Protein AF-A0A9E6B7A0-F1 (afdb_monomer_lite)

pLDDT: mean 93.13, std 11.33, range [36.31, 98.94]

Secondary structure (DSSP, 8-state):
------------------------------EEEEEEE-TTS-EEEE--SS--EEEEE-TTPPTTEEEEEE-TTEEEESSS-EESEEEEE---S-EEEE--SSS-EEEEES-EESS-EEEEEESS--EEEEES-EESS-EEEEE-SS--EEEEES-EESS-EEEE--SS--EEEEES-EESS-EEEE--SS--EEEEES-EESS-EEEE--SS--EEEEES-EESS-EEEE--SS--EEEEES-EESS-EEEE--SS--EEEEES-EESS-EEEE--SS--EEEEES-EESS-EEEE--SS--EEEEES-EESS-EEEE--BS--EEEEES-EESS-EEEE--BS--EEEEEEEEESS-EEEE--SS-EEEEEEEEEESS-EEEE--SS-EEEEEETT-EESS-EEEE--BS-EEEEEES-EESS-EEEE--BS-EEEEEES-EESS-EEEE--SS-EEEEEEEEEESS-EEEEEEESS-EEEEEEEEEESS-EEEEEEESS-EEEEESEEESS-EEEEEEESS-EEEEESSEEE-S-EEEEEEESS-EEEE-SEEESS-EEEEEEESS-EEEESTTS--EESS-EEEEEEESS-EEEE--TT-EESSPPEEES-SEE-

Sequence (618 aa):
MTVRPGVGRDEGRRRSRLVLETLEPRLLLSGTVLVALSGAGNLILTGDVQDNSVVIDQAGLAAGQMRITGTDGTLIDTGGGPAGSVVLSGVRRDVIIAMGDGNDRARLEGVNAPRHVAFDGSTGDNQLTVLNSSVGGGLRVKNGDGIDNSVVQGSTITGNVVIANGSGGSGVVLNGSGVGGAVLVKNRDGHDTVTLDATDVAGRVSVATGAGGSATVLHDSGVGGSFKAAGADGDDHLVLDSVDVAGKVTVSSGNGNNAAALAYSSIGGSAKFTNKDGFDSFVLNGTGVAGSLRVGNGAGDSTGVLVDSGVAGTVKIAARDGSDNLVVSGTGVGGGLAVNNGHGGGSIVLSDSDFGGHVGIANGSGDDSLVMDNADVGGNVTVRKGDGSSNIVFGGTSGAGGSVSFRSGTGNAVVVVESAGIGADLIISNRAGGGATNIYDSGINGNVKVAGGEGVNTFSLVGSGVGGGVSVAYKSAGASNIVLDPTGIGADLTIATGTGADSVQLFALTVGGRTSVKTGGGIDTVVVGVSSSFGGDFLLDTGTEDDWMALYASAFGGRLNVRMGAGDDRAEVGPAGAITVEGSAALDGAAGLDSLEIEGNGNAFAVPPVITGFETIT

Radius of gyration: 42.13 Å; chains: 1; bounding box: 82×81×168 Å

Foldseek 3Di:
DDDDDDDDDDDDDDDPDPDDDPPDPPLPQQWEWEWEADPVQETEIETDQGAWEWEWEQVPHDPQKIKIATPPNYWYDHPPDTDRMDIDHRNQAEYEHEHHHYAYEYEYEQEERCAEYEYEHEYEAYEYEYELYEHNYEYYYEYAAYAYEYYYENYEHLEEYYHEYHAEEYEYEYELYEHNYEYHYHYAHYAYEHEYYNYEHLAEYEEEYHAEEYEYEYYNYEHNYEYEYEYAHYAYEYEDANYEHLAEYEYYYYAEAYEYEYYLYEHNAEYEAAYAAYAYEYYAYNYEHAAEYEYEYHAEEYEYEYELYEHLAEYEYAYAHYAYEYEHENYEYNAEYAYEHHHEEYEYEAYCYEHNYEYHAHYAAYEYEYAYANYEHNAEYYYEYYHHEYEYEADHAYEHLAEYEAAYYADEYEYEAENYEHNEEYYAAAEAEEYEAAYYLYEHLYEYHYEHHAEEYEYEAENYEYNAEYEYAYAYQEEYEYYYYEYEHNEEYYEEQHHYAYEHYAENYEHQYEYAYEDAYYAYEEEHAHQYEAQEEYYEEPEYEEYEYEHAHYEANYEAEYEDYAYAYEYEAHPPHEYEHNYEYEHEPDHDAYEYEYDDPHHYYNDDHHYYHHPYYD

Structure (mmCIF, N/CA/C/O backbone):
data_AF-A0A9E6B7A0-F1
#
_entry.id   AF-A0A9E6B7A0-F1
#
loop_
_atom_site.group_PDB
_atom_site.id
_atom_site.type_symbol
_atom_site.label_atom_id
_atom_site.label_alt_id
_atom_site.label_comp_id
_atom_site.label_asym_id
_atom_site.label_entity_id
_atom_site.label_seq_id
_atom_site.pdbx_PDB_ins_code
_atom_site.Cartn_x
_atom_site.Cartn_y
_atom_site.Cartn_z
_atom_site.occupancy
_atom_site.B_iso_or_equiv
_atom_site.auth_seq_id
_atom_site.auth_comp_id
_atom_site.auth_asym_id
_atom_site.auth_atom_id
_atom_site.pdbx_PDB_model_num
ATOM 1 N N . MET A 1 1 ? 0.919 63.213 111.714 1.00 36.31 1 MET A N 1
ATOM 2 C CA . MET A 1 1 ? -0.475 63.540 112.066 1.00 36.31 1 MET A CA 1
ATOM 3 C C . MET A 1 1 ? -1.150 64.039 110.795 1.00 36.31 1 MET A C 1
ATOM 5 O O . MET A 1 1 ? -0.767 65.110 110.363 1.00 36.31 1 MET A O 1
ATOM 9 N N . THR A 1 2 ? -2.036 63.204 110.214 1.00 37.62 2 THR A N 1
ATOM 10 C CA . THR A 1 2 ? -3.209 63.553 109.358 1.00 37.62 2 THR A CA 1
ATOM 11 C C . THR A 1 2 ? -2.927 64.325 108.036 1.00 37.62 2 THR A C 1
ATOM 13 O O . THR A 1 2 ? -2.131 65.242 108.023 1.00 37.62 2 THR A O 1
ATOM 16 N N . VAL A 1 3 ? -3.471 64.052 106.838 1.00 36.84 3 VAL A N 1
ATOM 17 C CA . VAL A 1 3 ? -4.792 63.587 106.354 1.00 36.84 3 VAL A CA 1
ATOM 18 C C . VAL A 1 3 ? -4.639 63.100 104.876 1.00 36.84 3 VAL A C 1
ATOM 20 O O . VAL A 1 3 ? -3.895 63.708 104.114 1.00 36.84 3 VAL A O 1
ATOM 23 N N . ARG A 1 4 ? -5.358 62.038 104.460 1.00 37.75 4 ARG A N 1
ATOM 24 C CA . ARG A 1 4 ? -5.794 61.701 103.062 1.00 37.75 4 ARG A CA 1
ATOM 25 C C . ARG A 1 4 ? -7.224 62.269 102.836 1.00 37.75 4 ARG A C 1
ATOM 27 O O . ARG A 1 4 ? -7.843 62.476 103.875 1.00 37.75 4 ARG A O 1
ATOM 34 N N . PRO A 1 5 ? -7.890 62.316 101.645 1.00 51.47 5 PRO A N 1
ATOM 35 C CA . PRO A 1 5 ? -7.537 61.923 100.257 1.00 51.47 5 PRO A CA 1
ATOM 36 C C . PRO A 1 5 ? -8.082 62.891 99.150 1.00 51.47 5 PRO A C 1
ATOM 38 O O . PRO A 1 5 ? -8.722 63.896 99.439 1.00 51.47 5 PRO A O 1
ATOM 41 N N . GLY A 1 6 ? -7.917 62.524 97.868 1.00 37.28 6 GLY A N 1
ATOM 42 C CA . GLY A 1 6 ? -8.670 63.049 96.714 1.00 37.28 6 GLY A CA 1
ATOM 43 C C . GLY A 1 6 ? -8.610 62.080 95.516 1.00 37.28 6 GLY A C 1
ATOM 44 O O . GLY A 1 6 ? -7.584 61.452 95.296 1.00 37.28 6 GLY A O 1
ATOM 45 N N . VAL A 1 7 ? -9.731 61.911 94.812 1.00 46.50 7 VAL A N 1
ATOM 46 C CA . VAL A 1 7 ? -10.159 60.767 93.971 1.00 46.50 7 VAL A CA 1
ATOM 47 C C . VAL A 1 7 ? -9.737 60.874 92.490 1.00 46.50 7 VAL A C 1
ATOM 49 O O . VAL A 1 7 ? -9.723 61.971 91.944 1.00 46.50 7 VAL A O 1
ATOM 52 N N . GLY A 1 8 ? -9.520 59.736 91.807 1.00 37.88 8 GLY A N 1
ATOM 53 C CA . GLY A 1 8 ? -9.404 59.648 90.341 1.00 37.88 8 GLY A CA 1
ATOM 54 C C . GLY A 1 8 ? -9.609 58.220 89.806 1.00 37.88 8 GLY A C 1
ATOM 55 O O . GLY A 1 8 ? -8.878 57.320 90.186 1.00 37.88 8 GLY A O 1
ATOM 56 N N . ARG A 1 9 ? -10.648 58.052 88.981 1.00 43.84 9 ARG A N 1
ATOM 57 C CA . ARG A 1 9 ? -11.329 56.843 88.461 1.00 43.84 9 ARG A CA 1
ATOM 58 C C . ARG A 1 9 ? -10.455 55.759 87.798 1.00 43.84 9 ARG A C 1
ATOM 60 O O . ARG A 1 9 ? -9.519 56.069 87.073 1.00 43.84 9 ARG A O 1
ATOM 67 N N . ASP A 1 10 ? -10.879 54.506 87.985 1.00 44.06 10 ASP A N 1
ATOM 68 C CA . ASP A 1 10 ? -10.291 53.266 87.460 1.00 44.06 10 ASP A CA 1
ATOM 69 C C . ASP A 1 10 ? -11.201 52.693 86.348 1.00 44.06 10 ASP A C 1
ATOM 71 O O . ASP A 1 10 ? -12.352 52.328 86.608 1.00 44.06 10 ASP A O 1
ATOM 75 N N . GLU A 1 11 ? -10.726 52.666 85.098 1.00 45.22 11 GLU A N 1
ATOM 76 C CA . GLU A 1 11 ? -11.419 52.025 83.971 1.00 45.22 11 GLU A CA 1
ATOM 77 C C . GLU A 1 11 ? -10.914 50.588 83.788 1.00 45.22 11 GLU A C 1
ATOM 79 O O . GLU A 1 11 ? -9.858 50.321 83.210 1.00 45.22 11 GLU A O 1
ATOM 84 N N . GLY A 1 12 ? -11.710 49.635 84.276 1.00 42.16 12 GLY A N 1
ATOM 85 C CA . GLY A 1 12 ? -11.472 48.206 84.117 1.00 42.16 12 GLY A CA 1
ATOM 86 C C . GLY A 1 12 ? -11.613 47.745 82.663 1.00 42.16 12 GLY A C 1
ATOM 87 O O . GLY A 1 12 ? -12.712 47.458 82.188 1.00 42.16 12 GLY A O 1
ATOM 88 N N . ARG A 1 13 ? -10.481 47.583 81.969 1.00 47.59 13 ARG A N 1
ATOM 89 C CA . ARG A 1 13 ? -10.384 46.843 80.698 1.00 47.59 13 ARG A CA 1
ATOM 90 C C . ARG A 1 13 ? -10.747 45.367 80.919 1.00 47.59 13 ARG A C 1
ATOM 92 O O . ARG A 1 13 ? -9.919 44.567 81.360 1.00 47.59 13 ARG A O 1
ATOM 99 N N . ARG A 1 14 ? -11.981 44.983 80.576 1.00 48.53 14 ARG A N 1
ATOM 100 C CA . ARG A 1 14 ? -12.390 43.575 80.434 1.00 48.53 14 ARG A CA 1
ATOM 101 C C . ARG A 1 14 ? -11.566 42.922 79.320 1.00 48.53 14 ARG A C 1
ATOM 103 O O . ARG A 1 14 ? -11.679 43.298 78.158 1.00 48.53 14 ARG A O 1
ATOM 110 N N . ARG A 1 15 ? -10.737 41.935 79.671 1.00 52.00 15 ARG A N 1
ATOM 111 C CA . ARG A 1 15 ? -10.095 41.036 78.703 1.00 52.00 15 ARG A CA 1
ATOM 112 C C . ARG A 1 15 ? -11.156 40.079 78.157 1.00 52.00 15 ARG A C 1
ATOM 114 O O . ARG A 1 15 ? -11.534 39.133 78.844 1.00 52.00 15 ARG A O 1
ATOM 121 N N . SER A 1 16 ? -11.634 40.327 76.942 1.00 51.81 16 SER A N 1
ATOM 122 C CA . SER A 1 16 ? -12.430 39.363 76.181 1.00 51.81 16 SER A CA 1
ATOM 123 C C . SER A 1 16 ? -11.555 38.145 75.881 1.00 51.81 16 SER A C 1
ATOM 125 O O . SER A 1 16 ? -10.624 38.217 75.082 1.00 51.81 16 SER A O 1
ATOM 127 N N . ARG A 1 17 ? -11.806 37.033 76.574 1.00 56.44 17 ARG A N 1
ATOM 128 C CA . ARG A 1 17 ? -11.242 35.728 76.225 1.00 56.44 17 ARG A CA 1
ATOM 129 C C . ARG A 1 17 ? -11.891 35.312 74.903 1.00 56.44 17 ARG A C 1
ATOM 131 O O . ARG A 1 17 ? -13.087 35.044 74.883 1.00 56.44 17 ARG A O 1
ATOM 138 N N . LEU A 1 18 ? -11.122 35.300 73.816 1.00 47.44 18 LEU A N 1
ATOM 139 C CA . LEU A 1 18 ? -11.514 34.614 72.587 1.00 47.44 18 LEU A CA 1
ATOM 140 C C . LEU A 1 18 ? -11.562 33.120 72.915 1.00 47.44 18 LEU A C 1
ATOM 142 O O . LEU A 1 18 ? -10.527 32.498 73.148 1.00 47.44 18 LEU A O 1
ATOM 146 N N . VAL A 1 19 ? -12.768 32.576 73.019 1.00 57.34 19 VAL A N 1
ATOM 147 C CA . VAL A 1 19 ? -12.984 31.134 72.995 1.00 57.34 19 VAL A CA 1
ATOM 148 C C . VAL A 1 19 ? -13.055 30.775 71.516 1.00 57.34 19 VAL A C 1
ATOM 150 O O . VAL A 1 19 ? -13.996 31.168 70.836 1.00 57.34 19 VAL A O 1
ATOM 153 N N . LEU A 1 20 ? -12.021 30.109 71.001 1.00 57.53 20 LEU A N 1
ATOM 154 C CA . LEU A 1 20 ? -12.164 29.337 69.773 1.00 57.53 20 LEU A CA 1
ATOM 155 C C . LEU A 1 20 ? -13.050 28.147 70.136 1.00 57.53 20 LEU A C 1
ATOM 157 O O . LEU A 1 20 ? -12.627 27.274 70.893 1.00 57.53 20 LEU A O 1
ATOM 161 N N . GLU A 1 21 ? -14.285 28.144 69.648 1.00 46.38 21 GLU A N 1
ATOM 162 C CA . GLU A 1 21 ? -15.062 26.913 69.571 1.00 46.38 21 GLU A CA 1
ATOM 163 C C . GLU A 1 21 ? -14.256 25.922 68.718 1.00 46.38 21 GLU A C 1
ATOM 165 O O . GLU A 1 21 ? -13.729 26.280 67.660 1.00 46.38 21 GLU A O 1
ATOM 170 N N . THR A 1 22 ? -14.076 24.693 69.202 1.00 56.91 22 THR A N 1
ATOM 171 C CA . THR A 1 22 ? -13.517 23.624 68.375 1.00 56.91 22 THR A CA 1
ATOM 172 C C . THR A 1 22 ? -14.464 23.417 67.206 1.00 56.91 22 THR A C 1
ATOM 174 O O . THR A 1 22 ? -15.631 23.111 67.436 1.00 56.91 22 THR A O 1
ATOM 177 N N . LEU A 1 23 ? -13.964 23.606 65.980 1.00 51.97 23 LEU A N 1
ATOM 178 C CA . LEU A 1 23 ? -14.664 23.244 64.749 1.00 51.97 23 LEU A CA 1
ATOM 179 C C . LEU A 1 23 ? -15.255 21.846 64.938 1.00 51.97 23 LEU A C 1
ATOM 181 O O . LEU A 1 23 ? -14.510 20.876 65.090 1.00 51.97 23 LEU A O 1
ATOM 185 N N . GLU A 1 24 ? -16.583 21.751 64.972 1.00 52.06 24 GLU A N 1
ATOM 186 C CA . GLU A 1 24 ? -17.252 20.463 64.849 1.00 52.06 24 GLU A CA 1
ATOM 187 C C . GLU A 1 24 ? -16.729 19.818 63.559 1.00 52.06 24 GLU A C 1
ATOM 189 O O . GLU A 1 24 ? -16.666 20.507 62.531 1.00 52.06 24 GLU A O 1
ATOM 194 N N . PRO A 1 25 ? -16.301 18.544 63.575 1.00 46.47 25 PRO A N 1
ATOM 195 C CA . PRO A 1 25 ? -15.929 17.870 62.347 1.00 46.47 25 PRO A CA 1
ATOM 196 C C . PRO A 1 25 ? -17.184 17.801 61.479 1.00 46.47 25 PRO A C 1
ATOM 198 O O . PRO A 1 25 ? -18.052 16.954 61.678 1.00 46.47 25 PRO A O 1
ATOM 201 N N . ARG A 1 26 ? -17.305 18.730 60.526 1.00 45.72 26 ARG A N 1
ATOM 202 C CA . ARG A 1 26 ? -18.251 18.596 59.428 1.00 45.72 26 ARG A CA 1
ATOM 203 C C . ARG A 1 26 ? -17.787 17.382 58.646 1.00 45.72 26 ARG A C 1
ATOM 205 O O . ARG A 1 26 ? -16.839 17.470 57.870 1.00 45.72 26 ARG A O 1
ATOM 212 N N . LEU A 1 27 ? -18.433 16.249 58.902 1.00 48.34 27 LEU A N 1
ATOM 213 C CA . LEU A 1 27 ? -18.478 15.151 57.957 1.00 48.34 27 LEU A CA 1
ATOM 214 C C . LEU A 1 27 ? -19.099 15.767 56.698 1.00 48.34 27 LEU A C 1
ATOM 216 O O . LEU A 1 27 ? -20.304 16.013 56.657 1.00 48.34 27 LEU A O 1
ATOM 220 N N . LEU A 1 28 ? -18.262 16.177 55.746 1.00 55.56 28 LEU A N 1
ATOM 221 C CA . LEU A 1 28 ? -18.722 16.556 54.419 1.00 55.56 28 LEU A CA 1
ATOM 222 C C . LEU A 1 28 ? -19.270 15.258 53.832 1.00 55.56 28 LEU A C 1
ATOM 224 O O . LEU A 1 28 ? -18.505 14.393 53.420 1.00 55.56 28 LEU A O 1
ATOM 228 N N . LEU A 1 29 ? -20.579 15.060 53.973 1.00 60.84 29 LEU A N 1
ATOM 229 C CA . LEU A 1 29 ? -21.266 13.897 53.433 1.00 60.84 29 LEU A CA 1
ATOM 230 C C . LEU A 1 29 ? -21.056 13.929 51.922 1.00 60.84 29 LEU A C 1
ATOM 232 O O . LEU A 1 29 ? -21.416 14.918 51.293 1.00 60.84 29 LEU A O 1
ATOM 236 N N . SER A 1 30 ? -20.438 12.882 51.379 1.00 74.56 30 SER A N 1
ATOM 237 C CA . SER A 1 30 ? -20.154 12.789 49.941 1.00 74.56 30 SER A CA 1
ATOM 238 C C . SER A 1 30 ? -21.416 12.457 49.142 1.00 74.56 30 SER A C 1
ATOM 240 O O . SER A 1 30 ? -21.457 12.666 47.947 1.00 74.56 30 SER A O 1
ATOM 242 N N . GLY A 1 31 ? -22.487 12.020 49.803 1.00 91.06 31 GLY A N 1
ATOM 243 C CA . GLY A 1 31 ? -23.791 11.781 49.192 1.00 91.06 31 GLY A CA 1
ATOM 244 C C . GLY A 1 31 ? -24.471 10.558 49.793 1.00 91.06 31 GLY A C 1
ATOM 245 O O . GLY A 1 31 ? -24.001 9.998 50.794 1.00 91.06 31 GLY A O 1
ATOM 246 N N . THR A 1 32 ? -25.617 10.170 49.239 1.00 94.06 32 THR A N 1
ATOM 247 C CA . THR A 1 32 ? -26.419 9.046 49.746 1.00 94.06 32 THR A CA 1
ATOM 248 C C . THR A 1 32 ? -26.887 8.149 48.614 1.00 94.06 32 THR A C 1
ATOM 250 O O . THR A 1 32 ? -27.530 8.606 47.678 1.00 94.06 32 THR A O 1
ATOM 253 N N . VAL A 1 33 ? -26.664 6.845 48.769 1.00 97.38 33 VAL A N 1
ATOM 254 C CA . VAL A 1 33 ? -27.141 5.818 47.843 1.00 97.38 33 VAL A CA 1
ATOM 255 C C . VAL A 1 33 ? -28.269 5.024 48.488 1.00 97.38 33 VAL A C 1
ATOM 257 O O . VAL A 1 33 ? -28.078 4.326 49.486 1.00 97.38 33 VAL A O 1
ATOM 260 N N . LEU A 1 34 ? -29.454 5.096 47.890 1.00 97.00 34 LEU A N 1
ATOM 261 C CA . LEU A 1 34 ? -30.595 4.251 48.217 1.00 97.00 34 LEU A CA 1
ATOM 262 C C . LEU A 1 34 ? -30.402 2.856 47.613 1.00 97.00 34 LEU A C 1
ATOM 264 O O . LEU A 1 34 ? -30.186 2.713 46.413 1.00 97.00 34 LEU A O 1
ATOM 268 N N . VAL A 1 35 ? -30.547 1.815 48.427 1.00 97.44 35 VAL A N 1
ATOM 269 C CA . VAL A 1 35 ? -30.410 0.416 48.019 1.00 97.44 35 VAL A CA 1
ATOM 270 C C . VAL A 1 35 ? -31.716 -0.327 48.259 1.00 97.44 35 VAL A C 1
ATOM 272 O O . VAL A 1 35 ? -32.252 -0.353 49.367 1.00 97.44 35 VAL A O 1
ATOM 275 N N . ALA A 1 36 ? -32.214 -0.986 47.217 1.00 95.88 36 ALA A N 1
ATOM 276 C CA . ALA A 1 36 ? -33.441 -1.762 47.256 1.00 95.88 36 ALA A CA 1
ATOM 277 C C . ALA A 1 36 ? -33.276 -3.127 46.577 1.00 95.88 36 ALA A C 1
ATOM 279 O O . ALA A 1 36 ? -32.541 -3.285 45.602 1.00 95.88 36 ALA A O 1
ATOM 280 N N . LEU A 1 37 ? -34.025 -4.118 47.067 1.00 96.75 37 LEU A N 1
ATOM 281 C CA . LEU A 1 37 ? -34.216 -5.399 46.393 1.00 96.75 37 LEU A CA 1
ATOM 282 C C . LEU A 1 37 ? -35.656 -5.477 45.878 1.00 96.75 37 LEU A C 1
ATOM 284 O O . LEU A 1 37 ? -36.605 -5.421 46.661 1.00 96.75 37 LEU A O 1
ATOM 288 N N . SER A 1 38 ? -35.837 -5.616 44.565 1.00 95.81 38 SER A N 1
ATOM 289 C CA . SER A 1 38 ? -37.179 -5.773 43.995 1.00 95.81 38 SER A CA 1
ATOM 290 C C . SER A 1 38 ? -37.782 -7.129 44.377 1.00 95.81 38 SER A C 1
ATOM 292 O O . SER A 1 38 ? -37.063 -8.107 44.575 1.00 95.81 38 SER A O 1
ATOM 294 N N . GLY A 1 39 ? -39.115 -7.243 44.382 1.00 91.25 39 GLY A N 1
ATOM 295 C CA . GLY A 1 39 ? -39.790 -8.531 44.615 1.00 91.25 39 GLY A CA 1
ATOM 296 C C . GLY A 1 39 ? -39.436 -9.620 43.587 1.00 91.25 39 GLY A C 1
ATOM 297 O O . GLY A 1 39 ? -39.615 -10.805 43.848 1.00 91.25 39 GLY A O 1
ATOM 298 N N . ALA A 1 40 ? -38.891 -9.229 42.429 1.00 92.94 40 ALA A N 1
ATOM 299 C CA . ALA A 1 40 ? -38.379 -10.145 41.413 1.00 92.94 40 ALA A CA 1
ATOM 300 C C . ALA A 1 40 ? -36.907 -10.552 41.636 1.00 92.94 40 ALA A C 1
ATOM 302 O O . ALA A 1 40 ? -36.413 -11.411 40.909 1.00 92.94 40 ALA A O 1
ATOM 303 N N . GLY A 1 41 ? -36.208 -9.956 42.608 1.00 96.00 41 GLY A N 1
ATOM 304 C CA . GLY A 1 41 ? -34.812 -10.248 42.944 1.00 96.00 41 GLY A CA 1
ATOM 305 C C . GLY A 1 41 ? -33.770 -9.406 42.199 1.00 96.00 41 GLY A C 1
ATOM 306 O O . GLY A 1 41 ? -32.644 -9.880 42.037 1.00 96.00 41 GLY A O 1
ATOM 307 N N . ASN A 1 42 ? -34.129 -8.205 41.719 1.00 97.62 42 ASN A N 1
ATOM 308 C CA . ASN A 1 42 ? -33.152 -7.235 41.199 1.00 97.62 42 ASN A CA 1
ATOM 309 C C . ASN A 1 42 ? -32.554 -6.438 42.361 1.00 97.62 42 ASN A C 1
ATOM 311 O O . ASN A 1 42 ? -33.319 -5.929 43.182 1.00 97.62 42 ASN A O 1
ATOM 315 N N . LEU A 1 43 ? -31.233 -6.283 42.385 1.00 98.06 43 LEU A N 1
ATOM 316 C CA . LEU A 1 43 ? -30.551 -5.316 43.242 1.00 98.06 43 LEU A CA 1
ATOM 317 C C . LEU A 1 43 ? -30.559 -3.956 42.536 1.00 98.06 43 LEU A C 1
ATOM 319 O O . LEU A 1 43 ? -30.146 -3.875 41.383 1.00 98.06 43 LEU A O 1
ATOM 323 N N . ILE A 1 44 ? -31.050 -2.916 43.204 1.00 98.38 44 ILE A N 1
ATOM 324 C CA . ILE A 1 44 ? -31.164 -1.561 42.657 1.00 98.38 44 ILE A CA 1
ATOM 325 C C . ILE A 1 44 ? -30.459 -0.596 43.609 1.00 98.38 44 ILE A C 1
ATOM 327 O O . ILE A 1 44 ? -30.813 -0.542 44.785 1.00 98.38 44 ILE A O 1
ATOM 331 N N . LEU A 1 45 ? -29.474 0.137 43.099 1.00 98.44 45 LEU A N 1
ATOM 332 C CA . LEU A 1 45 ? -28.796 1.242 43.770 1.00 98.44 45 LEU A CA 1
ATOM 333 C C . LEU A 1 45 ? -29.193 2.539 43.058 1.00 98.44 45 LEU A C 1
ATOM 335 O O . LEU A 1 45 ? -29.185 2.592 41.825 1.00 98.44 45 LEU A O 1
ATOM 339 N N . THR A 1 46 ? -29.564 3.560 43.822 1.00 98.06 46 THR A N 1
ATOM 340 C CA . THR A 1 46 ? -29.932 4.887 43.320 1.00 98.06 46 THR A CA 1
ATOM 341 C C . THR A 1 46 ? -29.205 5.953 44.126 1.00 98.06 46 THR A C 1
ATOM 343 O O . THR A 1 46 ? -29.502 6.111 45.308 1.00 98.06 46 THR A O 1
ATOM 346 N N . GLY A 1 47 ? -28.242 6.626 43.508 1.00 97.31 47 GLY A N 1
ATOM 347 C CA . GLY A 1 47 ? -27.511 7.737 44.107 1.00 97.31 47 GLY A CA 1
ATOM 348 C C . GLY A 1 47 ? -28.284 9.055 44.079 1.00 97.31 47 GLY A C 1
ATOM 349 O O . GLY A 1 47 ? -29.412 9.123 43.574 1.00 97.31 47 GLY A O 1
ATOM 350 N N . ASP A 1 48 ? -27.699 10.079 44.695 1.00 95.25 48 ASP A N 1
ATOM 351 C CA . ASP A 1 48 ? -28.230 11.439 44.722 1.00 95.25 48 ASP A CA 1
ATOM 352 C C . ASP A 1 48 ? -27.569 12.332 43.655 1.00 95.25 48 ASP A C 1
ATOM 354 O O . ASP A 1 48 ? -27.304 11.875 42.555 1.00 95.25 48 ASP A O 1
ATOM 358 N N . VAL A 1 49 ? -27.433 13.639 43.894 1.00 95.88 49 VAL A N 1
ATOM 359 C CA . VAL A 1 49 ? -26.790 14.579 42.942 1.00 95.88 49 VAL A CA 1
ATOM 360 C C . VAL A 1 49 ? -25.369 14.957 43.381 1.00 95.88 49 VAL A C 1
ATOM 362 O O . VAL A 1 49 ? -24.860 16.017 43.018 1.00 95.88 49 VAL A O 1
ATOM 365 N N . GLN A 1 50 ? -24.796 14.171 44.288 1.00 95.56 50 GLN A N 1
ATOM 366 C CA . GLN A 1 50 ? -23.487 14.389 44.897 1.00 95.56 50 GLN A CA 1
ATOM 367 C C . GLN A 1 50 ? -22.576 13.204 44.569 1.00 95.56 50 GLN A C 1
ATOM 369 O O . GLN A 1 50 ? -23.065 12.121 44.283 1.00 95.56 50 GLN A O 1
ATOM 374 N N . ASP A 1 51 ? -21.263 13.391 44.705 1.00 96.56 51 ASP A N 1
ATOM 375 C CA . ASP A 1 51 ? -20.246 12.369 44.431 1.00 96.56 51 ASP A CA 1
ATOM 376 C C . ASP A 1 51 ? -20.429 11.097 45.280 1.00 96.56 51 ASP A C 1
ATOM 378 O O . ASP A 1 51 ? -20.039 11.021 46.448 1.00 96.56 51 ASP A O 1
ATOM 382 N N . ASN A 1 52 ? -20.980 10.040 44.705 1.00 97.00 52 ASN A N 1
ATOM 383 C CA . ASN A 1 52 ? -21.212 8.790 45.411 1.00 97.00 52 ASN A CA 1
ATOM 384 C C . ASN A 1 52 ? -20.101 7.770 45.145 1.00 97.00 52 ASN A C 1
ATOM 386 O O . ASN A 1 52 ? -19.603 7.618 44.042 1.00 97.00 52 ASN A O 1
ATOM 390 N N . SER A 1 53 ? -19.730 6.989 46.155 1.00 97.69 53 SER A N 1
ATOM 391 C CA . SER A 1 53 ? -18.681 5.970 46.065 1.00 97.69 53 SER A CA 1
ATOM 392 C C . SER A 1 53 ? -19.155 4.703 46.774 1.00 97.69 53 SER A C 1
ATOM 394 O O . SER A 1 53 ? -19.475 4.732 47.965 1.00 97.69 53 SER A O 1
ATOM 396 N N . VAL A 1 54 ? -19.265 3.592 46.039 1.00 98.25 54 VAL A N 1
ATOM 397 C CA . VAL A 1 54 ? -19.786 2.314 46.548 1.00 98.25 54 VAL A CA 1
ATOM 398 C C . VAL A 1 54 ? -18.957 1.109 46.110 1.00 98.25 54 VAL A C 1
ATOM 400 O O . VAL A 1 54 ? -18.511 1.001 44.966 1.00 98.25 54 VAL A O 1
ATOM 403 N N . VAL A 1 55 ? -18.832 0.139 47.017 1.00 98.50 55 VAL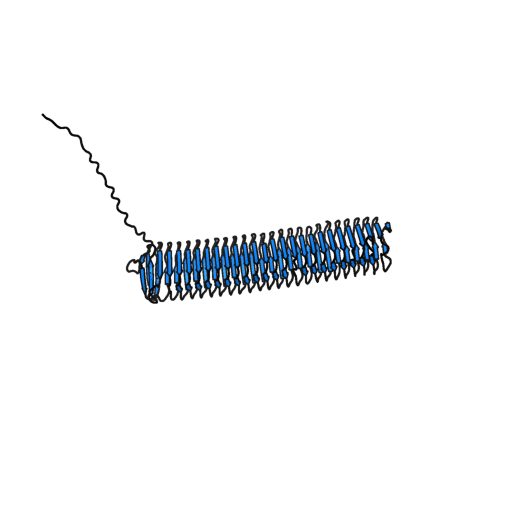 A N 1
ATOM 404 C CA . VAL A 1 55 ? -18.256 -1.188 46.755 1.00 98.50 55 VAL A CA 1
ATOM 405 C C . VAL A 1 55 ? -19.319 -2.263 46.971 1.00 98.50 55 VAL A C 1
ATOM 407 O O . VAL A 1 55 ? -19.983 -2.291 48.009 1.00 98.50 55 VAL A O 1
ATOM 410 N N . ILE A 1 56 ? -19.461 -3.163 46.000 1.00 98.44 56 ILE A N 1
ATOM 411 C CA . ILE A 1 56 ? -20.318 -4.346 46.037 1.00 98.44 56 ILE A CA 1
ATOM 412 C C . ILE A 1 56 ? -19.425 -5.587 46.044 1.00 98.44 56 ILE A C 1
ATOM 414 O O . ILE A 1 56 ? -18.648 -5.793 45.112 1.00 98.44 56 ILE A O 1
ATOM 418 N N . ASP A 1 57 ? -19.555 -6.433 47.065 1.00 98.06 57 ASP A N 1
ATOM 419 C CA . ASP A 1 57 ? -18.750 -7.649 47.212 1.00 98.06 57 ASP A CA 1
ATOM 420 C C . ASP A 1 57 ? -19.579 -8.859 47.680 1.00 98.06 57 ASP A C 1
ATOM 422 O O . ASP A 1 57 ? -20.709 -8.731 48.169 1.00 98.06 57 ASP A O 1
ATOM 426 N N . GLN A 1 58 ? -19.011 -10.058 47.518 1.00 96.06 58 GLN A N 1
ATOM 427 C CA . GLN A 1 58 ? -19.575 -11.314 48.035 1.00 96.06 58 GLN A CA 1
ATOM 428 C C . GLN A 1 58 ? -18.602 -12.102 48.926 1.00 96.06 58 GLN A C 1
ATOM 430 O O . GLN A 1 58 ? -18.822 -13.283 49.212 1.00 96.06 58 GLN A O 1
ATOM 435 N N . ALA A 1 59 ? -17.534 -11.466 49.406 1.00 95.69 59 ALA A N 1
ATOM 436 C CA . ALA A 1 59 ? -16.526 -12.124 50.222 1.00 95.69 59 ALA A CA 1
ATOM 437 C C . ALA A 1 59 ? -17.118 -12.567 51.573 1.00 95.69 59 ALA A C 1
ATOM 439 O O . ALA A 1 59 ? -17.623 -11.764 52.369 1.00 95.69 59 ALA A O 1
ATOM 440 N N . GLY A 1 60 ? -17.050 -13.878 51.828 1.00 95.12 60 GLY A N 1
ATOM 441 C CA . GLY A 1 60 ? -17.569 -14.502 53.047 1.00 95.12 60 GLY A CA 1
ATOM 442 C C . GLY A 1 60 ? -19.100 -14.536 53.150 1.00 95.12 60 GLY A C 1
ATOM 443 O O . GLY A 1 60 ? -19.616 -14.742 54.247 1.00 95.12 60 GLY A O 1
ATOM 444 N N . LEU A 1 61 ? -19.827 -14.320 52.048 1.00 96.12 61 LEU A N 1
ATOM 445 C CA . LEU A 1 61 ? -21.293 -14.341 52.013 1.00 96.12 61 LEU A CA 1
ATOM 446 C C . LEU A 1 61 ? -21.840 -15.634 51.392 1.00 96.12 61 LEU A C 1
ATOM 448 O O . LEU A 1 61 ? -21.152 -16.325 50.640 1.00 96.12 61 LEU A O 1
ATOM 452 N N . ALA A 1 62 ? -23.100 -15.965 51.690 1.00 93.69 62 ALA A N 1
ATOM 453 C CA . ALA A 1 62 ? -23.780 -17.084 51.043 1.00 93.69 62 ALA A CA 1
ATOM 454 C C . ALA A 1 62 ? -24.185 -16.743 49.597 1.00 93.69 62 ALA A C 1
ATOM 456 O O . ALA A 1 62 ? -24.343 -15.579 49.225 1.00 93.69 62 ALA A O 1
ATOM 457 N N . ALA A 1 63 ? -24.427 -17.769 48.776 1.00 89.50 63 ALA A N 1
ATOM 458 C CA . ALA A 1 63 ? -24.888 -17.582 47.402 1.00 89.5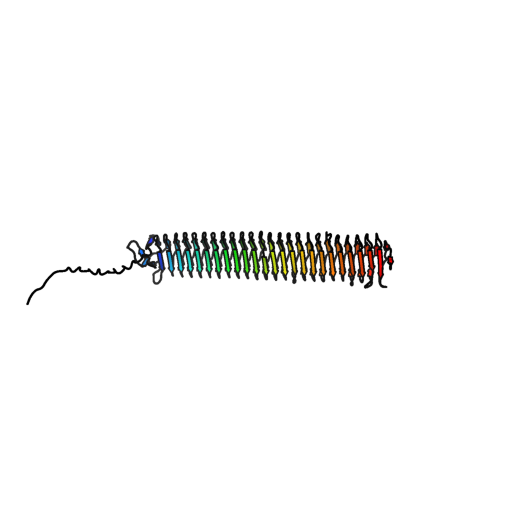0 63 ALA A CA 1
ATOM 459 C C . ALA A 1 63 ? -26.178 -16.737 47.340 1.00 89.50 63 ALA A C 1
ATOM 461 O O . ALA A 1 63 ? -27.135 -16.970 48.082 1.00 89.50 63 ALA A O 1
ATOM 462 N N . GLY A 1 64 ? -26.206 -15.752 46.437 1.00 89.44 64 GLY A N 1
ATOM 463 C CA . GLY A 1 64 ? -27.328 -14.818 46.293 1.00 89.44 64 GLY A CA 1
ATOM 464 C C . GLY A 1 64 ? -27.407 -13.740 47.383 1.00 89.44 64 GLY A C 1
ATOM 465 O O . GLY A 1 64 ? -28.395 -13.000 47.419 1.00 89.44 64 GLY A O 1
ATOM 466 N N . GLN A 1 65 ? -26.404 -13.645 48.264 1.00 96.50 65 GLN A N 1
ATOM 467 C CA . GLN A 1 65 ? -26.192 -12.483 49.124 1.00 96.50 65 GLN A CA 1
ATOM 468 C C . GLN A 1 65 ? -25.151 -11.547 48.514 1.00 96.50 65 GLN A C 1
ATOM 470 O O . GLN A 1 65 ? -24.180 -12.015 47.931 1.00 96.50 65 GLN A O 1
ATOM 475 N N . MET A 1 66 ? -25.332 -10.238 48.655 1.00 98.06 66 MET A N 1
ATOM 476 C CA . MET A 1 66 ? -24.348 -9.223 48.261 1.00 98.06 66 MET A CA 1
ATOM 477 C C . MET A 1 66 ? -24.221 -8.189 49.375 1.00 98.06 66 MET A C 1
ATOM 479 O O . MET A 1 66 ? -25.230 -7.813 49.978 1.00 98.06 66 MET A O 1
ATOM 483 N N . ARG A 1 67 ? -22.995 -7.742 49.652 1.00 98.00 67 ARG A N 1
ATOM 484 C CA . ARG A 1 67 ? -22.720 -6.617 50.548 1.00 98.00 67 ARG A CA 1
ATOM 485 C C . ARG A 1 67 ? -22.530 -5.363 49.711 1.00 98.00 67 ARG A C 1
ATOM 487 O O . ARG A 1 67 ? -21.825 -5.412 48.714 1.00 98.00 67 ARG A O 1
ATOM 494 N N . ILE A 1 68 ? -23.155 -4.269 50.127 1.00 98.25 68 ILE A N 1
ATOM 495 C CA . ILE A 1 68 ? -23.000 -2.938 49.547 1.00 98.25 68 ILE A CA 1
ATOM 496 C C . ILE A 1 68 ? -22.421 -2.054 50.643 1.00 98.25 68 ILE A C 1
ATOM 498 O O . ILE A 1 68 ? -23.004 -1.958 51.721 1.00 98.25 68 ILE A O 1
ATOM 502 N N . THR A 1 69 ? -21.283 -1.429 50.378 1.00 97.88 69 THR A N 1
ATOM 503 C CA . THR A 1 69 ? -20.567 -0.574 51.326 1.00 97.88 69 THR A CA 1
ATOM 504 C C . THR A 1 69 ? -20.387 0.803 50.713 1.00 97.88 69 THR A C 1
ATOM 506 O O . THR A 1 69 ? -19.892 0.908 49.594 1.00 97.88 69 THR A O 1
ATOM 509 N N . GLY A 1 70 ? -20.790 1.840 51.444 1.00 96.75 70 GLY A N 1
ATOM 510 C CA . GLY A 1 70 ? -20.510 3.224 51.083 1.00 96.75 70 GLY A CA 1
ATOM 511 C C . GLY A 1 70 ? -19.070 3.572 51.443 1.00 96.75 70 GLY A C 1
ATOM 512 O O . GLY A 1 70 ? -18.601 3.268 52.542 1.00 96.75 70 GLY A O 1
ATOM 513 N N . THR A 1 71 ? -18.359 4.179 50.504 1.00 95.62 71 THR A N 1
ATOM 514 C CA . THR A 1 71 ? -16.972 4.632 50.641 1.00 95.62 71 THR A CA 1
ATOM 515 C C . THR A 1 71 ? -16.888 6.146 50.463 1.00 95.62 71 THR A C 1
ATOM 517 O O . THR A 1 71 ? -17.869 6.798 50.110 1.00 95.62 71 THR A O 1
ATOM 520 N N . ASP A 1 72 ? -15.741 6.732 50.807 1.00 92.81 72 ASP A N 1
ATOM 521 C CA . ASP A 1 72 ? -15.467 8.174 50.677 1.00 92.81 72 ASP A CA 1
ATOM 522 C C . ASP A 1 72 ? -16.508 9.101 51.333 1.00 92.81 72 ASP A C 1
ATOM 524 O O . ASP A 1 72 ? -16.687 10.237 50.927 1.00 92.81 72 ASP A O 1
ATOM 528 N N . GLY A 1 73 ? -17.194 8.636 52.384 1.00 90.94 73 GLY A N 1
ATOM 529 C CA . GLY A 1 73 ? -18.232 9.411 53.075 1.00 90.94 73 GLY A CA 1
ATOM 530 C C . GLY A 1 73 ? -19.640 9.273 52.484 1.00 90.94 73 GLY A C 1
ATOM 531 O O . GLY A 1 73 ? -20.551 9.956 52.952 1.00 90.94 73 GLY A O 1
ATOM 532 N N . THR A 1 74 ? -19.831 8.384 51.508 1.00 95.69 74 THR A N 1
ATOM 533 C CA . THR A 1 74 ? -21.146 7.998 50.976 1.00 95.69 74 THR A CA 1
ATOM 534 C C . THR A 1 74 ? -21.902 7.151 51.993 1.00 95.69 74 THR A C 1
ATOM 536 O O . THR A 1 74 ? -21.359 6.188 52.541 1.00 95.69 74 THR A O 1
ATOM 539 N N . LEU A 1 75 ? -23.167 7.485 52.239 1.00 94.62 75 LEU A N 1
ATOM 540 C CA . LEU A 1 75 ? -24.051 6.712 53.110 1.00 94.62 75 LEU A CA 1
ATOM 541 C C . LEU A 1 75 ? -24.966 5.788 52.298 1.00 94.62 75 LEU A C 1
ATOM 543 O O . LEU A 1 75 ? -25.402 6.132 51.205 1.00 94.62 75 LEU A O 1
ATOM 547 N N . ILE A 1 76 ? -25.285 4.623 52.857 1.00 96.50 76 ILE A N 1
ATOM 548 C CA . ILE A 1 76 ? -26.154 3.607 52.259 1.00 96.50 76 ILE A CA 1
ATOM 549 C C . ILE A 1 76 ? -27.504 3.601 52.974 1.00 96.50 76 ILE A C 1
ATOM 551 O O . ILE A 1 76 ? -27.573 3.236 54.145 1.00 96.50 76 ILE A O 1
ATOM 555 N N . ASP A 1 77 ? -28.587 3.956 52.290 1.00 94.31 77 ASP A N 1
ATOM 556 C CA . ASP A 1 77 ? -29.943 3.919 52.850 1.00 94.31 77 ASP A CA 1
ATOM 557 C C . ASP A 1 77 ? -30.737 2.728 52.296 1.00 94.31 77 ASP A C 1
ATOM 559 O O . ASP A 1 77 ? -30.672 2.413 51.114 1.00 94.31 77 ASP A O 1
ATOM 563 N N . THR A 1 78 ? -31.516 2.060 53.145 1.00 90.81 78 THR A N 1
ATOM 564 C CA . THR A 1 78 ? -32.451 0.984 52.751 1.00 90.81 78 THR A CA 1
ATOM 565 C C . THR A 1 78 ? -33.913 1.321 53.066 1.00 90.81 78 THR A C 1
ATOM 567 O O . THR A 1 78 ? -34.773 0.441 53.088 1.00 90.81 78 THR A O 1
ATOM 570 N N . GLY A 1 79 ? -34.207 2.595 53.347 1.00 83.56 79 GLY A N 1
ATOM 571 C CA . GLY A 1 79 ? -35.501 3.082 53.833 1.00 83.56 79 GLY A CA 1
ATOM 572 C C . GLY A 1 79 ? -35.660 3.000 55.357 1.00 83.56 79 GLY A C 1
ATOM 573 O O . GLY A 1 79 ? -36.689 3.411 55.889 1.00 83.56 79 GLY A O 1
ATOM 574 N N . GLY A 1 80 ? -34.652 2.471 56.060 1.00 77.50 80 GLY A N 1
ATOM 575 C CA . GLY A 1 80 ? -34.568 2.409 57.524 1.00 77.50 80 GLY A CA 1
ATOM 576 C C . GLY A 1 80 ? -33.633 3.454 58.144 1.00 77.50 80 GLY A C 1
ATOM 577 O O . GLY A 1 80 ? -33.467 3.457 59.363 1.00 77.50 80 GLY A O 1
ATOM 578 N N . GLY A 1 81 ? -33.032 4.320 57.320 1.00 78.12 81 GLY A N 1
ATOM 579 C CA . GLY A 1 81 ? -32.008 5.285 57.706 1.00 78.12 81 GLY A CA 1
ATOM 580 C C . GLY A 1 81 ? -30.616 4.905 57.177 1.00 78.12 81 GLY A C 1
ATOM 581 O O . GLY A 1 81 ? -30.364 3.734 56.877 1.00 78.12 81 GLY A O 1
ATOM 582 N N . PRO A 1 82 ? -29.702 5.885 57.062 1.00 82.94 82 PRO A N 1
ATOM 583 C CA . PRO A 1 82 ? -28.389 5.678 56.466 1.00 82.94 82 PRO A CA 1
ATOM 584 C C . PRO A 1 82 ? -27.469 4.807 57.334 1.00 82.94 82 PRO A C 1
ATOM 586 O O . PRO A 1 82 ? -27.359 4.990 58.547 1.00 82.94 82 PRO A O 1
ATOM 589 N N . ALA A 1 83 ? -26.749 3.897 56.686 1.00 84.56 83 ALA A N 1
ATOM 590 C CA . ALA A 1 83 ? -25.736 3.009 57.242 1.00 84.56 83 ALA A CA 1
ATOM 591 C C . ALA A 1 83 ? -24.446 3.075 56.405 1.00 84.56 83 ALA A C 1
ATOM 593 O O . ALA A 1 83 ? -24.460 3.497 55.256 1.00 84.56 83 ALA A O 1
ATOM 594 N N . GLY A 1 84 ? -23.311 2.632 56.955 1.00 87.69 84 GLY A N 1
ATOM 595 C CA . GLY A 1 84 ? -22.062 2.535 56.180 1.00 87.69 84 GLY A CA 1
ATOM 596 C C . GLY A 1 84 ? -22.008 1.316 55.246 1.00 87.69 84 GLY A C 1
ATOM 597 O O . GLY A 1 84 ? -21.284 1.319 54.257 1.00 87.69 84 GLY A O 1
ATOM 598 N N . SER A 1 85 ? -22.761 0.254 55.551 1.00 94.31 85 SER A N 1
ATOM 599 C CA . SER A 1 85 ? -22.802 -0.979 54.759 1.00 94.31 85 SER A CA 1
ATOM 600 C C . SER A 1 85 ? -24.087 -1.761 55.030 1.00 94.31 85 SER A C 1
ATOM 602 O O . SER A 1 85 ? -24.641 -1.687 56.130 1.00 94.31 85 SER A O 1
ATOM 604 N N . VAL A 1 86 ? -24.543 -2.543 54.052 1.00 96.06 86 VAL A N 1
ATOM 605 C CA . VAL A 1 86 ? -25.686 -3.453 54.178 1.00 96.06 86 VAL A CA 1
ATOM 606 C C . VAL A 1 86 ? -25.437 -4.758 53.424 1.00 96.06 86 VAL A C 1
ATOM 608 O O . VAL A 1 86 ? -24.830 -4.765 52.357 1.00 96.06 86 VAL A O 1
ATOM 611 N N . VAL A 1 87 ? -25.927 -5.878 53.964 1.00 96.44 87 VAL A N 1
ATOM 612 C CA . VAL A 1 87 ? -25.960 -7.171 53.265 1.00 96.44 87 VAL A CA 1
ATOM 613 C C . VAL A 1 87 ? -27.394 -7.476 52.861 1.00 96.44 87 VAL A C 1
ATOM 615 O O . VAL A 1 87 ? -28.279 -7.566 53.711 1.00 96.44 87 VAL A O 1
ATOM 618 N N . LEU A 1 88 ? -27.618 -7.679 51.567 1.00 95.06 88 LEU A N 1
ATOM 619 C CA . LEU A 1 88 ? -28.911 -8.065 51.015 1.00 95.06 88 LEU A CA 1
ATOM 620 C C . LEU A 1 88 ? -28.885 -9.526 50.593 1.00 95.06 88 LEU A C 1
ATOM 622 O O . LEU A 1 88 ? -27.888 -10.013 50.071 1.00 95.06 88 LEU A O 1
ATOM 626 N N . SER A 1 89 ? -29.996 -10.225 50.810 1.00 95.12 89 SER A N 1
ATOM 627 C CA . SER A 1 89 ? -30.177 -11.623 50.411 1.00 95.12 89 SER A CA 1
ATOM 628 C C . SER A 1 89 ? -31.276 -11.742 49.364 1.00 95.12 89 SER A C 1
ATOM 630 O O . SER A 1 89 ? -32.250 -11.000 49.415 1.00 95.12 89 SER A O 1
ATOM 632 N N . GLY A 1 90 ? -31.138 -12.681 48.427 1.00 94.38 90 GLY A N 1
ATOM 633 C CA . GLY A 1 90 ? -32.138 -12.906 47.380 1.00 94.38 90 GLY A CA 1
ATOM 634 C C . GLY A 1 90 ? -31.870 -12.158 46.073 1.00 94.38 90 GLY A C 1
ATOM 635 O O . GLY A 1 90 ? -32.786 -12.030 45.260 1.00 94.38 90 GLY A O 1
ATOM 636 N N . VAL A 1 91 ? -30.631 -11.716 45.835 1.00 96.38 91 VAL A N 1
ATOM 637 C CA . VAL A 1 91 ? -30.221 -11.189 44.527 1.00 96.38 91 VAL A CA 1
ATOM 638 C C . VAL A 1 91 ? -30.177 -12.352 43.535 1.00 96.38 91 VAL A C 1
ATOM 640 O O . VAL A 1 91 ? -29.312 -13.223 43.612 1.00 96.38 91 VAL A O 1
ATOM 643 N N . ARG A 1 92 ? -31.167 -12.411 42.640 1.00 96.25 92 ARG A N 1
ATOM 644 C CA . ARG A 1 92 ? -31.376 -13.526 41.693 1.00 96.25 92 ARG A CA 1
ATOM 645 C C . ARG A 1 92 ? -31.425 -13.080 40.235 1.00 96.25 92 ARG A C 1
ATOM 647 O O . ARG A 1 92 ? -31.502 -13.926 39.349 1.00 96.25 92 ARG A O 1
ATOM 654 N N . ARG A 1 93 ? -31.452 -11.772 39.983 1.00 97.06 93 ARG A N 1
ATOM 655 C CA . ARG A 1 93 ? -31.626 -11.194 38.648 1.00 97.06 93 ARG A CA 1
ATOM 656 C C . ARG A 1 93 ? -30.582 -10.110 38.388 1.00 97.06 93 ARG A C 1
ATOM 658 O O . ARG A 1 93 ? -29.393 -10.400 38.476 1.00 97.06 93 ARG A O 1
ATOM 665 N N . ASP A 1 94 ? -31.026 -8.918 38.004 1.00 98.19 94 ASP A N 1
ATOM 666 C CA . ASP A 1 94 ? -30.163 -7.847 37.522 1.00 98.19 94 ASP A CA 1
ATOM 667 C C . ASP A 1 94 ? -29.586 -7.042 38.700 1.00 98.19 94 ASP A C 1
ATOM 669 O O . ASP A 1 94 ? -30.248 -6.875 39.728 1.00 98.19 94 ASP A O 1
ATOM 673 N N . VAL A 1 95 ? -28.364 -6.541 38.534 1.00 98.50 95 VAL A N 1
ATOM 674 C CA . VAL A 1 95 ? -27.755 -5.511 39.384 1.00 98.50 95 VAL A CA 1
ATOM 675 C C . VAL A 1 95 ? -27.833 -4.199 38.614 1.00 98.50 95 VAL A C 1
ATOM 677 O O . VAL A 1 95 ? -27.258 -4.075 37.535 1.00 98.50 95 VAL A O 1
ATOM 680 N N . ILE A 1 96 ? -28.593 -3.244 39.132 1.00 98.62 96 ILE A N 1
ATOM 681 C CA . ILE A 1 96 ? -28.864 -1.955 38.500 1.00 98.62 96 ILE A CA 1
ATOM 682 C C . ILE A 1 96 ? -28.309 -0.875 39.418 1.00 98.62 96 ILE A C 1
ATOM 684 O O . ILE A 1 96 ? -28.698 -0.795 40.577 1.00 98.62 96 ILE A O 1
ATOM 688 N N . ILE A 1 97 ? -27.402 -0.063 38.898 1.00 98.69 97 ILE A N 1
ATOM 689 C CA . ILE A 1 97 ? -26.691 0.986 39.617 1.00 98.69 97 ILE A CA 1
ATOM 690 C C . ILE A 1 97 ? -26.933 2.276 38.840 1.00 98.69 97 ILE A C 1
ATOM 692 O O . ILE A 1 97 ? -26.477 2.397 37.710 1.00 98.69 97 ILE A O 1
ATOM 696 N N . ALA A 1 98 ? -27.709 3.195 39.399 1.00 98.38 98 ALA A N 1
ATOM 697 C CA . ALA A 1 98 ? -27.975 4.501 38.808 1.00 98.38 98 ALA A CA 1
ATOM 698 C C . ALA A 1 98 ? -27.512 5.561 39.801 1.00 98.38 98 ALA A C 1
ATOM 700 O O . ALA A 1 98 ? -28.144 5.715 40.838 1.00 98.38 98 ALA A O 1
ATOM 701 N N . MET A 1 99 ? -26.399 6.231 39.539 1.00 97.50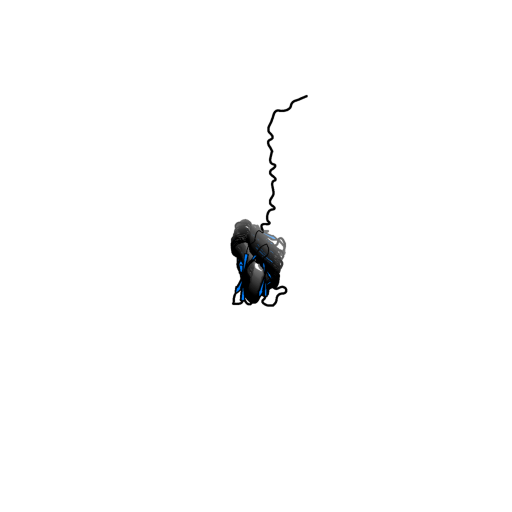 99 MET A N 1
ATOM 702 C CA . MET A 1 99 ? -25.735 7.037 40.567 1.00 97.50 99 MET A CA 1
ATOM 703 C C . MET A 1 99 ? -26.221 8.488 40.627 1.00 97.50 99 MET A C 1
ATOM 705 O O . MET A 1 99 ? -26.066 9.120 41.658 1.00 97.50 99 MET A O 1
ATOM 709 N N . GLY A 1 100 ? -26.964 8.940 39.614 1.00 96.12 100 GLY A N 1
ATOM 710 C CA . GLY A 1 100 ? -27.388 10.336 39.544 1.00 96.12 100 GLY A CA 1
ATOM 711 C C . GLY A 1 100 ? -26.264 11.197 38.985 1.00 96.12 100 GLY A C 1
ATOM 712 O O . GLY A 1 100 ? -25.448 10.669 38.247 1.00 96.12 100 GLY A O 1
ATOM 713 N N . ASP A 1 101 ? -26.302 12.504 39.234 1.00 95.38 101 ASP A N 1
ATOM 714 C CA . ASP A 1 101 ? -25.244 13.416 38.782 1.00 95.38 101 ASP A CA 1
ATOM 715 C C . ASP A 1 101 ? -24.147 13.499 39.853 1.00 95.38 101 ASP A C 1
ATOM 717 O O . ASP A 1 101 ? -24.446 13.403 41.041 1.00 95.38 101 ASP A O 1
ATOM 721 N N . GLY A 1 102 ? -22.915 13.800 39.452 1.00 96.50 102 GLY A N 1
ATOM 722 C CA . GLY A 1 102 ? -21.772 13.872 40.365 1.00 96.50 102 GLY A CA 1
ATOM 723 C C . GLY A 1 102 ? -20.618 13.011 39.867 1.00 96.50 102 GLY A C 1
ATOM 724 O O . GLY A 1 102 ? -20.703 12.388 38.815 1.00 96.50 102 GLY A O 1
ATOM 725 N N . ASN A 1 103 ? -19.501 13.009 40.592 1.00 97.19 103 ASN A N 1
ATOM 726 C CA . ASN A 1 103 ? -18.366 12.150 40.251 1.00 97.19 103 ASN A CA 1
ATOM 727 C C . ASN A 1 103 ? -18.505 10.809 40.966 1.00 97.19 103 ASN A C 1
ATOM 729 O O . ASN A 1 103 ? -18.010 10.630 42.088 1.00 97.19 103 ASN A O 1
ATOM 733 N N . ASP A 1 104 ? -19.186 9.868 40.321 1.00 98.19 104 ASP A N 1
ATOM 734 C CA . ASP A 1 104 ? -19.587 8.636 40.981 1.00 98.19 104 ASP A CA 1
ATOM 735 C C . ASP A 1 104 ? -18.605 7.486 40.775 1.00 98.19 104 ASP A C 1
ATOM 737 O O . ASP A 1 104 ? -17.993 7.321 39.725 1.00 98.19 104 ASP A O 1
ATOM 741 N N . ARG A 1 105 ? -18.471 6.615 41.776 1.00 98.31 105 ARG A N 1
ATOM 742 C CA . ARG A 1 105 ? -17.644 5.407 41.729 1.00 98.31 105 ARG A CA 1
ATOM 743 C C . ARG A 1 105 ? -18.450 4.195 42.162 1.00 98.31 105 ARG A C 1
ATOM 745 O O . ARG A 1 105 ? -18.951 4.132 43.281 1.00 98.31 105 ARG A O 1
ATOM 752 N N . ALA A 1 106 ? -18.506 3.178 41.312 1.00 98.44 106 ALA A N 1
ATOM 753 C CA . ALA A 1 106 ? -19.056 1.874 41.648 1.00 98.44 106 ALA A CA 1
ATOM 754 C C . ALA A 1 106 ? -18.030 0.775 41.372 1.00 98.44 106 ALA A C 1
ATOM 756 O O . ALA A 1 106 ? -17.510 0.644 40.263 1.00 98.44 106 ALA A O 1
ATOM 757 N N . ARG A 1 107 ? -17.759 -0.061 42.375 1.00 98.69 107 ARG A N 1
ATOM 758 C CA . ARG A 1 107 ? -16.848 -1.204 42.257 1.00 98.69 107 ARG A CA 1
ATOM 759 C C . ARG A 1 107 ? -17.563 -2.505 42.592 1.00 98.69 107 ARG A C 1
ATOM 761 O O . ARG A 1 107 ? -18.043 -2.665 43.705 1.00 98.69 107 ARG A O 1
ATOM 768 N N . LEU A 1 108 ? -17.599 -3.450 41.659 1.00 98.62 108 LEU A N 1
ATOM 769 C CA . LEU A 1 108 ? -18.011 -4.834 41.887 1.00 98.62 108 LEU A CA 1
ATOM 770 C C . LEU A 1 108 ? -16.751 -5.687 42.028 1.00 98.62 108 LEU A C 1
ATOM 772 O O . LEU A 1 108 ? -15.922 -5.707 41.121 1.00 98.62 108 LEU A O 1
ATOM 776 N N . GLU A 1 109 ? -16.604 -6.394 43.143 1.00 98.25 109 GLU A N 1
ATOM 777 C CA . GLU A 1 109 ? -15.404 -7.176 43.445 1.00 98.25 109 GLU A CA 1
ATOM 778 C C . GLU A 1 109 ? -15.752 -8.599 43.881 1.00 98.25 109 GLU A C 1
ATOM 780 O O . GLU A 1 109 ? -16.408 -8.817 44.902 1.00 98.25 109 GLU A O 1
ATOM 785 N N . GLY A 1 110 ? -15.318 -9.586 43.092 1.00 97.31 110 GLY A N 1
ATOM 786 C CA . GLY A 1 110 ? -15.612 -10.992 43.377 1.00 97.31 110 GLY A CA 1
ATOM 787 C C . GLY A 1 110 ? -17.109 -11.315 43.335 1.00 97.31 110 GLY A C 1
ATOM 788 O O . GLY A 1 110 ? -17.567 -12.200 44.057 1.00 97.31 110 GLY A O 1
ATOM 789 N N . VAL A 1 111 ? -17.890 -10.565 42.551 1.00 97.50 111 VAL A N 1
ATOM 790 C CA . VAL A 1 111 ? -19.352 -10.669 42.516 1.00 97.50 111 VAL A CA 1
ATOM 791 C C . VAL A 1 111 ? -19.793 -11.668 41.450 1.00 97.50 111 VAL A C 1
ATOM 793 O O . VAL A 1 111 ? -19.338 -11.636 40.311 1.00 97.50 111 VAL A O 1
ATOM 796 N N . ASN A 1 112 ? -20.757 -12.517 41.790 1.00 97.19 112 ASN A N 1
ATOM 797 C CA . ASN A 1 112 ? -21.534 -13.320 40.856 1.00 97.19 112 ASN A CA 1
ATOM 798 C C . ASN A 1 112 ? -22.917 -12.681 40.645 1.00 97.19 112 ASN A C 1
ATOM 800 O O . ASN A 1 112 ? -23.847 -12.899 41.427 1.00 97.19 112 ASN A O 1
ATOM 804 N N . ALA A 1 113 ? -23.048 -11.876 39.589 1.00 97.06 113 ALA A N 1
ATOM 805 C CA . ALA A 1 113 ? -24.306 -11.290 39.145 1.00 97.06 113 ALA A CA 1
ATOM 806 C C . ALA A 1 113 ? -25.060 -12.304 38.259 1.00 97.06 113 ALA A C 1
ATOM 808 O O . ALA A 1 113 ? -24.606 -12.598 37.150 1.00 97.06 113 ALA A O 1
ATOM 809 N N . PRO A 1 114 ? -26.224 -12.835 38.687 1.00 96.44 114 PRO A N 1
ATOM 810 C CA . PRO A 1 114 ? -26.882 -13.940 37.980 1.00 96.44 114 PRO A CA 1
ATOM 811 C C . PRO A 1 114 ? -27.322 -13.605 36.553 1.00 96.44 114 PRO A C 1
ATOM 813 O O . PRO A 1 114 ? -27.433 -14.496 35.712 1.00 96.44 114 PRO A O 1
ATOM 816 N N . ARG A 1 115 ? -27.626 -12.330 36.287 1.00 97.50 115 ARG A N 1
ATOM 817 C CA . ARG A 1 115 ? -28.097 -11.867 34.982 1.00 97.50 115 ARG A CA 1
ATOM 818 C C . ARG A 1 115 ? -27.339 -10.611 34.551 1.00 97.50 115 ARG A C 1
ATOM 820 O O . ARG A 1 115 ? -26.134 -10.710 34.367 1.00 97.50 115 ARG A O 1
ATOM 827 N N . HIS A 1 116 ? -27.983 -9.466 34.329 1.00 98.50 116 HIS A N 1
ATOM 828 C CA . HIS A 1 116 ? -27.284 -8.281 33.817 1.00 98.50 116 HIS A CA 1
ATOM 829 C C . HIS A 1 116 ? -26.708 -7.411 34.930 1.00 98.50 116 HIS A C 1
ATOM 831 O O . HIS A 1 116 ? -27.284 -7.317 36.012 1.00 98.50 116 HIS A O 1
ATOM 837 N N . VAL A 1 117 ? -25.626 -6.706 34.607 1.00 98.75 117 VAL A N 1
ATOM 838 C CA . VAL A 1 117 ? -25.183 -5.522 35.348 1.00 98.75 117 VAL A CA 1
ATOM 839 C C . VAL A 1 117 ? -25.472 -4.303 34.480 1.00 98.75 117 VAL A C 1
ATOM 841 O O . VAL A 1 117 ? -25.116 -4.282 33.301 1.00 98.75 117 VAL A O 1
ATOM 844 N N . ALA A 1 118 ? -26.145 -3.305 35.040 1.00 98.69 118 ALA A N 1
ATOM 845 C CA . ALA A 1 118 ? -26.398 -2.027 34.394 1.00 98.69 118 ALA A CA 1
ATOM 846 C C . ALA A 1 118 ? -25.899 -0.893 35.291 1.00 98.69 118 ALA A C 1
ATOM 848 O O . ALA A 1 118 ? -26.335 -0.801 36.432 1.00 98.69 118 ALA A O 1
ATOM 849 N N . PHE A 1 119 ? -25.028 -0.044 34.757 1.00 98.75 119 PHE A N 1
ATOM 850 C CA . PHE A 1 119 ? -24.540 1.179 35.385 1.00 98.75 119 PHE A CA 1
ATOM 851 C C . PHE A 1 119 ? -25.010 2.396 34.580 1.00 98.75 119 PHE A C 1
ATOM 853 O O . PHE A 1 119 ? -24.897 2.392 33.351 1.00 98.75 119 PHE A O 1
ATOM 860 N N . ASP A 1 120 ? -25.555 3.400 35.260 1.00 98.62 120 ASP A N 1
ATOM 861 C CA . ASP A 1 120 ? -25.864 4.727 34.723 1.00 98.62 120 ASP A CA 1
ATOM 862 C C . ASP A 1 120 ? -25.220 5.781 35.633 1.00 98.62 120 ASP A C 1
ATOM 864 O O . ASP A 1 120 ? -25.684 5.964 36.760 1.00 98.62 120 ASP A O 1
ATOM 868 N N . GLY A 1 121 ? -24.140 6.412 35.168 1.00 97.50 121 GLY A N 1
ATOM 869 C CA . GLY A 1 121 ? -23.405 7.446 35.908 1.00 97.50 121 GLY A CA 1
ATOM 870 C C . GLY A 1 121 ? -23.921 8.870 35.681 1.00 97.50 121 GLY A C 1
ATOM 871 O O . GLY A 1 121 ? -23.419 9.792 36.294 1.00 97.50 121 GLY A O 1
ATOM 872 N N . SER A 1 122 ? -24.902 9.077 34.787 1.00 97.62 122 SER A N 1
ATOM 873 C CA . SER A 1 122 ? -25.341 10.430 34.379 1.00 97.62 122 SER A CA 1
ATOM 874 C C . SER A 1 122 ? -24.153 11.363 34.066 1.00 97.62 122 SER A C 1
ATOM 876 O O . SER A 1 122 ? -23.136 10.905 33.556 1.00 97.62 122 SER A O 1
ATOM 878 N N . THR A 1 123 ? -24.288 12.676 34.261 1.00 97.06 123 THR A N 1
ATOM 879 C CA . THR A 1 123 ? -23.196 13.644 34.079 1.00 97.06 123 THR A CA 1
ATOM 880 C C . THR A 1 123 ? -22.231 13.667 35.260 1.00 97.06 123 THR A C 1
ATOM 882 O O . THR A 1 123 ? -22.674 13.589 36.403 1.00 97.06 123 THR A O 1
ATOM 885 N N . GLY A 1 124 ? -20.960 13.940 34.977 1.00 97.50 124 GLY A N 1
ATOM 886 C CA . GLY A 1 124 ? -19.865 13.975 35.946 1.00 97.50 124 GLY A CA 1
ATOM 887 C C . GLY A 1 124 ? -18.782 12.958 35.593 1.00 97.50 124 GLY A C 1
ATOM 888 O O . GLY A 1 124 ? -18.926 12.210 34.631 1.00 97.50 124 GLY A O 1
ATOM 889 N N . ASP A 1 125 ? -17.680 12.953 36.340 1.00 98.19 125 ASP A N 1
ATOM 890 C CA . ASP A 1 125 ? -16.552 12.056 36.079 1.00 98.19 125 ASP A CA 1
ATOM 891 C C . ASP A 1 125 ? -16.796 10.707 36.769 1.00 98.19 125 ASP A C 1
ATOM 893 O O . ASP A 1 125 ? -16.493 10.531 37.956 1.00 98.19 125 ASP A O 1
ATOM 897 N N . ASN A 1 126 ? -17.365 9.748 36.035 1.00 98.25 126 ASN A N 1
ATOM 898 C CA . ASN A 1 126 ? -17.828 8.493 36.619 1.00 98.25 126 ASN A CA 1
ATOM 899 C C . ASN A 1 126 ? -16.836 7.348 36.460 1.00 98.25 126 ASN A C 1
ATOM 901 O O . ASN A 1 126 ? -16.159 7.201 35.448 1.00 98.25 126 ASN A O 1
ATOM 905 N N . GLN A 1 127 ? -16.811 6.441 37.430 1.00 98.50 127 GLN A N 1
ATOM 906 C CA . GLN A 1 127 ? -15.979 5.250 37.408 1.00 98.50 127 GLN A CA 1
ATOM 907 C C . GLN A 1 127 ? -16.786 3.991 37.725 1.00 98.50 127 GLN A C 1
ATOM 909 O O . GLN A 1 127 ? -17.259 3.800 38.844 1.00 98.50 127 GLN A O 1
ATOM 914 N N . LEU A 1 128 ? -16.840 3.055 36.778 1.00 98.69 128 LEU A N 1
ATOM 915 C CA . LEU A 1 128 ? -17.267 1.681 37.038 1.00 98.69 128 LEU A CA 1
ATOM 916 C C . LEU A 1 128 ? -16.053 0.753 37.017 1.00 98.69 128 LEU A C 1
ATOM 918 O O . LEU A 1 128 ? -15.278 0.749 36.067 1.00 98.69 128 LEU A O 1
ATOM 922 N N . THR A 1 129 ? -15.907 -0.093 38.034 1.00 98.81 129 THR A N 1
ATOM 923 C CA . THR A 1 129 ? -14.932 -1.191 38.042 1.00 98.81 129 THR A CA 1
ATOM 924 C C . THR A 1 129 ? -15.626 -2.520 38.317 1.00 98.81 129 THR A C 1
ATOM 926 O O . THR A 1 129 ? -16.280 -2.676 39.341 1.00 98.81 129 THR A O 1
ATOM 929 N N . VAL A 1 130 ? -15.454 -3.500 37.435 1.00 98.75 130 VAL A N 1
ATOM 930 C CA . VAL A 1 130 ? -15.906 -4.886 37.601 1.00 98.75 130 VAL A CA 1
ATOM 931 C C . VAL A 1 130 ? -14.670 -5.773 37.668 1.00 98.75 130 VAL A C 1
ATOM 933 O O . VAL A 1 130 ? -13.997 -5.986 36.664 1.00 98.75 130 VAL A O 1
ATOM 936 N N . LEU A 1 131 ? -14.345 -6.261 38.861 1.00 98.69 131 LEU A N 1
ATOM 937 C CA . LEU A 1 131 ? -13.115 -6.996 39.136 1.00 98.69 131 LEU A CA 1
ATOM 938 C C . LEU A 1 131 ? -13.414 -8.432 39.560 1.00 98.69 131 LEU A C 1
ATOM 940 O O . LEU A 1 131 ? -14.206 -8.657 40.481 1.00 98.69 131 LEU A O 1
ATOM 944 N N . ASN A 1 132 ? -12.728 -9.392 38.935 1.00 98.25 132 ASN A N 1
ATOM 945 C CA . ASN A 1 132 ? -12.769 -10.817 39.275 1.00 98.25 132 ASN A CA 1
ATOM 946 C C . ASN A 1 132 ? -14.202 -11.342 39.459 1.00 98.25 132 ASN A C 1
ATOM 948 O O . ASN A 1 132 ? -14.498 -12.075 40.402 1.00 98.25 132 ASN A O 1
ATOM 952 N N . SER A 1 133 ? -15.114 -10.884 38.604 1.00 98.50 133 SER A N 1
ATOM 953 C CA . SER A 1 133 ? -16.555 -11.069 38.754 1.00 98.50 133 SER A CA 1
ATOM 954 C C . SER A 1 133 ? -17.137 -11.878 37.594 1.00 98.50 133 SER A C 1
ATOM 956 O O . SER A 1 133 ? -16.582 -11.939 36.497 1.00 98.50 133 SER A O 1
ATOM 958 N N . SER A 1 134 ? -18.289 -12.498 37.835 1.00 98.31 134 SER A N 1
ATOM 959 C CA . SER A 1 134 ? -19.069 -13.231 36.838 1.00 98.31 134 SER A CA 1
ATOM 960 C C . SER A 1 134 ? -20.408 -12.534 36.619 1.00 98.31 134 SER A C 1
ATOM 962 O O . SER A 1 134 ? -21.158 -12.314 37.569 1.00 98.31 134 SER A O 1
ATOM 964 N N . VAL A 1 135 ? -20.730 -12.221 35.366 1.00 98.62 135 VAL A N 1
ATOM 965 C CA . VAL A 1 135 ? -22.027 -11.681 34.944 1.00 98.62 135 VAL A CA 1
ATOM 966 C C . VAL A 1 135 ? -22.685 -12.697 34.012 1.00 98.62 135 VAL A C 1
ATOM 968 O O . VAL A 1 135 ? -22.240 -12.915 32.882 1.00 98.62 135 VAL A O 1
ATOM 971 N N . GLY A 1 136 ? -23.754 -13.341 34.486 1.00 98.06 136 GLY A N 1
ATOM 972 C CA . GLY A 1 136 ? -24.465 -14.390 33.739 1.00 98.06 136 GLY A CA 1
ATOM 973 C C . GLY A 1 136 ? -25.214 -13.877 32.502 1.00 98.06 136 GLY A C 1
ATOM 974 O O . GLY A 1 136 ? -25.585 -14.649 31.622 1.00 98.06 136 GLY A O 1
ATOM 975 N N . GLY A 1 137 ? -25.442 -12.567 32.421 1.00 98.38 137 GLY A N 1
ATOM 976 C CA . GLY A 1 137 ? -25.970 -11.860 31.261 1.00 98.38 137 GLY A CA 1
ATOM 977 C C . GLY A 1 137 ? -24.935 -10.915 30.652 1.00 98.38 137 GLY A C 1
ATOM 978 O O . GLY A 1 137 ? -23.757 -11.228 30.543 1.00 98.38 137 GLY A O 1
ATOM 979 N N . GLY A 1 138 ? -25.400 -9.748 30.218 1.00 98.62 138 GLY A N 1
ATOM 980 C CA . GLY A 1 138 ? -24.565 -8.672 29.671 1.00 98.62 138 GLY A CA 1
ATOM 981 C C . GLY A 1 138 ? -24.283 -7.551 30.672 1.00 98.62 138 GLY A C 1
ATOM 982 O O . GLY A 1 138 ? -25.058 -7.349 31.610 1.00 98.62 138 GLY A O 1
ATOM 983 N N . LEU A 1 139 ? -23.218 -6.800 30.410 1.00 98.81 139 LEU A N 1
ATOM 984 C CA . LEU A 1 139 ? -22.847 -5.572 31.106 1.00 98.81 139 LEU A CA 1
ATOM 985 C C . LEU A 1 139 ? -23.249 -4.368 30.249 1.00 98.81 139 LEU A C 1
ATOM 987 O O . LEU A 1 139 ? -22.887 -4.294 29.074 1.00 98.81 139 LEU A O 1
ATOM 991 N N . ARG A 1 140 ? -23.989 -3.423 30.828 1.00 98.88 140 ARG A N 1
ATOM 992 C CA . ARG A 1 140 ? -24.317 -2.148 30.189 1.00 98.88 140 ARG A CA 1
ATOM 993 C C . ARG A 1 140 ? -23.842 -0.989 31.052 1.00 98.88 140 ARG A C 1
ATOM 995 O O . ARG A 1 140 ? -24.234 -0.910 32.207 1.00 98.88 140 ARG A O 1
ATOM 1002 N N . VAL A 1 141 ? -23.083 -0.078 30.468 1.00 98.81 141 VAL A N 1
ATOM 1003 C CA . VAL A 1 141 ? -22.632 1.165 31.092 1.00 98.81 141 VAL A CA 1
ATOM 1004 C C . VAL A 1 141 ? -23.144 2.322 30.250 1.00 98.81 141 VAL A C 1
ATOM 1006 O O . VAL A 1 141 ? -23.043 2.293 29.020 1.00 98.81 141 VAL A O 1
ATOM 1009 N N . LYS A 1 142 ? -23.736 3.311 30.906 1.00 98.50 142 LYS A N 1
ATOM 1010 C CA . LYS A 1 142 ? -24.140 4.568 30.298 1.00 98.50 142 LYS A CA 1
ATOM 1011 C C . LYS A 1 142 ? -23.606 5.701 31.160 1.00 98.50 142 LYS A C 1
ATOM 1013 O O . LYS A 1 142 ? -23.973 5.785 32.322 1.00 98.50 142 LYS A O 1
ATOM 1018 N N . ASN A 1 143 ? -22.819 6.573 30.563 1.00 98.00 143 ASN A N 1
ATOM 1019 C CA . ASN A 1 143 ? -22.390 7.814 31.178 1.00 98.00 143 ASN A CA 1
ATOM 1020 C C . ASN A 1 143 ? -22.871 8.997 30.331 1.00 98.00 143 ASN A C 1
ATOM 1022 O O . ASN A 1 143 ? -23.186 8.857 29.141 1.00 98.00 143 ASN A O 1
ATOM 1026 N N . GLY A 1 144 ? -23.049 10.129 30.994 1.00 97.00 144 GLY A N 1
ATOM 1027 C CA . GLY A 1 144 ? -23.322 11.434 30.416 1.00 97.00 144 GLY A CA 1
ATOM 1028 C C . GLY A 1 144 ? -22.019 12.147 30.081 1.00 97.00 144 GLY A C 1
ATOM 1029 O O . GLY A 1 144 ? -21.036 11.500 29.747 1.00 97.00 144 GLY A O 1
ATOM 1030 N N . ASP A 1 145 ? -22.042 13.476 30.097 1.00 97.62 145 ASP A N 1
ATOM 1031 C CA . ASP A 1 145 ? -20.837 14.263 29.833 1.00 97.62 145 ASP A CA 1
ATOM 1032 C C . ASP A 1 145 ? -19.908 14.243 31.058 1.00 97.62 145 ASP A C 1
ATOM 1034 O O . ASP A 1 145 ? -20.387 14.393 32.185 1.00 97.62 145 ASP A O 1
ATOM 1038 N N . GLY A 1 146 ? -18.604 14.098 30.827 1.00 97.25 146 GLY A N 1
ATOM 1039 C CA . GLY A 1 146 ? -17.583 13.929 31.861 1.00 97.25 146 GLY A CA 1
ATOM 1040 C C . GLY A 1 146 ? -16.379 13.117 31.377 1.00 97.25 146 GLY A C 1
ATOM 1041 O O . GLY A 1 146 ? -16.337 12.637 30.244 1.00 97.25 146 GLY A O 1
ATOM 1042 N N . ILE A 1 147 ? -15.363 12.998 32.231 1.00 98.06 147 ILE A N 1
ATOM 1043 C CA . ILE A 1 147 ? -14.239 12.073 32.051 1.00 98.06 147 ILE A CA 1
ATOM 1044 C C . ILE A 1 147 ? -14.605 10.765 32.748 1.00 98.06 147 ILE A C 1
ATOM 1046 O O . ILE A 1 147 ? -14.415 10.605 33.954 1.00 98.06 147 ILE A O 1
ATOM 1050 N N . ASP A 1 148 ? -15.128 9.818 31.978 1.00 98.25 148 ASP A N 1
ATOM 1051 C CA . ASP A 1 148 ? -15.611 8.553 32.520 1.00 98.25 148 ASP A CA 1
ATOM 1052 C C . ASP A 1 148 ? -14.590 7.424 32.377 1.00 98.25 148 ASP A C 1
ATOM 1054 O O . ASP A 1 148 ? -13.861 7.344 31.393 1.00 98.25 148 ASP A O 1
ATOM 1058 N N . ASN A 1 149 ? -14.572 6.478 33.315 1.00 98.44 149 ASN A N 1
ATOM 1059 C CA . ASN A 1 149 ? -13.716 5.300 33.263 1.00 98.44 149 ASN A CA 1
ATOM 1060 C C . ASN A 1 149 ? -14.497 4.009 33.542 1.00 98.44 149 ASN A C 1
ATOM 1062 O O . ASN A 1 149 ? -15.069 3.814 34.614 1.00 98.44 149 ASN A O 1
ATOM 1066 N N . SER A 1 150 ? -14.490 3.081 32.590 1.00 98.62 150 SER A N 1
ATOM 1067 C CA . SER A 1 150 ? -15.130 1.769 32.714 1.00 98.62 150 SER A CA 1
ATOM 1068 C C . SER A 1 150 ? -14.094 0.659 32.637 1.00 98.62 150 SER A C 1
ATOM 1070 O O . SER A 1 150 ? -13.536 0.401 31.574 1.00 98.62 150 SER A O 1
ATOM 1072 N N . VAL A 1 151 ? -13.873 -0.035 33.750 1.00 98.81 151 VAL A N 1
ATOM 1073 C CA . VAL A 1 151 ? -12.869 -1.096 33.869 1.00 98.81 151 VAL A CA 1
ATOM 1074 C C . VAL A 1 151 ? -13.543 -2.440 34.124 1.00 98.81 151 VAL A C 1
ATOM 1076 O O . VAL A 1 151 ? -14.318 -2.590 35.067 1.00 98.81 151 VAL A O 1
ATOM 1079 N N . VAL A 1 152 ? -13.210 -3.442 33.317 1.00 98.81 152 VAL A N 1
ATOM 1080 C CA . VAL A 1 152 ? -13.571 -4.848 33.513 1.00 98.81 152 VAL A CA 1
ATOM 1081 C C . VAL A 1 152 ? -12.281 -5.654 33.547 1.00 98.81 152 VAL A C 1
ATOM 1083 O O . VAL A 1 152 ? -11.546 -5.696 32.567 1.00 98.81 152 VAL A O 1
ATOM 1086 N N . GLN A 1 153 ? -11.984 -6.280 34.678 1.00 98.75 153 GLN A N 1
ATOM 1087 C CA . GLN A 1 153 ? -10.707 -6.951 34.896 1.00 98.75 153 GLN A CA 1
ATOM 1088 C C . GLN A 1 153 ? -10.913 -8.356 35.454 1.00 98.75 153 GLN A C 1
ATOM 1090 O O . GLN A 1 153 ? -11.691 -8.540 36.396 1.00 98.75 153 GLN A O 1
ATOM 1095 N N . GLY A 1 154 ? -10.217 -9.344 34.882 1.00 98.31 154 GLY A N 1
ATOM 1096 C CA . GLY A 1 154 ? -10.251 -10.736 35.346 1.00 98.31 154 GLY A CA 1
ATOM 1097 C C . GLY A 1 154 ? -11.660 -11.334 35.394 1.00 98.31 154 GLY A C 1
ATOM 1098 O O . GLY A 1 154 ? -11.941 -12.184 36.237 1.00 98.31 154 GLY A O 1
ATOM 1099 N N . SER A 1 155 ? -12.589 -10.820 34.583 1.00 98.75 155 SER A N 1
ATOM 1100 C CA . SER A 1 155 ? -14.024 -11.069 34.737 1.00 98.75 155 SER A CA 1
ATOM 1101 C C . SER A 1 155 ? -14.604 -11.820 33.544 1.00 98.75 155 SER A C 1
ATOM 1103 O O . SER A 1 155 ? -14.095 -11.751 32.428 1.00 98.75 155 SER A O 1
ATOM 1105 N N . THR A 1 156 ? -15.702 -12.541 33.772 1.00 98.75 156 THR A N 1
ATOM 1106 C CA . THR A 1 156 ? -16.446 -13.242 32.716 1.00 98.75 156 THR A CA 1
ATOM 1107 C C . THR A 1 156 ? -17.826 -12.621 32.543 1.00 98.75 156 THR A C 1
ATOM 1109 O O . THR A 1 156 ? -18.626 -12.596 33.478 1.00 98.75 156 THR A O 1
ATOM 1112 N N . ILE A 1 157 ? -18.127 -12.156 31.332 1.00 98.81 157 ILE A N 1
ATOM 1113 C CA . ILE A 1 157 ? -19.436 -11.639 30.929 1.00 98.81 157 ILE A CA 1
ATOM 1114 C C . ILE A 1 157 ? -20.015 -12.600 29.892 1.00 98.81 157 ILE A C 1
ATOM 1116 O O . ILE A 1 157 ? -19.488 -12.731 28.793 1.00 98.81 157 ILE A O 1
ATOM 1120 N N . THR A 1 158 ? -21.107 -13.287 30.218 1.00 98.69 158 THR A N 1
ATOM 1121 C CA . THR A 1 158 ? -21.675 -14.309 29.313 1.00 98.69 158 THR A CA 1
ATOM 1122 C C . THR A 1 158 ? -22.296 -13.680 28.060 1.00 98.69 158 THR A C 1
ATOM 1124 O O . THR A 1 158 ? -22.277 -14.263 26.980 1.00 98.69 158 THR A O 1
ATOM 1127 N N . GLY A 1 159 ? -22.876 -12.488 28.205 1.00 98.62 159 GLY A N 1
ATOM 1128 C CA . GLY A 1 159 ? -23.510 -11.729 27.133 1.00 98.62 159 GLY A CA 1
ATOM 1129 C C . GLY A 1 159 ? -22.614 -10.637 26.552 1.00 98.62 159 GLY A C 1
ATOM 1130 O O . GLY A 1 159 ? -21.394 -10.741 26.521 1.00 98.62 159 GLY A O 1
ATOM 1131 N N . ASN A 1 160 ? -23.248 -9.566 26.074 1.00 98.81 160 ASN A N 1
ATOM 1132 C CA . ASN A 1 160 ? -22.545 -8.420 25.498 1.00 98.81 160 ASN A CA 1
ATOM 1133 C C . ASN A 1 160 ? -22.022 -7.472 26.582 1.00 98.81 160 ASN A C 1
ATOM 1135 O O . ASN A 1 160 ? -22.673 -7.298 27.616 1.00 98.81 160 ASN A O 1
ATOM 1139 N N . VAL A 1 161 ? -20.931 -6.778 26.272 1.00 98.94 161 VAL A N 1
ATOM 1140 C CA . VAL A 1 161 ? -20.507 -5.555 26.961 1.00 98.94 161 VAL A CA 1
ATOM 1141 C C . VAL A 1 161 ? -20.901 -4.369 26.086 1.00 98.94 161 VAL A C 1
ATOM 1143 O O . VAL A 1 161 ? -20.530 -4.302 24.915 1.00 98.94 161 VAL A O 1
ATOM 1146 N N . VAL A 1 162 ? -21.691 -3.448 26.632 1.00 98.88 162 VAL A N 1
ATOM 1147 C CA . VAL A 1 162 ? -22.131 -2.230 25.942 1.00 98.88 162 VAL A CA 1
ATOM 1148 C C . VAL A 1 162 ? -21.795 -1.029 26.807 1.00 98.88 162 VAL A C 1
ATOM 1150 O O . VAL A 1 162 ? -22.368 -0.886 27.881 1.00 98.88 162 VAL A O 1
ATOM 1153 N N . ILE A 1 163 ? -20.910 -0.163 26.330 1.00 98.75 163 ILE A N 1
ATOM 1154 C CA . ILE A 1 163 ? -20.491 1.054 27.023 1.00 98.75 163 ILE A CA 1
ATOM 1155 C C . ILE A 1 163 ? -20.822 2.243 26.126 1.00 98.75 163 ILE A C 1
ATOM 1157 O O . ILE A 1 163 ? -20.472 2.256 24.944 1.00 98.75 163 ILE A O 1
ATOM 1161 N N . ALA A 1 164 ? -21.561 3.203 26.667 1.00 98.50 164 ALA A N 1
ATOM 1162 C CA . ALA A 1 164 ? -21.914 4.438 25.988 1.00 98.50 164 ALA A CA 1
ATOM 1163 C C . ALA A 1 164 ? -21.548 5.619 26.885 1.00 98.50 164 ALA A C 1
ATOM 1165 O O . ALA A 1 164 ? -22.213 5.820 27.897 1.00 98.50 164 ALA A O 1
ATOM 1166 N N . ASN A 1 165 ? -20.525 6.374 26.503 1.00 98.00 165 ASN A N 1
ATOM 1167 C CA . ASN A 1 165 ? -20.088 7.575 27.207 1.00 98.00 165 ASN A CA 1
ATOM 1168 C C . ASN A 1 165 ? -20.641 8.827 26.511 1.00 98.00 165 ASN A C 1
ATOM 1170 O O . ASN A 1 165 ? -20.983 8.785 25.318 1.00 98.00 165 ASN A O 1
ATOM 1174 N N . GLY A 1 166 ? -20.790 9.918 27.260 1.00 97.12 166 GLY A N 1
ATOM 1175 C CA . GLY A 1 166 ? -21.123 11.224 26.702 1.00 97.12 166 GLY A CA 1
ATOM 1176 C C . GLY A 1 166 ? -19.888 11.916 26.143 1.00 97.12 166 GLY A C 1
ATOM 1177 O O . GLY A 1 166 ? -18.977 11.257 25.642 1.00 97.12 166 GLY A O 1
ATOM 1178 N N . SER A 1 167 ? -19.917 13.248 26.131 1.00 97.19 167 SER A N 1
ATOM 1179 C CA . SER A 1 167 ? -18.762 14.047 25.715 1.00 97.19 167 SER A CA 1
ATOM 1180 C C . SER A 1 167 ? -17.766 14.211 26.866 1.00 97.19 167 SER A C 1
ATOM 1182 O O . SER A 1 167 ? -18.165 14.287 28.021 1.00 97.19 167 SER A O 1
ATOM 1184 N N . GLY A 1 168 ? -16.484 14.352 26.543 1.00 95.94 168 GLY A N 1
ATOM 1185 C CA . GLY A 1 168 ? -15.374 14.326 27.495 1.00 95.94 168 GLY A CA 1
ATOM 1186 C C . GLY A 1 168 ? -14.449 13.142 27.213 1.00 95.94 168 GLY A C 1
ATOM 1187 O O . GLY A 1 168 ? -14.819 12.211 26.508 1.00 95.94 168 GLY A O 1
ATOM 1188 N N . GLY A 1 169 ? -13.203 13.206 27.689 1.00 95.00 169 GLY A N 1
ATOM 1189 C CA . GLY A 1 169 ? -12.234 12.137 27.431 1.00 95.00 169 GLY A CA 1
ATOM 1190 C C . GLY A 1 169 ? -12.530 10.913 28.288 1.00 95.00 169 GLY A C 1
ATOM 1191 O O . GLY A 1 169 ? -12.359 10.978 29.500 1.00 95.00 169 GLY A O 1
ATOM 1192 N N . SER A 1 170 ? -12.961 9.810 27.681 1.00 97.12 170 SER A N 1
ATOM 1193 C CA . SER A 1 170 ? -13.376 8.605 28.404 1.00 97.12 170 SER A CA 1
ATOM 1194 C C . SER A 1 170 ? -12.393 7.444 28.247 1.00 97.12 170 SER A C 1
ATOM 1196 O O . SER A 1 170 ? -11.805 7.232 27.188 1.00 97.12 170 SER A O 1
ATOM 1198 N N . GLY A 1 171 ? -12.241 6.638 29.294 1.00 98.06 171 GLY A N 1
ATOM 1199 C CA . GLY A 1 171 ? -11.464 5.403 29.316 1.00 98.06 171 GLY A CA 1
ATOM 1200 C C . GLY A 1 171 ? -12.344 4.158 29.384 1.00 98.06 171 GLY A C 1
ATOM 1201 O O . GLY A 1 171 ? -13.255 4.049 30.205 1.00 98.06 171 GLY A O 1
ATOM 1202 N N . VAL A 1 172 ? -12.055 3.175 28.539 1.00 98.75 172 VAL A N 1
ATOM 1203 C CA . VAL A 1 172 ? -12.654 1.841 28.601 1.00 98.75 172 VAL A CA 1
ATOM 1204 C C . VAL A 1 172 ? -11.547 0.805 28.599 1.00 98.75 172 VAL A C 1
ATOM 1206 O O . VAL A 1 172 ? -10.762 0.748 27.660 1.00 98.75 172 VAL A O 1
ATOM 1209 N N . VAL A 1 173 ? -11.505 -0.043 29.623 1.00 98.81 173 VAL A N 1
ATOM 1210 C CA . VAL A 1 173 ? -10.492 -1.091 29.761 1.00 98.81 173 VAL A CA 1
ATOM 1211 C C . VAL A 1 173 ? -11.160 -2.430 30.023 1.00 98.81 173 VAL A C 1
ATOM 1213 O O . VAL A 1 173 ? -11.862 -2.599 31.019 1.00 98.81 173 VAL A O 1
ATOM 1216 N N . LEU A 1 174 ? -10.909 -3.401 29.152 1.00 98.81 174 LEU A N 1
ATOM 1217 C CA . LEU A 1 174 ? -11.159 -4.815 29.402 1.00 98.81 174 LEU A CA 1
ATOM 1218 C C . LEU A 1 174 ? -9.793 -5.500 29.487 1.00 98.81 174 LEU A C 1
ATOM 1220 O O . LEU A 1 174 ? -9.021 -5.438 28.536 1.00 98.81 174 LEU A O 1
ATOM 1224 N N . ASN A 1 175 ? -9.473 -6.105 30.628 1.00 98.62 175 ASN A N 1
ATOM 1225 C CA . ASN A 1 175 ? -8.179 -6.748 30.852 1.00 98.62 175 ASN A CA 1
ATOM 1226 C C . ASN A 1 175 ? -8.363 -8.175 31.383 1.00 98.62 175 ASN A C 1
ATOM 1228 O O . ASN A 1 175 ? -9.096 -8.379 32.360 1.00 98.62 175 ASN A O 1
ATOM 1232 N N . GLY A 1 176 ? -7.727 -9.162 30.748 1.00 98.19 176 GLY A N 1
ATOM 1233 C CA . GLY A 1 176 ? -7.738 -10.551 31.216 1.00 98.19 176 GLY A CA 1
ATOM 1234 C C . GLY A 1 176 ? -9.152 -11.125 31.340 1.00 98.19 176 GLY A C 1
ATOM 1235 O O . GLY A 1 176 ? -9.446 -11.830 32.305 1.00 98.19 176 GLY A O 1
ATOM 1236 N N . SER A 1 177 ? -10.073 -10.707 30.466 1.00 98.56 177 SER A N 1
ATOM 1237 C CA . SER A 1 177 ? -11.513 -10.934 30.625 1.00 98.56 177 SER A CA 1
ATOM 1238 C C . SER A 1 177 ? -12.110 -11.720 29.459 1.00 98.56 177 SER A C 1
ATOM 1240 O O . SER A 1 177 ? -11.636 -11.647 28.331 1.00 98.56 177 SER A O 1
ATOM 1242 N N . GLY A 1 178 ? -13.188 -12.459 29.728 1.00 98.62 178 GLY A N 1
ATOM 1243 C CA . GLY A 1 178 ? -13.935 -13.212 28.718 1.00 98.62 178 GLY A CA 1
ATOM 1244 C C . GLY A 1 178 ? -15.308 -12.599 28.456 1.00 98.62 178 GLY A C 1
ATOM 1245 O O . GLY A 1 178 ? -16.083 -12.386 29.392 1.00 98.62 178 GLY A O 1
ATOM 1246 N N . VAL A 1 179 ? -15.639 -12.351 27.189 1.00 98.88 179 VAL A N 1
ATOM 1247 C CA . VAL A 1 179 ? -16.945 -11.843 26.748 1.00 98.88 179 VAL A CA 1
ATOM 1248 C C . VAL A 1 179 ? -17.575 -12.837 25.774 1.00 98.88 179 VAL A C 1
ATOM 1250 O O . VAL A 1 179 ? -17.151 -12.972 24.629 1.00 98.88 179 VAL A O 1
ATOM 1253 N N . GLY A 1 180 ? -18.631 -13.525 26.212 1.00 98.62 180 GLY A N 1
ATOM 1254 C CA . GLY A 1 180 ? -19.346 -14.512 25.393 1.00 98.62 180 GLY A CA 1
ATOM 1255 C C . GLY A 1 180 ? -20.175 -13.897 24.259 1.00 98.62 180 GLY A C 1
ATOM 1256 O O . GLY A 1 180 ? -20.553 -14.589 23.315 1.00 98.62 180 GLY A O 1
ATOM 1257 N N . GLY A 1 181 ? -20.460 -12.595 24.335 1.00 98.62 181 GLY A N 1
ATOM 1258 C CA . GLY A 1 181 ? -21.121 -11.822 23.290 1.00 98.62 181 GLY A CA 1
ATOM 1259 C C . GLY A 1 181 ? -20.178 -10.881 22.539 1.00 98.62 181 GLY A C 1
ATOM 1260 O O . GLY A 1 181 ? -19.020 -11.181 22.274 1.00 98.62 181 GLY A O 1
ATOM 1261 N N . ALA A 1 182 ? -20.708 -9.722 22.160 1.00 98.88 182 ALA A N 1
ATOM 1262 C CA . ALA A 1 182 ? -19.975 -8.642 21.511 1.00 98.88 182 ALA A CA 1
ATOM 1263 C C . ALA A 1 182 ? -19.565 -7.550 22.510 1.00 98.88 182 ALA A C 1
ATOM 1265 O O . ALA A 1 182 ? -20.260 -7.316 23.502 1.00 98.88 182 ALA A O 1
ATOM 1266 N N . VAL A 1 183 ? -18.502 -6.820 22.177 1.00 98.88 183 VAL A N 1
ATOM 1267 C CA . VAL A 1 183 ? -18.112 -5.572 22.846 1.00 98.88 183 VAL A CA 1
ATOM 1268 C C . VAL A 1 183 ? -18.502 -4.399 21.952 1.00 98.88 183 VAL A C 1
ATOM 1270 O O . VAL A 1 183 ? -18.141 -4.347 20.773 1.00 98.88 183 VAL A O 1
ATOM 1273 N N . LEU A 1 184 ? -19.289 -3.473 22.493 1.00 98.81 184 LEU A N 1
ATOM 1274 C CA . LEU A 1 184 ? -19.739 -2.270 21.807 1.00 98.81 184 LEU A CA 1
ATOM 1275 C C . LEU A 1 184 ? -19.405 -1.054 22.666 1.00 98.81 184 LEU A C 1
ATOM 1277 O O . LEU A 1 184 ? -20.002 -0.884 23.726 1.00 98.81 184 LEU A O 1
ATOM 1281 N N . VAL A 1 185 ? -18.505 -0.205 22.181 1.00 98.75 185 VAL A N 1
ATOM 1282 C CA . VAL A 1 185 ? -18.136 1.058 22.825 1.00 98.75 185 VAL A CA 1
ATOM 1283 C C . VAL A 1 185 ? -18.553 2.212 21.924 1.00 98.75 185 VAL A C 1
ATOM 1285 O O . VAL A 1 185 ? -18.297 2.194 20.717 1.00 98.75 185 VAL A O 1
ATOM 1288 N N . LYS A 1 186 ? -19.244 3.190 22.502 1.00 98.25 186 LYS A N 1
ATOM 1289 C CA . LYS A 1 186 ? -19.612 4.440 21.843 1.00 98.25 186 LYS A CA 1
ATOM 1290 C C . LYS A 1 186 ? -19.224 5.597 22.741 1.00 98.25 186 LYS A C 1
ATOM 1292 O O . LYS A 1 186 ? -19.837 5.761 23.791 1.00 98.25 186 LYS A O 1
ATOM 1297 N N . ASN A 1 187 ? -18.287 6.400 22.287 1.00 96.75 187 ASN A N 1
ATOM 1298 C CA . ASN A 1 187 ? -17.948 7.664 22.913 1.00 96.75 187 ASN A CA 1
ATOM 1299 C C . ASN A 1 187 ? -18.462 8.805 22.030 1.00 96.75 187 ASN A C 1
ATOM 1301 O O . ASN A 1 187 ? -18.696 8.607 20.829 1.00 96.75 187 ASN A O 1
ATOM 1305 N N . ARG A 1 188 ? -18.716 9.969 22.630 1.00 96.81 188 ARG A N 1
ATOM 1306 C CA . ARG A 1 188 ? -18.970 11.197 21.868 1.00 96.81 188 ARG A CA 1
ATOM 1307 C C . ARG A 1 188 ? -17.658 11.958 21.715 1.00 96.81 188 ARG A C 1
ATOM 1309 O O . ARG A 1 188 ? -16.620 11.334 21.558 1.00 96.81 188 ARG A O 1
ATOM 1316 N N . ASP A 1 189 ? -17.728 13.279 21.641 1.00 97.31 189 ASP A N 1
ATOM 1317 C CA . ASP A 1 189 ? -16.554 14.109 21.419 1.00 97.31 189 ASP A CA 1
ATOM 1318 C C . ASP A 1 189 ? -15.663 14.098 22.662 1.00 97.31 189 ASP A C 1
ATOM 1320 O O . ASP A 1 189 ? -16.157 14.278 23.774 1.00 97.31 189 ASP A O 1
ATOM 1324 N N . GLY A 1 190 ? -14.361 13.934 22.478 1.00 96.56 190 GLY A N 1
ATOM 1325 C CA . GLY A 1 190 ? -13.396 13.772 23.551 1.00 96.56 190 GLY A CA 1
ATOM 1326 C C . GLY A 1 190 ? -12.115 13.099 23.070 1.00 96.56 190 GLY A C 1
ATOM 1327 O O . GLY A 1 190 ? -12.030 12.585 21.960 1.00 96.56 190 GLY A O 1
ATOM 1328 N N . HIS A 1 191 ? -11.093 13.125 23.923 1.00 96.75 191 HIS A N 1
ATOM 1329 C CA . HIS A 1 191 ? -9.912 12.284 23.752 1.00 96.75 191 HIS A CA 1
ATOM 1330 C C . HIS A 1 191 ? -10.163 10.956 24.456 1.00 96.75 191 HIS A C 1
ATOM 1332 O O . HIS A 1 191 ? -9.966 10.853 25.669 1.00 96.75 191 HIS A O 1
ATOM 1338 N N . ASP A 1 192 ? -10.642 9.966 23.713 1.00 97.62 192 ASP A N 1
ATOM 1339 C CA . ASP A 1 192 ? -11.060 8.698 24.295 1.00 97.62 192 ASP A CA 1
ATOM 1340 C C . ASP A 1 192 ? -9.994 7.613 24.188 1.00 97.62 192 ASP A C 1
ATOM 1342 O O . ASP A 1 192 ? -9.193 7.578 23.257 1.00 97.62 192 ASP A O 1
ATOM 1346 N N . THR A 1 193 ? -10.034 6.659 25.113 1.00 98.12 193 THR A N 1
ATOM 1347 C CA . THR A 1 193 ? -9.200 5.459 25.085 1.00 98.12 193 THR A CA 1
ATOM 1348 C C . THR A 1 193 ? -10.055 4.210 25.247 1.00 98.12 193 THR A C 1
ATOM 1350 O O . THR A 1 193 ? -10.906 4.120 26.132 1.00 98.12 193 THR A O 1
ATOM 1353 N N . VAL A 1 194 ? -9.839 3.223 24.381 1.00 98.69 194 VAL A N 1
ATOM 1354 C CA . VAL A 1 194 ? -10.467 1.903 24.472 1.00 98.69 194 VAL A CA 1
ATOM 1355 C C . VAL A 1 194 ? -9.387 0.841 24.372 1.00 98.69 194 VAL A C 1
ATOM 1357 O O . VAL A 1 194 ? -8.788 0.673 23.314 1.00 98.69 194 VAL A O 1
ATOM 1360 N N . THR A 1 195 ? -9.179 0.100 25.454 1.00 98.75 195 THR A N 1
ATOM 1361 C CA . THR A 1 195 ? -8.157 -0.942 25.551 1.00 98.75 195 THR A CA 1
ATOM 1362 C C . THR A 1 195 ? -8.787 -2.291 25.858 1.00 98.75 195 THR A C 1
ATOM 1364 O O . THR A 1 195 ? -9.516 -2.441 26.840 1.00 98.75 195 THR A O 1
ATOM 1367 N N . LEU A 1 196 ? -8.477 -3.283 25.032 1.00 98.81 196 LEU A N 1
ATOM 1368 C CA . LEU A 1 196 ? -8.736 -4.697 25.283 1.00 98.81 196 LEU A CA 1
ATOM 1369 C C . LEU A 1 196 ? -7.377 -5.395 25.350 1.00 98.81 196 LEU A C 1
ATOM 1371 O O . LEU A 1 196 ? -6.664 -5.453 24.356 1.00 98.81 196 LEU A O 1
ATOM 1375 N N . ASP A 1 197 ? -7.014 -5.890 26.522 1.00 98.75 197 ASP A N 1
ATOM 1376 C CA . ASP A 1 197 ? -5.734 -6.556 26.764 1.00 98.75 197 ASP A CA 1
ATOM 1377 C C . ASP A 1 197 ? -5.992 -7.955 27.317 1.00 98.75 197 ASP A C 1
ATOM 1379 O O . ASP A 1 197 ? -6.834 -8.113 28.211 1.00 98.75 197 ASP A O 1
ATOM 1383 N N . ALA A 1 198 ? -5.334 -8.974 26.764 1.00 98.44 198 ALA A N 1
ATOM 1384 C CA . ALA A 1 198 ? -5.548 -10.373 27.139 1.00 98.44 198 ALA A CA 1
ATOM 1385 C C . ALA A 1 198 ? -7.047 -10.750 27.218 1.00 98.44 198 ALA A C 1
ATOM 1387 O O . ALA A 1 198 ? -7.497 -11.382 28.178 1.00 98.44 198 ALA A O 1
ATOM 1388 N N . THR A 1 199 ? -7.859 -10.252 26.278 1.00 98.69 199 THR A N 1
ATOM 1389 C CA . THR A 1 199 ? -9.325 -10.318 26.347 1.00 98.69 199 THR A CA 1
ATOM 1390 C C . THR A 1 199 ? -9.896 -11.102 25.175 1.00 98.69 199 THR A C 1
ATOM 1392 O O . THR A 1 199 ? -9.706 -10.743 24.014 1.00 98.69 199 THR A O 1
ATOM 1395 N N . ASP A 1 200 ? -10.691 -12.124 25.486 1.00 98.56 200 ASP A N 1
ATOM 1396 C CA . ASP A 1 200 ? -11.365 -12.950 24.487 1.00 98.56 200 ASP A CA 1
ATOM 1397 C C . ASP A 1 200 ? -12.817 -12.512 24.305 1.00 98.56 200 ASP A C 1
ATOM 1399 O O . ASP A 1 200 ? -13.638 -12.571 25.226 1.00 98.56 200 ASP A O 1
ATOM 1403 N N . VAL A 1 201 ? -13.161 -12.108 23.085 1.00 98.88 201 VAL A N 1
ATOM 1404 C CA . VAL A 1 201 ? -14.516 -11.730 22.682 1.00 98.88 201 VAL A CA 1
ATOM 1405 C C . VAL A 1 201 ? -15.020 -12.742 21.662 1.00 98.88 201 VAL A C 1
ATOM 1407 O O . VAL A 1 201 ? -14.575 -12.764 20.518 1.00 98.88 201 VAL A O 1
ATOM 1410 N N . ALA A 1 202 ? -16.001 -13.564 22.035 1.00 98.69 202 ALA A N 1
ATOM 1411 C CA . ALA A 1 202 ? -16.554 -14.572 21.126 1.00 98.69 202 ALA A CA 1
ATOM 1412 C C . ALA A 1 202 ? -17.299 -13.943 19.931 1.00 98.69 202 ALA A C 1
ATOM 1414 O O . ALA A 1 202 ? -17.382 -14.528 18.851 1.00 98.69 202 ALA A O 1
ATOM 1415 N N . GLY A 1 203 ? -17.865 -12.749 20.124 1.00 98.69 203 GLY A N 1
ATOM 1416 C CA . GLY A 1 203 ? -18.550 -11.975 19.097 1.00 98.69 203 GLY A CA 1
ATOM 1417 C C . GLY A 1 203 ? -17.663 -10.940 18.402 1.00 98.69 203 GLY A C 1
ATOM 1418 O O . GLY A 1 203 ? -16.459 -11.095 18.232 1.00 98.69 203 GLY A O 1
ATOM 1419 N N . ARG A 1 204 ? -18.294 -9.852 17.951 1.00 98.75 204 ARG A N 1
ATOM 1420 C CA . ARG A 1 204 ? -17.603 -8.716 17.322 1.00 98.75 204 ARG A CA 1
ATOM 1421 C C . ARG A 1 204 ? -17.142 -7.692 18.358 1.00 98.75 204 ARG A C 1
ATOM 1423 O O . ARG A 1 204 ? -17.807 -7.517 19.379 1.00 98.75 204 ARG A O 1
ATOM 1430 N N . VAL A 1 205 ? -16.121 -6.924 18.002 1.00 98.88 205 VAL A N 1
ATOM 1431 C CA . VAL A 1 205 ? -15.736 -5.692 18.702 1.00 98.88 205 VAL A CA 1
ATOM 1432 C C . VAL A 1 205 ? -16.076 -4.506 17.805 1.00 98.88 205 VAL A C 1
ATOM 1434 O O . VAL A 1 205 ? -15.743 -4.495 16.619 1.00 98.88 205 VAL A O 1
ATOM 1437 N N . SER A 1 206 ? -16.801 -3.528 18.346 1.00 98.69 206 SER A N 1
ATOM 1438 C CA . SER A 1 206 ? -17.151 -2.294 17.645 1.00 98.69 206 SER A CA 1
ATOM 1439 C C . SER A 1 206 ? -16.895 -1.097 18.544 1.00 98.69 206 SER A C 1
ATOM 1441 O O . SER A 1 206 ? -17.590 -0.931 19.544 1.00 98.69 206 SER A O 1
ATOM 1443 N N . VAL A 1 207 ? -15.973 -0.239 18.129 1.00 98.69 207 VAL A N 1
ATOM 1444 C CA . VAL A 1 207 ? -15.653 1.030 18.782 1.00 98.69 207 VAL A CA 1
ATOM 1445 C C . VAL A 1 207 ? -16.054 2.172 17.857 1.00 98.69 207 VAL A C 1
ATOM 1447 O O . VAL A 1 207 ? -15.812 2.116 16.649 1.00 98.69 207 VAL A O 1
ATOM 1450 N N . ALA A 1 208 ? -16.732 3.171 18.407 1.00 97.75 208 ALA A N 1
ATOM 1451 C CA . ALA A 1 208 ? -17.011 4.429 17.735 1.00 97.75 208 ALA A CA 1
ATOM 1452 C C . ALA A 1 208 ? -16.643 5.579 18.672 1.00 97.75 208 ALA A C 1
ATOM 1454 O O . ALA A 1 208 ? -17.181 5.631 19.779 1.00 97.75 208 ALA A O 1
ATOM 1455 N N . THR A 1 209 ? -15.757 6.460 18.229 1.00 95.12 209 THR A N 1
ATOM 1456 C CA . THR A 1 209 ? -15.355 7.681 18.932 1.00 95.12 209 THR A CA 1
ATOM 1457 C C . THR A 1 209 ? -15.928 8.896 18.206 1.00 95.12 209 THR A C 1
ATOM 1459 O O . THR A 1 209 ? -16.223 8.834 17.004 1.00 95.12 209 THR A O 1
ATOM 1462 N N . GLY A 1 210 ? -16.207 9.965 18.954 1.00 94.06 210 GLY A N 1
ATOM 1463 C CA . GLY A 1 210 ? -16.627 11.242 18.384 1.00 94.06 210 GLY A CA 1
ATOM 1464 C C . GLY A 1 210 ? -15.433 12.037 17.872 1.00 94.06 210 GLY A C 1
ATOM 1465 O O . GLY A 1 210 ? -14.427 11.461 17.465 1.00 94.06 210 GLY A O 1
ATOM 1466 N N . ALA A 1 211 ? -15.572 13.362 17.830 1.00 96.19 211 ALA A N 1
ATOM 1467 C CA . ALA A 1 211 ? -14.456 14.232 17.477 1.00 96.19 211 ALA A CA 1
ATOM 1468 C C . ALA A 1 211 ? -13.442 14.329 18.627 1.00 96.19 211 ALA A C 1
ATOM 1470 O O . ALA A 1 211 ? -13.827 14.313 19.791 1.00 96.19 211 ALA A O 1
ATOM 1471 N N . GLY A 1 212 ? -12.167 14.518 18.304 1.00 95.88 212 GLY A N 1
ATOM 1472 C CA . GLY A 1 212 ? -11.058 14.499 19.257 1.00 95.88 212 GLY A CA 1
ATOM 1473 C C . GLY A 1 212 ? -10.153 13.292 19.031 1.00 95.88 212 GLY A C 1
ATOM 1474 O O . GLY A 1 212 ? -10.598 12.237 18.594 1.00 95.88 212 GLY A O 1
ATOM 1475 N N . GLY A 1 213 ? -8.856 13.464 19.288 1.00 95.25 213 GLY A N 1
ATOM 1476 C CA . GLY A 1 213 ? -7.875 12.411 19.023 1.00 95.25 213 GLY A CA 1
ATOM 1477 C C . GLY A 1 213 ? -8.027 11.247 19.995 1.00 95.25 213 GLY A C 1
ATOM 1478 O O . GLY A 1 213 ? -7.803 11.426 21.196 1.00 95.25 213 GLY A O 1
ATOM 1479 N N . SER A 1 214 ? -8.414 10.081 19.492 1.00 97.25 214 SER A N 1
ATOM 1480 C CA . SER A 1 214 ? -8.747 8.922 20.317 1.00 97.25 214 SER A CA 1
ATOM 1481 C C . SER A 1 214 ? -7.838 7.728 20.041 1.00 97.25 214 SER A C 1
ATOM 1483 O O . SER A 1 214 ? -7.299 7.565 18.952 1.00 97.25 214 SER A O 1
ATOM 1485 N N . ALA A 1 215 ? -7.689 6.842 21.024 1.00 97.62 215 ALA A N 1
ATOM 1486 C CA . ALA A 1 215 ? -6.909 5.619 20.901 1.00 97.62 215 ALA A CA 1
ATOM 1487 C C . ALA A 1 215 ? -7.782 4.373 21.083 1.00 97.62 215 ALA A C 1
ATOM 1489 O O . ALA A 1 215 ? -8.511 4.237 22.064 1.00 97.62 215 ALA A O 1
ATOM 1490 N N . THR A 1 216 ? -7.674 3.417 20.164 1.00 98.38 216 THR A N 1
ATOM 1491 C CA . THR A 1 216 ? -8.213 2.062 20.331 1.00 98.38 216 THR A CA 1
ATOM 1492 C C . THR A 1 216 ? -7.070 1.062 20.250 1.00 98.38 216 THR A C 1
ATOM 1494 O O . THR A 1 216 ? -6.354 1.019 19.254 1.00 98.38 216 THR A O 1
ATOM 1497 N N . VAL A 1 217 ? -6.888 0.249 21.285 1.00 98.50 217 VAL A N 1
ATOM 1498 C CA . VAL A 1 217 ? -5.783 -0.709 21.384 1.00 98.50 217 VAL A CA 1
ATOM 1499 C C . VAL A 1 217 ? -6.330 -2.079 21.754 1.00 98.50 217 VAL A C 1
ATOM 1501 O O . VAL A 1 217 ? -6.991 -2.235 22.779 1.00 98.50 217 VAL A O 1
ATOM 1504 N N . LEU A 1 218 ? -6.054 -3.076 20.920 1.00 98.69 218 LEU A N 1
ATOM 1505 C CA . LEU A 1 218 ? -6.205 -4.484 21.272 1.00 98.69 218 LEU A CA 1
ATOM 1506 C C . LEU A 1 218 ? -4.813 -5.112 21.331 1.00 98.69 218 LEU A C 1
ATOM 1508 O O . LEU A 1 218 ? -4.034 -4.953 20.391 1.00 98.69 218 LEU A O 1
ATOM 1512 N N . HIS A 1 219 ? -4.537 -5.829 22.412 1.00 98.56 219 HIS A N 1
ATOM 1513 C CA . HIS A 1 219 ? -3.275 -6.523 22.642 1.00 98.56 219 HIS A CA 1
ATOM 1514 C C . HIS A 1 219 ? -3.543 -7.929 23.190 1.00 98.56 219 HIS A C 1
ATOM 1516 O O . HIS A 1 219 ? -4.443 -8.096 24.021 1.00 98.56 219 HIS A O 1
ATOM 1522 N N . ASP A 1 220 ? -2.826 -8.940 22.691 1.00 98.50 220 ASP A N 1
ATOM 1523 C CA . ASP A 1 220 ? -2.932 -10.344 23.130 1.00 98.50 220 ASP A CA 1
ATOM 1524 C C . ASP A 1 220 ? -4.387 -10.856 23.217 1.00 98.50 220 ASP A C 1
ATOM 1526 O O . ASP A 1 220 ? -4.785 -11.531 24.166 1.00 98.50 220 ASP A O 1
ATOM 1530 N N . SER A 1 221 ? -5.234 -10.463 22.264 1.00 98.69 221 SER A N 1
ATOM 1531 C CA . SER A 1 221 ? -6.693 -10.605 22.374 1.00 98.69 221 SER A CA 1
ATOM 1532 C C . SER A 1 221 ? -7.304 -11.380 21.207 1.00 98.69 221 SER A C 1
ATOM 1534 O O . SER A 1 221 ? -6.845 -11.292 20.068 1.00 98.69 221 SER A O 1
ATOM 1536 N N . GLY A 1 222 ? -8.401 -12.093 21.476 1.00 98.56 222 GLY A N 1
ATOM 1537 C CA . GLY A 1 222 ? -9.177 -12.825 20.475 1.00 98.56 222 GLY A CA 1
ATOM 1538 C C . GLY A 1 222 ? -10.505 -12.144 20.132 1.00 98.56 222 GLY A C 1
ATOM 1539 O O . GLY A 1 222 ? -11.278 -11.765 21.013 1.00 98.56 222 GLY A O 1
ATOM 1540 N N . VAL A 1 223 ? -10.829 -12.038 18.841 1.00 98.88 223 VAL A N 1
ATOM 1541 C CA . VAL A 1 223 ? -12.136 -11.581 18.342 1.00 98.88 223 VAL A CA 1
ATOM 1542 C C . VAL A 1 223 ? -12.729 -12.646 17.419 1.00 98.88 223 VAL A C 1
ATOM 1544 O O . VAL A 1 223 ? -12.398 -12.735 16.237 1.00 98.88 223 VAL A O 1
ATOM 1547 N N . GLY A 1 224 ? -13.673 -13.433 17.939 1.00 98.62 224 GLY A N 1
ATOM 1548 C CA . GLY A 1 224 ? -14.355 -14.499 17.191 1.00 98.62 224 GLY A CA 1
ATOM 1549 C C . GLY A 1 224 ? -15.249 -13.992 16.050 1.00 98.62 224 GLY A C 1
ATOM 1550 O O . GLY A 1 224 ? -15.643 -14.753 15.166 1.00 98.62 224 GLY A O 1
ATOM 1551 N N . GLY A 1 225 ? -15.573 -12.698 16.046 1.00 98.62 225 GLY A N 1
ATOM 1552 C CA . GLY A 1 225 ? -16.295 -12.008 14.983 1.00 98.62 225 GLY A CA 1
ATOM 1553 C C . GLY A 1 225 ? -15.413 -11.067 14.159 1.00 98.62 225 GLY A C 1
ATOM 1554 O O . GLY A 1 225 ? -14.281 -11.360 13.805 1.00 98.62 225 GLY A O 1
ATOM 1555 N N . SER A 1 226 ? -15.974 -9.914 13.791 1.00 98.75 226 SER A N 1
ATOM 1556 C CA . SER A 1 226 ? -15.238 -8.844 13.100 1.00 98.75 226 SER A CA 1
ATOM 1557 C C . SER A 1 226 ? -14.827 -7.749 14.077 1.00 98.75 226 SER A C 1
ATOM 1559 O O . SER A 1 226 ? -15.536 -7.502 15.054 1.00 98.75 226 SER A O 1
ATOM 1561 N N . PHE A 1 227 ? -13.754 -7.040 13.753 1.00 98.81 227 PHE A N 1
ATOM 1562 C CA . PHE A 1 227 ? -13.355 -5.819 14.438 1.00 98.81 227 PHE A CA 1
ATOM 1563 C C . PHE A 1 227 ? -13.751 -4.593 13.608 1.00 98.81 227 PHE A C 1
ATOM 1565 O O . PHE A 1 227 ? -13.539 -4.545 12.390 1.00 98.81 227 PHE A O 1
ATOM 1572 N N . LYS A 1 228 ? -14.342 -3.593 14.265 1.00 98.62 228 LYS A N 1
ATOM 1573 C CA . LYS A 1 228 ? -14.629 -2.289 13.671 1.00 98.62 228 LYS A CA 1
ATOM 1574 C C . LYS A 1 228 ? -14.219 -1.163 14.617 1.00 98.62 228 LYS A C 1
ATOM 1576 O O . LYS A 1 228 ? -14.726 -1.117 15.733 1.00 98.62 228 LYS A O 1
ATOM 1581 N N . ALA A 1 229 ? -13.434 -0.216 14.118 1.00 98.00 229 ALA A N 1
ATOM 1582 C CA . ALA A 1 229 ? -13.194 1.077 14.754 1.00 98.00 229 ALA A CA 1
ATOM 1583 C C . ALA A 1 229 ? -13.643 2.203 13.813 1.00 98.00 229 ALA A C 1
ATOM 1585 O O . ALA A 1 229 ? -13.460 2.109 12.595 1.00 98.00 229 ALA A O 1
ATOM 1586 N N . ALA A 1 230 ? -14.285 3.232 14.358 1.00 96.50 230 ALA A N 1
ATOM 1587 C CA . ALA A 1 230 ? -14.647 4.426 13.610 1.00 96.50 230 ALA A CA 1
ATOM 1588 C C . ALA A 1 230 ? -14.418 5.680 14.458 1.00 96.50 230 ALA A C 1
ATOM 1590 O O . ALA A 1 230 ? -15.013 5.770 15.528 1.00 96.50 230 ALA A O 1
ATOM 1591 N N . GLY A 1 231 ? -13.613 6.613 13.959 1.00 93.31 231 GLY A N 1
ATOM 1592 C CA . GLY A 1 231 ? -13.398 7.931 14.553 1.00 93.31 231 GLY A CA 1
ATOM 1593 C C . GLY A 1 231 ? -14.007 9.042 13.702 1.00 93.31 231 GLY A C 1
ATOM 1594 O O . GLY A 1 231 ? -14.262 8.856 12.502 1.00 93.31 231 GLY A O 1
ATOM 1595 N N . ALA A 1 232 ? -14.318 10.172 14.336 1.00 95.19 232 ALA A N 1
ATOM 1596 C CA . ALA A 1 232 ? -14.677 11.398 13.631 1.00 95.19 232 ALA A CA 1
ATOM 1597 C C . ALA A 1 232 ? -13.413 12.239 13.387 1.00 95.19 232 ALA A C 1
ATOM 1599 O O . ALA A 1 232 ? -12.364 11.683 13.092 1.00 95.19 232 ALA A O 1
ATOM 1600 N N . ASP A 1 233 ? -13.521 13.566 13.392 1.00 96.56 233 ASP A N 1
ATOM 1601 C CA . ASP A 1 233 ? -12.363 14.428 13.157 1.00 96.56 233 ASP A CA 1
ATOM 1602 C C . ASP A 1 233 ? -11.467 14.474 14.407 1.00 96.56 233 ASP A C 1
ATOM 1604 O O . ASP A 1 233 ? -11.962 14.682 15.513 1.00 96.56 233 ASP A O 1
ATOM 1608 N N . GLY A 1 234 ? -10.160 14.321 14.233 1.00 96.38 234 GLY A N 1
ATOM 1609 C CA . GLY A 1 234 ? -9.172 14.189 15.298 1.00 96.38 234 GLY A CA 1
ATOM 1610 C C . GLY A 1 234 ? -8.003 13.309 14.856 1.00 96.38 234 GLY A C 1
ATOM 1611 O O . GLY A 1 234 ? -8.089 12.606 13.855 1.00 96.38 234 GLY A O 1
ATOM 1612 N N . ASP A 1 235 ? -6.902 13.358 15.603 1.00 97.00 235 ASP A N 1
ATOM 1613 C CA . ASP A 1 235 ? -5.760 12.468 15.377 1.00 97.00 235 ASP A CA 1
ATOM 1614 C C . ASP A 1 235 ? -6.037 11.128 16.075 1.00 97.00 235 ASP A C 1
ATOM 1616 O O . ASP A 1 235 ? -5.835 11.002 17.288 1.00 97.00 235 ASP A O 1
ATOM 1620 N N . ASP A 1 236 ? -6.555 10.147 15.334 1.00 96.06 236 ASP A N 1
ATOM 1621 C CA . ASP A 1 236 ? -6.934 8.847 15.889 1.00 96.06 236 ASP A CA 1
ATOM 1622 C C . ASP A 1 236 ? -5.839 7.789 15.725 1.00 96.06 236 ASP A C 1
ATOM 1624 O O . ASP A 1 236 ? -5.223 7.641 14.669 1.00 96.06 236 ASP A O 1
ATOM 1628 N N . HIS A 1 237 ? -5.647 6.974 16.760 1.00 96.44 237 HIS A N 1
ATOM 1629 C CA . HIS A 1 237 ? -4.668 5.895 16.790 1.00 96.44 237 HIS A CA 1
ATOM 1630 C C . HIS A 1 237 ? -5.342 4.540 17.026 1.00 96.44 237 HIS A C 1
ATOM 1632 O O . HIS A 1 237 ? -6.019 4.321 18.031 1.00 96.44 237 HIS A O 1
ATOM 1638 N N . LEU A 1 238 ? -5.121 3.587 16.126 1.00 97.75 238 LEU A N 1
ATOM 1639 C CA . LEU A 1 238 ? -5.577 2.209 16.259 1.00 97.75 238 LEU A CA 1
ATOM 1640 C C . LEU A 1 238 ? -4.391 1.247 16.262 1.00 97.75 238 LEU A C 1
ATOM 1642 O O . LEU A 1 238 ? -3.595 1.245 15.326 1.00 97.75 238 LEU A O 1
ATOM 1646 N N . VAL A 1 239 ? -4.352 0.350 17.246 1.00 98.31 239 VAL A N 1
ATOM 1647 C CA . VAL A 1 239 ? -3.394 -0.762 17.291 1.00 98.31 239 VAL A CA 1
ATOM 1648 C C . VAL A 1 239 ? -4.118 -2.078 17.501 1.00 98.31 239 VAL A C 1
ATOM 1650 O O . VAL A 1 239 ? -4.908 -2.210 18.435 1.00 98.31 239 VAL A O 1
ATOM 1653 N N . LEU A 1 240 ? -3.812 -3.051 16.649 1.00 98.56 240 LEU A N 1
ATOM 1654 C CA . LEU A 1 240 ? -4.034 -4.468 16.903 1.00 98.56 240 LEU A CA 1
ATOM 1655 C C . LEU A 1 240 ? -2.653 -5.128 16.963 1.00 98.56 240 LEU A C 1
ATOM 1657 O O . LEU A 1 240 ? -1.968 -5.177 15.943 1.00 98.56 240 LEU A O 1
ATOM 1661 N N . ASP A 1 241 ? -2.236 -5.587 18.137 1.00 98.69 241 ASP A N 1
ATOM 1662 C CA . ASP A 1 241 ? -0.942 -6.244 18.339 1.00 98.69 241 ASP A CA 1
ATOM 1663 C C . ASP A 1 241 ? -1.138 -7.641 18.928 1.00 98.69 241 ASP A C 1
ATOM 1665 O O . ASP A 1 241 ? -1.753 -7.796 19.983 1.00 98.69 241 ASP A O 1
ATOM 1669 N N . SER A 1 242 ? -0.652 -8.660 18.220 1.00 98.56 242 SER A N 1
ATOM 1670 C CA . SER A 1 242 ? -0.837 -10.065 18.598 1.00 98.56 242 SER A CA 1
ATOM 1671 C C . SER A 1 242 ? -2.323 -10.424 18.769 1.00 98.56 242 SER A C 1
ATOM 1673 O O . SER A 1 242 ? -2.740 -11.051 19.742 1.00 98.56 242 SER A O 1
ATOM 1675 N N . VAL A 1 243 ? -3.151 -9.973 17.815 1.00 98.69 243 VAL A N 1
ATOM 1676 C CA . VAL A 1 243 ? -4.612 -10.134 17.837 1.00 98.69 243 VAL A CA 1
ATOM 1677 C C . VAL A 1 243 ? -5.076 -11.098 16.751 1.00 98.69 243 VAL A C 1
ATOM 1679 O O . VAL A 1 243 ? -4.778 -10.922 15.567 1.00 98.69 243 VAL A O 1
ATOM 1682 N N . ASP A 1 244 ? -5.928 -12.044 17.140 1.00 98.56 244 ASP A N 1
ATOM 1683 C CA . ASP A 1 244 ? -6.624 -12.935 16.213 1.00 98.56 244 ASP A CA 1
ATOM 1684 C C . ASP A 1 244 ? -8.057 -12.443 15.972 1.00 98.56 244 ASP A C 1
ATOM 1686 O O . ASP A 1 244 ? -8.924 -12.517 16.845 1.00 98.56 244 ASP A O 1
ATOM 1690 N N . VAL A 1 245 ? -8.346 -11.967 14.759 1.00 98.81 245 VAL A N 1
ATOM 1691 C CA . VAL A 1 245 ? -9.699 -11.594 14.321 1.00 98.81 245 VAL A CA 1
ATOM 1692 C C . VAL A 1 245 ? -10.195 -12.623 13.313 1.00 98.81 245 VAL A C 1
ATOM 1694 O O . VAL A 1 245 ? -9.763 -12.640 12.163 1.00 98.81 245 VAL A O 1
ATOM 1697 N N . ALA A 1 246 ? -11.167 -13.452 13.696 1.00 98.69 246 ALA A N 1
ATOM 1698 C CA . ALA A 1 246 ? -11.695 -14.495 12.810 1.00 98.69 246 ALA A CA 1
ATOM 1699 C C . ALA A 1 246 ? -12.400 -13.923 11.562 1.00 98.69 246 ALA A C 1
ATOM 1701 O O . ALA A 1 246 ? -12.455 -14.558 10.508 1.00 98.69 246 ALA A O 1
ATOM 1702 N N . GLY A 1 247 ? -12.974 -12.724 11.681 1.00 98.62 247 GLY A N 1
ATOM 1703 C CA . GLY A 1 247 ? -13.660 -12.011 10.611 1.00 98.62 247 GLY A CA 1
ATOM 1704 C C . GLY A 1 247 ? -12.819 -10.916 9.954 1.00 98.62 247 GLY A C 1
ATOM 1705 O O . GLY A 1 247 ? -11.611 -11.017 9.776 1.00 98.62 247 GLY A O 1
ATOM 1706 N N . LYS A 1 248 ? -13.495 -9.841 9.537 1.00 98.62 248 LYS A N 1
ATOM 1707 C CA . LYS A 1 248 ? -12.858 -8.681 8.899 1.00 98.62 248 LYS A CA 1
ATOM 1708 C C . LYS A 1 248 ? -12.412 -7.637 9.920 1.00 98.62 248 LYS A C 1
ATOM 1710 O O . LYS A 1 248 ? -13.050 -7.481 10.962 1.00 98.62 248 LYS A O 1
ATOM 1715 N N . VAL A 1 249 ? -11.422 -6.842 9.529 1.00 98.81 249 VAL A N 1
ATOM 1716 C CA . VAL A 1 249 ? -11.046 -5.584 10.186 1.00 98.81 249 VAL A CA 1
ATOM 1717 C C . VAL A 1 249 ? -11.545 -4.421 9.336 1.00 98.81 249 VAL A C 1
ATOM 1719 O O . VAL A 1 249 ? -11.373 -4.400 8.115 1.00 98.81 249 VAL A O 1
ATOM 1722 N N . THR A 1 250 ? -12.229 -3.460 9.951 1.00 98.38 250 THR A N 1
ATOM 1723 C CA . THR A 1 250 ? -12.645 -2.223 9.280 1.00 98.38 250 THR A CA 1
ATOM 1724 C C . THR A 1 250 ? -12.372 -1.021 10.164 1.00 98.38 250 THR A C 1
ATOM 1726 O O . THR A 1 250 ? -12.904 -0.928 11.266 1.00 98.38 250 THR A O 1
ATOM 1729 N N . VAL A 1 251 ? -11.599 -0.088 9.633 1.00 97.62 251 VAL A N 1
ATOM 1730 C CA . VAL A 1 251 ? -11.188 1.145 10.295 1.00 97.62 251 VAL A CA 1
ATOM 1731 C C . VAL A 1 251 ? -11.640 2.303 9.430 1.00 97.62 251 VAL A C 1
ATOM 1733 O O . VAL A 1 251 ? -11.543 2.249 8.199 1.00 97.62 251 VAL A O 1
ATOM 1736 N N . SER A 1 252 ? -12.238 3.309 10.048 1.00 96.19 252 SER A N 1
ATOM 1737 C CA . SER A 1 252 ? -12.679 4.510 9.350 1.00 96.19 252 SER A CA 1
ATOM 1738 C C . SER A 1 252 ? -12.421 5.719 10.225 1.00 96.19 252 SER A C 1
ATOM 1740 O O . SER A 1 252 ? -13.132 5.889 11.208 1.00 96.19 252 SER A O 1
ATOM 1742 N N . SER A 1 253 ? -11.440 6.529 9.865 1.00 94.56 253 SER A N 1
ATOM 1743 C CA . SER A 1 253 ? -11.101 7.750 10.591 1.00 94.56 253 SER A CA 1
ATOM 1744 C C . SER A 1 253 ? -11.626 8.980 9.852 1.00 94.56 253 SER A C 1
ATOM 1746 O O . SER A 1 253 ? -11.901 8.926 8.643 1.00 94.56 253 SER A O 1
ATOM 1748 N N . GLY A 1 254 ? -11.859 10.068 10.586 1.00 95.19 254 GLY A N 1
ATOM 1749 C CA . GLY A 1 254 ? -12.246 11.352 10.013 1.00 95.19 254 GLY A CA 1
ATOM 1750 C C . GLY A 1 254 ? -11.041 12.134 9.504 1.00 95.19 254 GLY A C 1
ATOM 1751 O O . GLY A 1 254 ? -10.078 11.548 9.013 1.00 95.19 254 GLY A O 1
ATOM 1752 N N . ASN A 1 255 ? -11.150 13.463 9.531 1.00 96.62 255 ASN A N 1
ATOM 1753 C CA . ASN A 1 255 ? -10.015 14.333 9.222 1.00 96.62 255 ASN A CA 1
ATOM 1754 C C . ASN A 1 255 ? -9.031 14.347 10.398 1.00 96.62 255 ASN A C 1
ATOM 1756 O O . ASN A 1 255 ? -9.478 14.272 11.536 1.00 96.62 255 ASN A O 1
ATOM 1760 N N . GLY A 1 256 ? -7.743 14.544 10.141 1.00 96.50 256 GLY A N 1
ATOM 1761 C CA . GLY A 1 256 ? -6.691 14.522 11.162 1.00 96.50 256 GLY A CA 1
ATOM 1762 C C . GLY A 1 256 ? -5.589 13.537 10.801 1.00 96.50 256 GLY A C 1
ATOM 1763 O O . GLY A 1 256 ? -5.675 12.846 9.792 1.00 96.50 256 GLY A O 1
ATOM 1764 N N . ASN A 1 257 ? -4.535 13.490 11.606 1.00 96.62 257 ASN A N 1
ATOM 1765 C CA . ASN A 1 257 ? -3.401 12.603 11.375 1.00 96.62 257 ASN A CA 1
ATOM 1766 C C . ASN A 1 257 ? -3.693 11.250 12.012 1.00 96.62 257 ASN A C 1
ATOM 1768 O O . ASN A 1 257 ? -3.503 11.070 13.218 1.00 96.62 257 ASN A O 1
ATOM 1772 N N . ASN A 1 258 ? -4.182 10.304 11.214 1.00 96.81 258 ASN A N 1
ATOM 1773 C CA . ASN A 1 258 ? -4.615 9.018 11.739 1.00 96.81 258 ASN A CA 1
ATOM 1774 C C . ASN A 1 258 ? -3.533 7.958 11.578 1.00 96.81 258 ASN A C 1
ATOM 1776 O O . ASN A 1 258 ? -2.844 7.885 10.562 1.00 96.81 258 ASN A O 1
ATOM 1780 N N . ALA A 1 259 ? -3.417 7.076 12.561 1.00 96.06 259 ALA A N 1
ATOM 1781 C CA . ALA A 1 259 ? -2.497 5.953 12.527 1.00 96.06 259 ALA A CA 1
ATOM 1782 C C . ALA A 1 259 ? -3.244 4.644 12.767 1.00 96.06 259 ALA A C 1
ATOM 1784 O O . ALA A 1 259 ? -3.999 4.509 13.729 1.00 96.06 259 ALA A O 1
ATOM 1785 N N . ALA A 1 260 ? -3.013 3.653 11.908 1.00 96.81 260 ALA A N 1
ATOM 1786 C CA . ALA A 1 260 ? -3.554 2.312 12.083 1.00 96.81 260 ALA A CA 1
ATOM 1787 C C . ALA A 1 260 ? -2.463 1.252 11.911 1.00 96.81 260 ALA A C 1
ATOM 1789 O O . ALA A 1 260 ? -1.915 1.085 10.823 1.00 96.81 260 ALA A O 1
ATOM 1790 N N . ALA A 1 261 ? -2.178 0.503 12.973 1.00 97.50 261 ALA A N 1
ATOM 1791 C CA . ALA A 1 261 ? -1.158 -0.535 12.988 1.00 97.50 261 ALA A CA 1
ATOM 1792 C C . ALA A 1 261 ? -1.764 -1.906 13.299 1.00 97.50 261 ALA A C 1
ATOM 1794 O O . ALA A 1 261 ? -2.467 -2.081 14.295 1.00 97.50 261 ALA A O 1
ATOM 1795 N N . LEU A 1 262 ? -1.466 -2.881 12.443 1.00 98.25 262 LEU A N 1
ATOM 1796 C CA . LEU A 1 262 ? -1.678 -4.302 12.688 1.00 98.25 262 LEU A CA 1
ATOM 1797 C C . LEU A 1 262 ? -0.299 -4.957 12.781 1.00 98.25 262 LEU A C 1
ATOM 1799 O O . LEU A 1 262 ? 0.443 -4.983 11.795 1.00 98.25 262 LEU A O 1
ATOM 1803 N N . ALA A 1 263 ? 0.041 -5.452 13.965 1.00 98.25 263 ALA A N 1
ATOM 1804 C CA . ALA A 1 263 ? 1.314 -6.084 14.269 1.00 98.25 263 ALA A CA 1
ATOM 1805 C C . ALA A 1 263 ? 1.082 -7.527 14.724 1.00 98.25 263 ALA A C 1
ATOM 1807 O O . ALA A 1 263 ? 0.206 -7.783 15.551 1.00 98.25 263 ALA A O 1
ATOM 1808 N N . TYR A 1 264 ? 1.831 -8.469 14.147 1.00 98.31 264 TYR A N 1
ATOM 1809 C CA . TYR A 1 264 ? 1.853 -9.886 14.534 1.00 98.31 264 TYR A CA 1
ATOM 1810 C C . TYR A 1 264 ? 0.461 -10.519 14.683 1.00 98.31 264 TYR A C 1
ATOM 1812 O O . TYR A 1 264 ? 0.230 -11.371 15.535 1.00 98.31 264 TYR A O 1
ATOM 1820 N N . SER A 1 265 ? -0.487 -10.058 13.869 1.00 98.56 265 SER A N 1
ATOM 1821 C CA . SER A 1 265 ? -1.906 -10.375 14.005 1.00 98.56 265 SER A CA 1
ATOM 1822 C C . SER A 1 265 ? -2.378 -11.320 12.897 1.00 98.56 265 SER A C 1
ATOM 1824 O O . SER A 1 265 ? -1.746 -11.451 11.843 1.00 98.56 265 SER A O 1
ATOM 1826 N N . SER A 1 266 ? -3.530 -11.956 13.101 1.00 98.50 266 SER A N 1
ATOM 1827 C CA . SER A 1 266 ? -4.179 -12.802 12.095 1.00 98.50 266 SER A CA 1
ATOM 1828 C C . SER A 1 266 ? -5.591 -12.316 11.806 1.00 98.50 266 SER A C 1
ATOM 1830 O O . SER A 1 266 ? -6.445 -12.250 12.689 1.00 98.50 266 SER A O 1
ATOM 1832 N N . ILE A 1 267 ? -5.862 -11.976 10.546 1.00 98.75 267 ILE A N 1
ATOM 1833 C CA . ILE A 1 267 ? -7.174 -11.537 10.074 1.00 98.75 267 ILE A CA 1
ATOM 1834 C C . ILE A 1 267 ? -7.750 -12.616 9.154 1.00 98.75 267 ILE A C 1
ATOM 1836 O O . ILE A 1 267 ? -7.358 -12.743 7.991 1.00 98.75 267 ILE A O 1
ATOM 1840 N N . GLY A 1 268 ? -8.730 -13.373 9.650 1.00 98.56 268 GLY A N 1
ATOM 1841 C CA . GLY A 1 268 ? -9.400 -14.442 8.898 1.00 98.56 268 GLY A CA 1
ATOM 1842 C C . GLY A 1 268 ? -10.239 -13.940 7.714 1.00 98.56 268 GLY A C 1
ATOM 1843 O O . GLY A 1 268 ? -10.599 -14.708 6.822 1.00 98.56 268 GLY A O 1
ATOM 1844 N N . GLY A 1 269 ? -10.545 -12.642 7.677 1.00 98.56 269 GLY A N 1
ATOM 1845 C CA . GLY A 1 269 ? -11.232 -11.965 6.582 1.00 98.56 269 GLY A CA 1
ATOM 1846 C C . GLY A 1 269 ? -10.359 -10.956 5.831 1.00 98.56 269 GLY A C 1
ATOM 1847 O O . GLY A 1 269 ? -9.155 -11.105 5.672 1.00 98.56 269 GLY A O 1
ATOM 1848 N N . SER A 1 270 ? -11.001 -9.904 5.317 1.00 98.69 270 SER A N 1
ATOM 1849 C CA . SER A 1 270 ? -10.316 -8.767 4.682 1.00 98.69 270 SER A CA 1
ATOM 1850 C C . SER A 1 270 ? -10.035 -7.655 5.691 1.00 98.69 270 SER A C 1
ATOM 1852 O O . SER A 1 270 ? -10.808 -7.472 6.635 1.00 98.69 270 SER A O 1
ATOM 1854 N N . ALA A 1 271 ? -9.004 -6.858 5.427 1.00 98.56 271 ALA A N 1
ATOM 1855 C CA . ALA A 1 271 ? -8.712 -5.636 6.166 1.00 98.56 271 ALA A CA 1
ATOM 1856 C C . ALA A 1 271 ? -9.035 -4.403 5.307 1.00 98.56 271 ALA A C 1
ATOM 1858 O O . ALA A 1 271 ? -8.709 -4.346 4.116 1.00 98.56 271 ALA A O 1
ATOM 1859 N N . LYS A 1 272 ? -9.721 -3.422 5.899 1.00 98.31 272 LYS A N 1
ATOM 1860 C CA . LYS A 1 272 ? -10.039 -2.147 5.252 1.00 98.31 272 LYS A CA 1
ATOM 1861 C C . LYS A 1 272 ? -9.720 -0.977 6.176 1.00 98.31 272 LYS A C 1
ATOM 1863 O O . LYS A 1 272 ? -10.298 -0.901 7.256 1.00 98.31 272 LYS A O 1
ATOM 1868 N N . PHE A 1 273 ? -8.929 -0.036 5.678 1.00 97.06 273 PHE A N 1
ATOM 1869 C CA . PHE A 1 273 ? -8.629 1.246 6.310 1.00 97.06 273 PHE A CA 1
ATOM 1870 C C . PHE A 1 273 ? -9.141 2.367 5.410 1.00 97.06 273 PHE A C 1
ATOM 1872 O O . PHE A 1 273 ? -9.078 2.279 4.178 1.00 97.06 273 PHE A O 1
ATOM 1879 N N . THR A 1 274 ? -9.763 3.378 5.998 1.00 96.19 274 THR A N 1
ATOM 1880 C CA . THR A 1 274 ? -10.263 4.539 5.265 1.00 96.19 274 THR A CA 1
ATOM 1881 C C . THR A 1 274 ? -10.067 5.767 6.124 1.00 96.19 274 THR A C 1
ATOM 1883 O O . THR A 1 274 ? -10.728 5.884 7.149 1.00 96.19 274 THR A O 1
ATOM 1886 N N . ASN A 1 275 ? -9.204 6.660 5.681 1.00 94.25 275 ASN A N 1
ATOM 1887 C CA . ASN A 1 275 ? -8.934 7.931 6.323 1.00 94.25 275 ASN A CA 1
ATOM 1888 C C . ASN A 1 275 ? -9.477 9.058 5.436 1.00 94.25 275 ASN A C 1
ATOM 1890 O O . ASN A 1 275 ? -9.664 8.866 4.224 1.00 94.25 275 ASN A O 1
ATOM 1894 N N . LYS A 1 276 ? -9.818 10.201 6.040 1.00 95.94 276 LYS A N 1
ATOM 1895 C CA . LYS A 1 276 ? -10.116 11.417 5.273 1.00 95.94 276 LYS A CA 1
ATOM 1896 C C . LYS A 1 276 ? -8.837 12.236 5.137 1.00 95.94 276 LYS A C 1
ATOM 1898 O O . LYS A 1 276 ? -7.806 11.656 4.845 1.00 95.94 276 LYS A O 1
ATOM 1903 N N . ASP A 1 277 ? -8.932 13.557 5.212 1.00 96.06 277 ASP A N 1
ATOM 1904 C CA . ASP A 1 277 ? -7.794 14.418 4.943 1.00 96.06 277 ASP A CA 1
ATOM 1905 C C . ASP A 1 277 ? -6.887 14.506 6.182 1.00 96.06 277 ASP A C 1
ATOM 1907 O O . ASP A 1 277 ? -7.389 14.662 7.298 1.00 96.06 277 ASP A O 1
ATOM 1911 N N . GLY A 1 278 ? -5.573 14.456 5.983 1.00 95.12 278 GLY A N 1
ATOM 1912 C CA . GLY A 1 278 ? -4.558 14.523 7.029 1.00 95.12 278 GLY A CA 1
ATOM 1913 C C . GLY A 1 278 ? -3.287 13.750 6.679 1.00 95.12 278 GLY A C 1
ATOM 1914 O O . GLY A 1 278 ? -3.160 13.187 5.593 1.00 95.12 278 GLY A O 1
ATOM 1915 N N . PHE A 1 279 ? -2.323 13.757 7.601 1.00 95.06 279 PHE A N 1
ATOM 1916 C CA . PHE A 1 279 ? -1.108 12.957 7.478 1.00 95.06 279 PHE A CA 1
ATOM 1917 C C . PHE A 1 279 ? -1.354 11.557 8.034 1.00 95.06 279 PHE A C 1
ATOM 1919 O O . PHE A 1 279 ? -1.161 11.309 9.227 1.00 95.06 279 PHE A O 1
ATOM 1926 N N . ASP A 1 280 ? -1.821 10.650 7.181 1.00 95.25 280 ASP A N 1
ATOM 1927 C CA . ASP A 1 280 ? -2.255 9.328 7.618 1.00 95.25 280 ASP A CA 1
ATOM 1928 C C . ASP A 1 280 ? -1.156 8.272 7.492 1.00 95.25 280 ASP A C 1
ATOM 1930 O O . ASP A 1 280 ? -0.407 8.211 6.515 1.00 95.25 280 ASP A O 1
ATOM 1934 N N . SER A 1 281 ? -1.098 7.362 8.459 1.00 95.19 281 SER A N 1
ATOM 1935 C CA . SER A 1 281 ? -0.195 6.217 8.438 1.00 95.19 281 SER A CA 1
ATOM 1936 C C . SER A 1 281 ? -0.944 4.902 8.592 1.00 95.19 281 SER A C 1
ATOM 1938 O O . SER A 1 281 ? -1.874 4.765 9.392 1.00 95.19 281 SER A O 1
ATOM 1940 N N . PHE A 1 282 ? -0.521 3.897 7.830 1.00 96.75 282 PHE A N 1
ATOM 1941 C CA . PHE A 1 282 ? -0.948 2.527 8.064 1.00 96.75 282 PHE A CA 1
ATOM 1942 C C . PHE A 1 282 ? 0.244 1.573 8.042 1.00 96.75 282 PHE A C 1
ATOM 1944 O O . PHE A 1 282 ? 1.134 1.681 7.195 1.00 96.75 282 PHE A O 1
ATOM 1951 N N . VAL A 1 283 ? 0.239 0.619 8.970 1.00 97.62 283 VAL A N 1
ATOM 1952 C CA . VAL A 1 283 ? 1.302 -0.373 9.127 1.00 97.62 283 VAL A CA 1
ATOM 1953 C C . VAL A 1 283 ? 0.696 -1.768 9.208 1.00 97.62 283 VAL A C 1
ATOM 1955 O O . VAL A 1 283 ? -0.208 -2.024 10.003 1.00 97.62 283 VAL A O 1
ATOM 1958 N N . LEU A 1 284 ? 1.225 -2.672 8.392 1.00 98.06 284 LEU A N 1
ATOM 1959 C CA . LEU A 1 284 ? 1.022 -4.108 8.475 1.00 98.06 284 LEU A CA 1
ATOM 1960 C C . LEU A 1 284 ? 2.394 -4.744 8.717 1.00 98.06 284 LEU A C 1
ATOM 1962 O O . LEU A 1 284 ? 3.246 -4.711 7.834 1.00 98.06 284 LEU A O 1
ATOM 1966 N N . ASN A 1 285 ? 2.629 -5.267 9.916 1.00 98.38 285 ASN A N 1
ATOM 1967 C CA . ASN A 1 285 ? 3.910 -5.861 10.296 1.00 98.38 285 ASN A CA 1
ATOM 1968 C C . ASN A 1 285 ? 3.688 -7.287 10.799 1.00 98.38 285 ASN A C 1
ATOM 1970 O O . ASN A 1 285 ? 2.876 -7.487 11.705 1.00 98.38 285 ASN A O 1
ATOM 1974 N N . GLY A 1 286 ? 4.358 -8.279 10.212 1.00 98.25 286 GLY A N 1
ATOM 1975 C CA . GLY A 1 286 ? 4.242 -9.669 10.659 1.00 98.25 286 GLY A CA 1
ATOM 1976 C C . GLY A 1 286 ? 2.810 -10.217 10.620 1.00 98.25 286 GLY A C 1
ATOM 1977 O O . GLY A 1 286 ? 2.482 -11.108 11.399 1.00 98.25 286 GLY A O 1
ATOM 1978 N N . THR A 1 287 ? 1.918 -9.636 9.809 1.00 98.56 287 THR A N 1
ATOM 1979 C CA . THR A 1 287 ? 0.469 -9.875 9.904 1.00 98.56 287 THR A CA 1
ATOM 1980 C C . THR A 1 287 ? -0.053 -10.659 8.707 1.00 98.56 287 THR A C 1
ATOM 1982 O O . THR A 1 287 ? 0.255 -10.359 7.550 1.00 98.56 287 THR A O 1
ATOM 1985 N N . GLY A 1 288 ? -0.908 -11.645 8.986 1.00 98.56 288 GLY A N 1
ATOM 1986 C CA . GLY A 1 288 ? -1.624 -12.423 7.978 1.00 98.56 288 GLY A CA 1
ATOM 1987 C C . GLY A 1 288 ? -3.034 -11.889 7.719 1.00 98.56 288 GLY A C 1
ATOM 1988 O O . GLY A 1 288 ? -3.818 -11.703 8.646 1.00 98.56 288 GLY A O 1
ATOM 1989 N N . VAL A 1 289 ? -3.400 -11.695 6.453 1.00 98.81 289 VAL A N 1
ATOM 1990 C CA . VAL A 1 289 ? -4.754 -11.344 6.003 1.00 98.81 289 VAL A CA 1
ATOM 1991 C C . VAL A 1 289 ? -5.222 -12.391 4.994 1.00 98.81 289 VAL A C 1
ATOM 1993 O O . VAL A 1 289 ? -4.760 -12.431 3.854 1.00 98.81 289 VAL A O 1
ATOM 1996 N N . ALA A 1 290 ? -6.177 -13.233 5.389 1.00 98.69 290 ALA A N 1
ATOM 1997 C CA . ALA A 1 290 ? -6.694 -14.306 4.534 1.00 98.69 290 ALA A CA 1
ATOM 1998 C C . ALA A 1 290 ? -7.555 -13.788 3.362 1.00 98.69 290 ALA A C 1
ATOM 2000 O O . ALA A 1 290 ? -7.809 -14.503 2.394 1.00 98.69 290 ALA A O 1
ATOM 2001 N N . GLY A 1 291 ? -8.036 -12.546 3.446 1.00 98.56 291 GLY A N 1
ATOM 2002 C CA . GLY A 1 291 ? -8.746 -11.849 2.379 1.00 98.56 291 GLY A CA 1
ATOM 2003 C C . GLY A 1 291 ? -7.877 -10.830 1.640 1.00 98.56 291 GLY A C 1
ATOM 2004 O O . GLY A 1 291 ? -6.702 -11.043 1.372 1.00 98.56 291 GLY A O 1
ATOM 2005 N N . SER A 1 292 ? -8.486 -9.702 1.270 1.00 98.69 292 SER A N 1
ATOM 2006 C CA . SER A 1 292 ? -7.796 -8.578 0.622 1.00 98.69 292 SER A CA 1
ATOM 2007 C C . SER A 1 292 ? -7.499 -7.456 1.612 1.00 98.69 292 SER A C 1
ATOM 2009 O O . SER A 1 292 ? -8.241 -7.272 2.581 1.00 98.69 292 SER A O 1
ATOM 2011 N N . LEU A 1 293 ? -6.487 -6.649 1.303 1.00 98.62 293 LEU A N 1
ATOM 2012 C CA . LEU A 1 293 ? -6.207 -5.389 1.984 1.00 98.62 293 LEU A CA 1
ATOM 2013 C C . LEU A 1 293 ? -6.679 -4.219 1.116 1.00 98.62 293 LEU A C 1
ATOM 2015 O O . LEU A 1 293 ? -6.372 -4.148 -0.076 1.00 98.62 293 LEU A O 1
ATOM 2019 N N . ARG A 1 294 ? -7.436 -3.293 1.708 1.00 98.25 294 ARG A N 1
ATOM 2020 C CA . ARG A 1 294 ? -7.799 -2.021 1.073 1.00 98.25 294 ARG A CA 1
ATOM 2021 C C . ARG A 1 294 ? -7.466 -0.852 1.984 1.00 98.25 294 ARG A C 1
ATOM 2023 O O . ARG A 1 294 ? -7.994 -0.789 3.089 1.00 98.25 294 ARG A O 1
ATOM 2030 N N . VAL A 1 295 ? -6.689 0.094 1.481 1.00 97.25 295 VAL A N 1
ATOM 2031 C CA . VAL A 1 295 ? -6.400 1.365 2.145 1.00 97.25 295 VAL A CA 1
ATOM 2032 C C . VAL A 1 295 ? -6.879 2.497 1.248 1.00 97.25 295 VAL A C 1
ATOM 2034 O O . VAL A 1 295 ? -6.639 2.485 0.040 1.00 97.25 295 VAL A O 1
ATOM 2037 N N . GLY A 1 296 ? -7.614 3.436 1.831 1.00 95.06 296 GLY A N 1
ATOM 2038 C CA . GLY A 1 296 ? -8.008 4.675 1.177 1.00 95.06 296 GLY A CA 1
ATOM 2039 C C . GLY A 1 296 ? -7.643 5.850 2.066 1.00 95.06 296 GLY A C 1
ATOM 2040 O O . GLY A 1 296 ? -8.233 5.959 3.134 1.00 95.06 296 GLY A O 1
ATOM 2041 N N . ASN A 1 297 ? -6.728 6.698 1.625 1.00 92.88 297 ASN A N 1
ATOM 2042 C CA . ASN A 1 297 ? -6.370 7.940 2.299 1.00 92.88 297 ASN A CA 1
ATOM 2043 C C . ASN A 1 297 ? -7.028 9.124 1.579 1.00 92.88 297 ASN A C 1
ATOM 2045 O O . ASN A 1 297 ? -7.343 9.039 0.381 1.00 92.88 297 ASN A O 1
ATOM 2049 N N . GLY A 1 298 ? -7.312 10.194 2.320 1.00 92.19 298 GLY A N 1
ATOM 2050 C CA . GLY A 1 298 ? -7.800 11.446 1.753 1.00 92.19 298 GLY A CA 1
ATOM 2051 C C . GLY A 1 298 ? -6.663 12.272 1.165 1.00 92.19 298 GLY A C 1
ATOM 2052 O O . GLY A 1 298 ? -5.732 11.721 0.580 1.00 92.19 298 GLY A O 1
ATOM 2053 N N . ALA A 1 299 ? -6.803 13.595 1.227 1.00 93.81 299 ALA A N 1
ATOM 2054 C CA . ALA A 1 299 ? -5.712 14.512 0.903 1.00 93.81 299 ALA A CA 1
ATOM 2055 C C . ALA A 1 299 ? -4.754 14.674 2.099 1.00 93.81 299 ALA A C 1
ATOM 2057 O O . ALA A 1 299 ? -5.173 14.513 3.236 1.00 93.81 299 ALA A O 1
ATOM 2058 N N . GLY A 1 300 ? -3.510 15.070 1.856 1.00 93.88 300 GLY A N 1
ATOM 2059 C CA . GLY A 1 300 ? -2.418 15.088 2.829 1.00 93.88 300 GLY A CA 1
ATOM 2060 C C . GLY A 1 300 ? -1.408 13.972 2.558 1.00 93.88 300 GLY A C 1
ATOM 2061 O O . GLY A 1 300 ? -1.720 12.987 1.891 1.00 93.88 300 GLY A O 1
ATOM 2062 N N . ASP A 1 301 ? -0.174 14.147 3.036 1.00 94.50 301 ASP A N 1
ATOM 2063 C CA . ASP A 1 301 ? 0.887 13.166 2.790 1.00 94.50 301 ASP A CA 1
ATOM 2064 C C . ASP A 1 301 ? 0.633 11.912 3.629 1.00 94.50 301 ASP A C 1
ATOM 2066 O O . ASP A 1 301 ? 0.572 11.985 4.857 1.00 94.50 301 ASP A O 1
ATOM 2070 N N . SER A 1 302 ? 0.531 10.748 2.992 1.00 93.75 302 SER A N 1
ATOM 2071 C CA . SER A 1 302 ? 0.307 9.489 3.700 1.00 93.75 302 SER A CA 1
ATOM 2072 C C . SER A 1 302 ? 1.506 8.551 3.634 1.00 93.75 302 SER A C 1
ATOM 2074 O O . SER A 1 302 ? 2.286 8.554 2.683 1.00 93.75 302 SER A O 1
ATOM 2076 N N . THR A 1 303 ? 1.641 7.677 4.631 1.00 95.06 303 THR A N 1
ATOM 2077 C CA . THR A 1 303 ? 2.654 6.613 4.644 1.00 95.06 303 THR A CA 1
ATOM 2078 C C . THR A 1 303 ? 2.017 5.239 4.823 1.00 95.06 303 THR A C 1
ATOM 2080 O O . THR A 1 303 ? 1.243 5.001 5.748 1.00 95.06 303 THR A O 1
ATOM 2083 N N . GLY A 1 304 ? 2.373 4.308 3.945 1.00 96.31 304 GLY A N 1
ATOM 2084 C CA . GLY A 1 304 ? 2.012 2.901 4.027 1.00 96.31 304 GLY A CA 1
ATOM 2085 C C . GLY A 1 304 ? 3.224 2.009 4.200 1.00 96.31 304 GLY A C 1
ATOM 2086 O O . GLY A 1 304 ? 4.193 2.138 3.455 1.00 96.31 304 GLY A O 1
ATOM 2087 N N . VAL A 1 305 ? 3.159 1.075 5.144 1.00 98.00 305 VAL A N 1
ATOM 2088 C CA . VAL A 1 305 ? 4.227 0.096 5.378 1.00 98.00 305 VAL A CA 1
ATOM 2089 C C . VAL A 1 305 ? 3.627 -1.301 5.485 1.00 98.00 305 VAL A C 1
ATOM 2091 O O . VAL A 1 305 ? 2.781 -1.551 6.340 1.00 98.00 305 VAL A O 1
ATOM 2094 N N . LEU A 1 306 ? 4.059 -2.213 4.617 1.00 98.31 306 LEU A N 1
ATOM 2095 C CA . LEU A 1 306 ? 3.806 -3.648 4.716 1.00 98.31 306 LEU A CA 1
ATOM 2096 C C . LEU A 1 306 ? 5.161 -4.336 4.853 1.00 98.31 306 LEU A C 1
ATOM 2098 O O . LEU A 1 306 ? 5.981 -4.247 3.942 1.00 98.31 306 LEU A O 1
ATOM 2102 N N . VAL A 1 307 ? 5.406 -4.982 5.987 1.00 98.44 307 VAL A N 1
ATOM 2103 C CA . VAL A 1 307 ? 6.671 -5.666 6.275 1.00 98.44 307 VAL A CA 1
ATOM 2104 C C . VAL A 1 307 ? 6.380 -7.062 6.802 1.00 98.44 307 VAL A C 1
ATOM 2106 O O . VAL A 1 307 ? 5.491 -7.231 7.642 1.00 98.44 307 VAL A O 1
ATOM 2109 N N . ASP A 1 308 ? 7.097 -8.056 6.281 1.00 98.12 308 ASP A N 1
ATOM 2110 C CA . ASP A 1 308 ? 7.053 -9.454 6.730 1.00 98.12 308 ASP A CA 1
ATOM 2111 C C . ASP A 1 308 ? 5.621 -10.004 6.846 1.00 98.12 308 ASP A C 1
ATOM 2113 O O . ASP A 1 308 ? 5.266 -10.726 7.778 1.00 98.12 308 ASP A O 1
ATOM 2117 N N . SER A 1 309 ? 4.749 -9.590 5.925 1.00 98.44 309 SER A N 1
ATOM 2118 C CA . SER A 1 309 ? 3.304 -9.806 6.012 1.00 98.44 309 SER A CA 1
ATOM 2119 C C . SER A 1 309 ? 2.778 -10.669 4.866 1.00 98.44 309 SER A C 1
ATOM 2121 O O . SER A 1 309 ? 3.412 -10.832 3.826 1.00 98.44 309 SER A O 1
ATOM 2123 N N . GLY A 1 310 ? 1.580 -11.227 5.043 1.00 98.38 310 GLY A N 1
ATOM 2124 C CA . GLY A 1 310 ? 0.923 -12.055 4.033 1.00 98.38 310 GLY A CA 1
ATOM 2125 C C . GLY A 1 310 ? -0.494 -11.579 3.745 1.00 98.38 310 GLY A C 1
ATOM 2126 O O . GLY A 1 310 ? -1.317 -11.507 4.652 1.00 98.38 310 GLY A O 1
ATOM 2127 N N . VAL A 1 311 ? -0.820 -11.306 2.482 1.00 98.75 311 VAL A N 1
ATOM 2128 C CA . VAL A 1 311 ? -2.186 -10.999 2.033 1.00 98.75 311 VAL A CA 1
ATOM 2129 C C . VAL A 1 311 ? -2.584 -12.009 0.965 1.00 98.75 311 VAL A C 1
ATOM 2131 O O . VAL A 1 311 ? -2.097 -11.957 -0.158 1.00 98.75 311 VAL A O 1
ATOM 2134 N N . ALA A 1 312 ? -3.490 -12.934 1.278 1.00 98.50 312 ALA A N 1
ATOM 2135 C CA . ALA A 1 312 ? -3.852 -13.997 0.333 1.00 98.50 312 ALA A CA 1
ATOM 2136 C C . ALA A 1 312 ? -4.602 -13.466 -0.906 1.00 98.50 312 ALA A C 1
ATOM 2138 O O . ALA A 1 312 ? -4.513 -14.037 -1.991 1.00 98.50 312 ALA A O 1
ATOM 2139 N N . GLY A 1 313 ? -5.357 -12.376 -0.748 1.00 98.44 313 GLY A N 1
ATOM 2140 C CA . GLY A 1 313 ? -6.054 -11.684 -1.829 1.00 98.44 313 GLY A CA 1
ATOM 2141 C C . GLY A 1 313 ? -5.228 -10.566 -2.469 1.00 98.44 313 GLY A C 1
ATOM 2142 O O . GLY A 1 313 ? -4.010 -10.628 -2.571 1.00 98.44 313 GLY A O 1
ATOM 2143 N N . THR A 1 314 ? -5.913 -9.517 -2.929 1.00 98.44 314 THR A N 1
ATOM 2144 C CA . THR A 1 314 ? -5.271 -8.339 -3.535 1.00 98.44 314 THR A CA 1
ATOM 2145 C C . THR A 1 314 ? -4.964 -7.267 -2.495 1.00 98.44 314 THR A C 1
ATOM 2147 O O . THR A 1 314 ? -5.750 -7.085 -1.558 1.00 98.44 314 THR A O 1
ATOM 2150 N N . VAL A 1 315 ? -3.932 -6.465 -2.742 1.00 98.62 315 VAL A N 1
ATOM 2151 C CA . VAL A 1 315 ? -3.680 -5.208 -2.027 1.00 98.62 315 VAL A CA 1
ATOM 2152 C C . VAL A 1 315 ? -4.101 -4.041 -2.916 1.00 98.62 315 VAL A C 1
ATOM 2154 O O . VAL A 1 315 ? -3.672 -3.937 -4.064 1.00 98.62 315 VAL A O 1
ATOM 2157 N N . LYS A 1 316 ? -4.955 -3.154 -2.399 1.00 98.06 316 LYS A N 1
ATOM 2158 C CA . LYS A 1 316 ? -5.313 -1.899 -3.070 1.00 98.06 316 LYS A CA 1
ATOM 2159 C C . LYS A 1 316 ? -5.086 -0.712 -2.147 1.00 98.06 316 LYS A C 1
ATOM 2161 O O . LYS A 1 316 ? -5.718 -0.643 -1.095 1.00 98.06 316 LYS A O 1
ATOM 2166 N N . ILE A 1 317 ? -4.273 0.236 -2.588 1.00 96.38 317 ILE A N 1
ATOM 2167 C CA . ILE A 1 317 ? -3.976 1.479 -1.878 1.00 96.38 317 ILE A CA 1
ATOM 2168 C C . ILE A 1 317 ? -4.362 2.640 -2.791 1.00 96.38 317 ILE A C 1
ATOM 2170 O O . ILE A 1 317 ? -4.044 2.640 -3.980 1.00 96.38 317 ILE A O 1
ATOM 2174 N N . ALA A 1 318 ? -5.124 3.588 -2.261 1.00 94.25 318 ALA A N 1
ATOM 2175 C CA . ALA A 1 318 ? -5.521 4.789 -2.978 1.00 94.25 318 ALA A CA 1
ATOM 2176 C C . ALA A 1 318 ? -5.377 6.006 -2.065 1.00 94.25 318 ALA A C 1
ATOM 2178 O O . ALA A 1 318 ? -5.885 5.973 -0.950 1.00 94.25 318 ALA A O 1
ATOM 2179 N N . ALA A 1 319 ? -4.755 7.061 -2.565 1.00 91.25 319 ALA A N 1
ATOM 2180 C CA . ALA A 1 319 ? -4.628 8.357 -1.918 1.00 91.25 319 ALA A CA 1
ATOM 2181 C C . ALA A 1 319 ? -5.121 9.472 -2.860 1.00 91.25 319 ALA A C 1
ATOM 2183 O O . ALA A 1 319 ? -5.453 9.208 -4.029 1.00 91.25 319 ALA A O 1
ATOM 2184 N N . ARG A 1 320 ? -5.271 10.691 -2.330 1.00 91.69 320 ARG A N 1
ATOM 2185 C CA . ARG A 1 320 ? -5.639 11.889 -3.104 1.00 91.69 320 ARG A CA 1
ATOM 2186 C C . ARG A 1 320 ? -4.427 12.808 -3.258 1.00 91.69 320 ARG A C 1
ATOM 2188 O O . ARG A 1 320 ? -3.389 12.346 -3.695 1.00 91.69 320 ARG A O 1
ATOM 2195 N N . ASP A 1 321 ? -4.583 14.104 -3.022 1.00 91.12 321 ASP A N 1
ATOM 2196 C CA . ASP A 1 321 ? -3.492 15.061 -3.158 1.00 91.12 321 ASP A CA 1
ATOM 2197 C C . ASP A 1 321 ? -2.577 14.943 -1.931 1.00 91.12 321 ASP A C 1
ATOM 2199 O O . ASP A 1 321 ? -3.066 15.127 -0.825 1.00 91.12 321 ASP A O 1
ATOM 2203 N N . GLY A 1 322 ? -1.290 14.666 -2.099 1.00 90.62 322 GLY A N 1
ATOM 2204 C CA . GLY A 1 322 ? -0.313 14.446 -1.040 1.00 90.62 322 GLY A CA 1
ATOM 2205 C C . GLY A 1 322 ? 0.959 13.776 -1.565 1.00 90.62 322 GLY A C 1
ATOM 2206 O O . GLY A 1 322 ? 0.985 13.172 -2.635 1.00 90.62 322 GLY A O 1
ATOM 2207 N N . SER A 1 323 ? 2.049 13.903 -0.817 1.00 91.81 323 SER A N 1
ATOM 2208 C CA . SER A 1 323 ? 3.305 13.196 -1.074 1.00 91.81 323 SER A CA 1
ATOM 2209 C C . SER A 1 323 ? 3.263 11.812 -0.428 1.00 91.81 323 SER A C 1
ATOM 2211 O O . SER A 1 323 ? 3.739 11.614 0.689 1.00 91.81 323 SER A O 1
ATOM 2213 N N . ASP A 1 324 ? 2.638 10.855 -1.112 1.00 91.75 324 ASP A N 1
ATOM 2214 C CA . ASP A 1 324 ? 2.363 9.539 -0.537 1.00 91.75 324 ASP A CA 1
ATOM 2215 C C . ASP A 1 324 ? 3.517 8.547 -0.699 1.00 91.75 324 ASP A C 1
ATOM 2217 O O . ASP A 1 324 ? 4.011 8.291 -1.803 1.00 91.75 324 ASP A O 1
ATOM 2221 N N . ASN A 1 325 ? 3.889 7.912 0.411 1.00 93.38 325 ASN A N 1
ATOM 2222 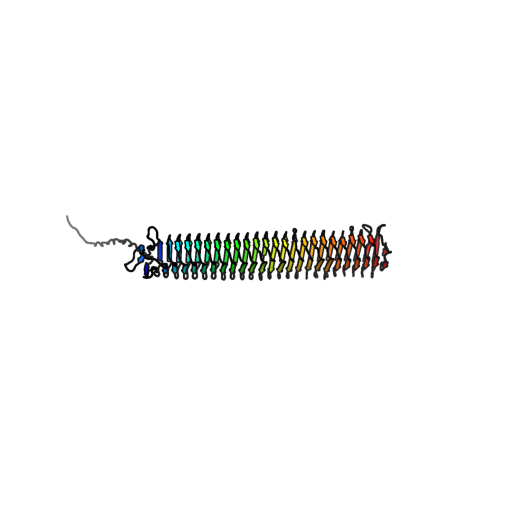C CA . ASN A 1 325 ? 4.941 6.909 0.465 1.00 93.38 325 ASN A CA 1
ATOM 2223 C C . ASN A 1 325 ? 4.373 5.517 0.742 1.00 93.38 325 ASN A C 1
ATOM 2225 O O . ASN A 1 325 ? 3.532 5.336 1.621 1.00 93.38 325 ASN A O 1
ATOM 2229 N N . LEU A 1 326 ? 4.871 4.511 0.027 1.00 96.62 326 LEU A N 1
ATOM 2230 C CA . LEU A 1 326 ? 4.546 3.108 0.255 1.00 96.62 326 LEU A CA 1
ATOM 2231 C C . LEU A 1 326 ? 5.816 2.262 0.270 1.00 96.62 326 LEU A C 1
ATOM 2233 O O . LEU A 1 326 ? 6.575 2.266 -0.696 1.00 96.62 326 LEU A O 1
ATOM 2237 N N . VAL A 1 327 ? 5.987 1.474 1.326 1.00 98.00 327 VAL A N 1
ATOM 2238 C CA . VAL A 1 327 ? 7.009 0.431 1.420 1.00 98.00 327 VAL A CA 1
ATOM 2239 C C . VAL A 1 327 ? 6.322 -0.922 1.547 1.00 98.00 327 VAL A C 1
ATOM 2241 O O . VAL A 1 327 ? 5.480 -1.115 2.424 1.00 98.00 327 VAL A O 1
ATOM 2244 N N . VAL A 1 328 ? 6.684 -1.858 0.676 1.00 98.06 328 VAL A N 1
ATOM 2245 C CA . VAL A 1 328 ? 6.296 -3.268 0.751 1.00 98.06 328 VAL A CA 1
ATOM 2246 C C . VAL A 1 328 ? 7.581 -4.084 0.766 1.00 98.06 328 VAL A C 1
ATOM 2248 O O . VAL A 1 328 ? 8.294 -4.091 -0.231 1.00 98.06 328 VAL A O 1
ATOM 2251 N N . SER A 1 329 ? 7.886 -4.721 1.894 1.00 98.31 329 SER A N 1
ATOM 2252 C CA . SER A 1 329 ? 9.119 -5.486 2.096 1.00 98.31 329 SER A CA 1
ATOM 2253 C C . SER A 1 329 ? 8.827 -6.861 2.682 1.00 98.31 329 SER A C 1
ATOM 2255 O O . SER A 1 329 ? 7.974 -6.969 3.566 1.00 98.31 329 SER A O 1
ATOM 2257 N N . GLY A 1 330 ? 9.509 -7.915 2.227 1.00 97.75 330 GLY A N 1
ATOM 2258 C CA . GLY A 1 330 ? 9.343 -9.259 2.804 1.00 97.75 330 GLY A CA 1
ATOM 2259 C C . GLY A 1 330 ? 7.899 -9.777 2.751 1.00 97.75 330 GLY A C 1
ATOM 2260 O O . GLY A 1 330 ? 7.489 -10.557 3.608 1.00 97.75 330 GLY A O 1
ATOM 2261 N N . THR A 1 331 ? 7.073 -9.265 1.832 1.00 98.12 331 THR A N 1
ATOM 2262 C CA . THR A 1 331 ? 5.614 -9.418 1.887 1.00 98.12 331 THR A CA 1
ATOM 2263 C C . THR A 1 331 ? 5.103 -10.257 0.723 1.00 98.12 331 THR A C 1
ATOM 2265 O O . THR A 1 331 ? 5.383 -9.975 -0.439 1.00 98.12 331 THR A O 1
ATOM 2268 N N . GLY A 1 332 ? 4.280 -11.261 1.030 1.00 98.12 332 GLY A N 1
ATOM 2269 C CA . GLY A 1 332 ? 3.606 -12.090 0.030 1.00 98.12 332 GLY A CA 1
ATOM 2270 C C . GLY A 1 332 ? 2.180 -11.613 -0.245 1.00 98.12 332 GLY A C 1
ATOM 2271 O O . GLY A 1 332 ? 1.349 -11.551 0.664 1.00 98.12 332 GLY A O 1
ATOM 2272 N N . VAL A 1 333 ? 1.858 -11.333 -1.506 1.00 98.56 333 VAL A N 1
ATOM 2273 C CA . VAL A 1 333 ? 0.506 -11.002 -1.971 1.00 98.56 333 VAL A CA 1
ATOM 2274 C C . VAL A 1 333 ? 0.038 -12.072 -2.954 1.00 98.56 333 VAL A C 1
ATOM 2276 O O . VAL A 1 333 ? 0.518 -12.150 -4.079 1.00 98.56 333 VAL A O 1
ATOM 2279 N N . GLY A 1 334 ? -0.937 -12.895 -2.564 1.00 97.75 334 GLY A N 1
ATOM 2280 C CA . GLY A 1 334 ? -1.442 -13.979 -3.419 1.00 97.75 334 GLY A CA 1
ATOM 2281 C C . GLY A 1 334 ? -2.148 -13.475 -4.685 1.00 97.75 334 GLY A C 1
ATOM 2282 O O . GLY A 1 334 ? -2.139 -14.142 -5.719 1.00 97.75 334 GLY A O 1
ATOM 2283 N N . GLY A 1 335 ? -2.752 -12.285 -4.620 1.00 97.50 335 GLY A N 1
ATOM 2284 C CA . GLY A 1 335 ? -3.299 -11.563 -5.765 1.00 97.50 335 GLY A CA 1
ATOM 2285 C C . GLY A 1 335 ? -2.330 -10.528 -6.348 1.00 97.50 335 GLY A C 1
ATOM 2286 O O . GLY A 1 335 ? -1.122 -10.712 -6.381 1.00 97.50 335 GLY A O 1
ATOM 2287 N N . GLY A 1 336 ? -2.880 -9.417 -6.844 1.00 95.94 336 GLY A N 1
ATOM 2288 C CA . GLY A 1 336 ? -2.101 -8.277 -7.338 1.00 95.94 336 GLY A CA 1
ATOM 2289 C C . GLY A 1 336 ? -2.024 -7.111 -6.352 1.00 95.94 336 GLY A C 1
ATOM 2290 O O . GLY A 1 336 ? -2.820 -7.025 -5.409 1.00 95.94 336 GLY A O 1
ATOM 2291 N N . LEU A 1 337 ? -1.114 -6.184 -6.640 1.00 98.19 337 LEU A N 1
ATOM 2292 C CA . LEU A 1 337 ? -0.979 -4.886 -5.984 1.00 98.19 337 LEU A CA 1
ATOM 2293 C C . LEU A 1 337 ? -1.491 -3.787 -6.921 1.00 98.19 337 LEU A C 1
ATOM 2295 O O . LEU A 1 337 ? -1.066 -3.690 -8.069 1.00 98.19 337 LEU A O 1
ATOM 2299 N N . ALA A 1 338 ? -2.392 -2.940 -6.429 1.00 97.44 338 ALA A N 1
ATOM 2300 C CA . ALA A 1 338 ? -2.855 -1.751 -7.133 1.00 97.44 338 ALA A CA 1
ATOM 2301 C C . ALA A 1 338 ? -2.658 -0.507 -6.263 1.00 97.44 338 ALA A C 1
ATOM 2303 O O . ALA A 1 338 ? -3.282 -0.394 -5.206 1.00 97.44 338 ALA A O 1
ATOM 2304 N N . VAL A 1 339 ? -1.843 0.435 -6.728 1.00 95.88 339 VAL A N 1
ATOM 2305 C CA . VAL A 1 339 ? -1.527 1.683 -6.024 1.00 95.88 339 VAL A CA 1
ATOM 2306 C C . VAL A 1 339 ? -1.963 2.871 -6.873 1.00 95.88 339 VAL A C 1
ATOM 2308 O O . VAL A 1 339 ? -1.669 2.927 -8.067 1.00 95.88 339 VAL A O 1
ATOM 2311 N N . ASN A 1 340 ? -2.688 3.808 -6.266 1.00 92.62 340 ASN A N 1
ATOM 2312 C CA . ASN A 1 340 ? -3.021 5.094 -6.865 1.00 92.62 340 ASN A CA 1
ATOM 2313 C C . ASN A 1 340 ? -2.670 6.224 -5.892 1.00 92.62 340 ASN A C 1
ATOM 2315 O O . ASN A 1 340 ? -3.429 6.432 -4.952 1.00 92.62 340 ASN A O 1
ATOM 2319 N N . ASN A 1 341 ? -1.566 6.932 -6.122 1.00 85.50 341 ASN A N 1
ATOM 2320 C CA . ASN A 1 341 ? -1.050 7.965 -5.208 1.00 85.50 341 ASN A CA 1
ATOM 2321 C C . ASN A 1 341 ? -1.608 9.372 -5.482 1.00 85.50 341 ASN A C 1
ATOM 2323 O O . ASN A 1 341 ? -1.045 10.347 -5.017 1.00 85.50 341 ASN A O 1
ATOM 2327 N N . GLY A 1 342 ? -2.668 9.502 -6.290 1.00 86.69 342 GLY A N 1
ATOM 2328 C CA . GLY A 1 342 ? -3.268 10.810 -6.569 1.00 86.69 342 GLY A CA 1
ATOM 2329 C C . GLY A 1 342 ? -2.244 11.840 -7.066 1.00 86.69 342 GLY A C 1
ATOM 2330 O O . GLY A 1 342 ? -1.478 11.513 -7.966 1.00 86.69 342 GLY A O 1
ATOM 2331 N N . HIS A 1 343 ? -2.259 13.073 -6.557 1.00 86.88 343 HIS A N 1
ATOM 2332 C CA . HIS A 1 343 ? -1.345 14.149 -6.971 1.00 86.88 343 HIS A CA 1
ATOM 2333 C C . HIS A 1 343 ? -0.344 14.477 -5.861 1.00 86.88 343 HIS A C 1
ATOM 2335 O O . HIS A 1 343 ? -0.746 14.646 -4.732 1.00 86.88 343 HIS A O 1
ATOM 2341 N N . GLY A 1 344 ? 0.920 14.707 -6.180 1.00 87.94 344 GLY A N 1
ATOM 2342 C CA . GLY A 1 344 ? 1.998 14.992 -5.235 1.00 87.94 344 GLY A CA 1
ATOM 2343 C C . GLY A 1 344 ? 3.193 14.085 -5.520 1.00 87.94 344 GLY A C 1
ATOM 2344 O O . GLY A 1 344 ? 3.095 13.157 -6.320 1.00 87.94 344 GLY A O 1
ATOM 2345 N N . GLY A 1 345 ? 4.352 14.395 -4.939 1.00 86.44 345 GLY A N 1
ATOM 2346 C CA . GLY A 1 345 ? 5.549 13.582 -5.155 1.00 86.44 345 GLY A CA 1
ATOM 2347 C C . GLY A 1 345 ? 5.5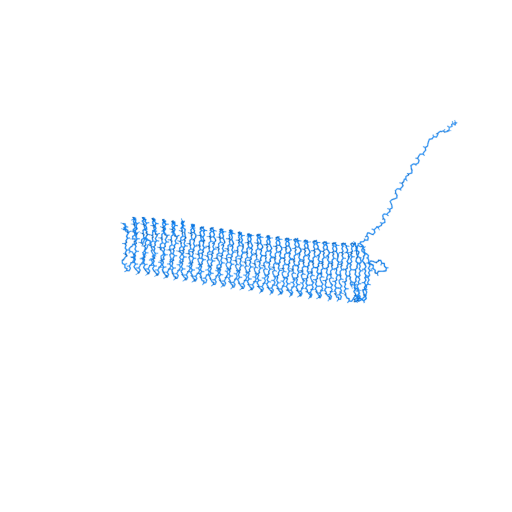28 12.348 -4.261 1.00 86.44 345 GLY A C 1
ATOM 2348 O O . GLY A 1 345 ? 5.611 12.490 -3.046 1.00 86.44 345 GLY A O 1
ATOM 2349 N N . GLY A 1 346 ? 5.409 11.149 -4.830 1.00 86.88 346 GLY A N 1
ATOM 2350 C CA . GLY A 1 346 ? 5.333 9.913 -4.050 1.00 86.88 346 GLY A CA 1
ATOM 2351 C C . GLY A 1 346 ? 6.525 8.982 -4.251 1.00 86.88 346 GLY A C 1
ATOM 2352 O O . GLY A 1 346 ? 7.113 8.915 -5.333 1.00 86.88 346 GLY A O 1
ATOM 2353 N N . SER A 1 347 ? 6.847 8.191 -3.228 1.00 92.50 347 SER A N 1
ATOM 2354 C CA . SER A 1 347 ? 7.840 7.115 -3.319 1.00 92.50 347 SER A CA 1
ATOM 2355 C C . SER A 1 347 ? 7.190 5.758 -3.086 1.00 92.50 347 SER A C 1
ATOM 2357 O O . SER A 1 347 ? 6.496 5.549 -2.093 1.00 92.50 347 SER A O 1
ATOM 2359 N N . ILE A 1 348 ? 7.420 4.815 -3.995 1.00 95.62 348 ILE A N 1
ATOM 2360 C CA . ILE A 1 348 ? 6.993 3.425 -3.825 1.00 95.62 348 ILE A CA 1
ATOM 2361 C C . ILE A 1 348 ? 8.230 2.536 -3.860 1.00 95.62 348 ILE A C 1
ATOM 2363 O O . ILE A 1 348 ? 8.983 2.562 -4.831 1.00 95.62 348 ILE A O 1
ATOM 2367 N N . VAL A 1 349 ? 8.412 1.733 -2.817 1.00 97.00 349 VAL A N 1
ATOM 2368 C CA . VAL A 1 349 ? 9.479 0.736 -2.717 1.00 97.00 349 VAL A CA 1
ATOM 2369 C C . VAL A 1 349 ? 8.845 -0.633 -2.542 1.00 97.00 349 VAL A C 1
ATOM 2371 O O . VAL A 1 349 ? 8.084 -0.847 -1.598 1.00 97.00 349 VAL A O 1
ATOM 2374 N N . LEU A 1 350 ? 9.147 -1.544 -3.462 1.00 97.25 350 LEU A N 1
ATOM 2375 C CA . LEU A 1 350 ? 8.760 -2.948 -3.406 1.00 97.25 350 LEU A CA 1
ATOM 2376 C C . LEU A 1 350 ? 10.050 -3.769 -3.336 1.00 97.25 350 LEU A C 1
ATOM 2378 O O . LEU A 1 350 ? 10.793 -3.796 -4.314 1.00 97.25 350 LEU A O 1
ATOM 2382 N N . SER A 1 351 ? 10.327 -4.389 -2.193 1.00 97.31 351 SER A N 1
ATOM 2383 C CA . SER A 1 351 ? 11.560 -5.142 -1.958 1.00 97.31 351 SER A CA 1
ATOM 2384 C C . SER A 1 351 ? 11.290 -6.542 -1.426 1.00 97.31 351 SER A C 1
ATOM 2386 O O . SER A 1 351 ? 10.391 -6.717 -0.604 1.00 97.31 351 SER A O 1
ATOM 2388 N N . ASP A 1 352 ? 12.049 -7.544 -1.867 1.00 97.12 352 ASP A N 1
ATOM 2389 C CA . ASP A 1 352 ? 11.992 -8.913 -1.320 1.00 97.12 352 ASP A CA 1
ATOM 2390 C C . ASP A 1 352 ? 10.547 -9.446 -1.187 1.00 97.12 352 ASP A C 1
ATOM 2392 O O . ASP A 1 352 ? 10.135 -9.918 -0.126 1.00 97.12 352 ASP A O 1
ATOM 2396 N N . SER A 1 353 ? 9.716 -9.238 -2.212 1.00 97.44 353 SER A N 1
ATOM 2397 C CA . SER A 1 353 ? 8.260 -9.425 -2.119 1.00 97.44 353 SER A CA 1
ATOM 2398 C C . SER A 1 353 ? 7.683 -10.114 -3.348 1.00 97.44 353 SER A C 1
ATOM 2400 O O . SER A 1 353 ? 8.042 -9.787 -4.477 1.00 97.44 353 SER A O 1
ATOM 2402 N N . ASP A 1 354 ? 6.700 -10.986 -3.120 1.00 96.81 354 ASP A N 1
ATOM 2403 C CA . ASP A 1 354 ? 6.060 -11.787 -4.165 1.00 96.81 354 ASP A CA 1
ATOM 2404 C C . ASP A 1 354 ? 4.621 -11.327 -4.416 1.00 96.81 354 ASP A C 1
ATOM 2406 O O . ASP A 1 354 ? 3.815 -11.195 -3.490 1.00 96.81 354 ASP A O 1
ATOM 2410 N N . PHE A 1 355 ? 4.252 -11.167 -5.685 1.00 98.00 355 PHE A N 1
ATOM 2411 C CA . PHE A 1 355 ? 2.905 -10.813 -6.125 1.00 98.00 355 PHE A CA 1
ATOM 2412 C C . PHE A 1 355 ? 2.387 -11.863 -7.109 1.00 98.00 355 PHE A C 1
ATOM 2414 O O . PHE A 1 355 ? 2.786 -11.896 -8.270 1.00 98.00 355 PHE A O 1
ATOM 2421 N N . GLY A 1 356 ? 1.435 -12.700 -6.696 1.00 97.12 356 GLY A N 1
ATOM 2422 C CA . GLY A 1 356 ? 0.874 -13.754 -7.552 1.00 97.12 356 GLY A CA 1
ATOM 2423 C C . GLY A 1 356 ? 0.110 -13.231 -8.779 1.00 97.12 356 GLY A C 1
ATOM 2424 O O . GLY A 1 356 ? -0.113 -13.964 -9.742 1.00 97.12 356 GLY A O 1
ATOM 2425 N N . GLY A 1 357 ? -0.308 -11.963 -8.755 1.00 96.88 357 GLY A N 1
ATOM 2426 C CA . GLY A 1 357 ? -1.056 -11.289 -9.811 1.00 96.88 357 GLY A CA 1
ATOM 2427 C C . GLY A 1 357 ? -0.290 -10.151 -10.488 1.00 96.88 357 GLY A C 1
ATOM 2428 O O . GLY A 1 357 ? 0.891 -10.246 -10.784 1.00 96.88 357 GLY A O 1
ATOM 2429 N N . HIS A 1 358 ? -1.012 -9.073 -10.796 1.00 96.75 358 HIS A N 1
ATOM 2430 C CA . HIS A 1 358 ? -0.472 -7.900 -11.488 1.00 96.75 358 HIS A CA 1
ATOM 2431 C C . HIS A 1 358 ? -0.038 -6.832 -10.484 1.00 96.75 358 HIS A C 1
ATOM 2433 O O . HIS A 1 358 ? -0.741 -6.618 -9.493 1.00 96.75 358 HIS A O 1
ATOM 2439 N N . VAL A 1 359 ? 1.035 -6.103 -10.788 1.00 98.19 359 VAL A N 1
ATOM 2440 C CA . VAL A 1 359 ? 1.408 -4.872 -10.079 1.00 98.19 359 VAL A CA 1
ATOM 2441 C C . VAL A 1 359 ? 1.049 -3.678 -10.958 1.00 98.19 359 VAL A C 1
ATOM 2443 O O . VAL A 1 359 ? 1.591 -3.499 -12.046 1.00 98.19 359 VAL A O 1
ATOM 2446 N N . GLY A 1 360 ? 0.095 -2.870 -10.505 1.00 97.06 360 GLY A N 1
ATOM 2447 C CA . GLY A 1 360 ? -0.373 -1.669 -11.189 1.00 97.06 360 GLY A CA 1
ATOM 2448 C C . GLY A 1 360 ? -0.168 -0.430 -10.328 1.00 97.06 360 GLY A C 1
ATOM 2449 O O . GLY A 1 360 ? -0.777 -0.312 -9.268 1.00 97.06 360 GLY A O 1
ATOM 2450 N N . ILE A 1 361 ? 0.639 0.512 -10.799 1.00 95.50 361 ILE A N 1
ATOM 2451 C CA . ILE A 1 361 ? 0.950 1.762 -10.106 1.00 95.50 361 ILE A CA 1
ATOM 2452 C C . ILE A 1 361 ? 0.506 2.931 -10.979 1.00 95.50 361 ILE A C 1
ATOM 2454 O O . ILE A 1 361 ? 0.886 3.042 -12.146 1.00 95.50 361 ILE A O 1
ATOM 2458 N N . ALA A 1 362 ? -0.316 3.806 -10.415 1.00 92.25 362 ALA A N 1
ATOM 2459 C CA . ALA A 1 362 ? -0.790 5.016 -11.058 1.00 92.25 362 ALA A CA 1
ATOM 2460 C C . ALA A 1 362 ? -0.489 6.218 -10.164 1.00 92.25 362 ALA A C 1
ATOM 2462 O O . ALA A 1 362 ? -1.163 6.425 -9.163 1.00 92.25 362 ALA A O 1
ATOM 2463 N N . ASN A 1 363 ? 0.473 7.036 -10.563 1.00 85.38 363 ASN A N 1
ATOM 2464 C CA . ASN A 1 363 ? 0.730 8.309 -9.909 1.00 85.38 363 ASN A CA 1
ATOM 2465 C C . ASN A 1 363 ? 0.195 9.441 -10.796 1.00 85.38 363 ASN A C 1
ATOM 2467 O O . ASN A 1 363 ? 0.053 9.297 -12.022 1.00 85.38 363 ASN A O 1
ATOM 2471 N N . GLY A 1 364 ? -0.211 10.530 -10.159 1.00 84.50 364 GLY A N 1
ATOM 2472 C CA . GLY A 1 364 ? -0.609 11.772 -10.805 1.00 84.50 364 GLY A CA 1
ATOM 2473 C C . GLY A 1 364 ? 0.598 12.672 -11.019 1.00 84.50 364 GLY A C 1
ATOM 2474 O O . GLY A 1 364 ? 1.656 12.201 -11.413 1.00 84.50 364 GLY A O 1
ATOM 2475 N N . SER A 1 365 ? 0.403 13.978 -10.867 1.00 88.06 365 SER A N 1
ATOM 2476 C CA . SER A 1 365 ? 1.475 14.970 -11.012 1.00 88.06 365 SER A CA 1
ATOM 2477 C C . SER A 1 365 ? 2.387 14.990 -9.788 1.00 88.06 365 SER A C 1
ATOM 2479 O O . SER A 1 365 ? 1.863 14.865 -8.694 1.00 88.06 365 SER A O 1
ATOM 2481 N N . GLY A 1 366 ? 3.670 15.288 -9.936 1.00 88.81 366 GLY A N 1
ATOM 2482 C CA . GLY A 1 366 ? 4.659 15.332 -8.864 1.00 88.81 366 GLY A CA 1
ATOM 2483 C C . GLY A 1 366 ? 5.939 14.607 -9.269 1.00 88.81 366 GLY A C 1
ATOM 2484 O O . GLY A 1 366 ? 5.958 13.860 -10.247 1.00 88.81 366 GLY A O 1
ATOM 2485 N N . ASP A 1 367 ? 7.017 14.840 -8.522 1.00 90.06 367 ASP A N 1
ATOM 2486 C CA . ASP A 1 367 ? 8.242 14.068 -8.708 1.00 90.06 367 ASP A CA 1
ATOM 2487 C C . ASP A 1 367 ? 8.079 12.705 -8.031 1.00 90.06 367 ASP A C 1
ATOM 2489 O O . ASP A 1 367 ? 7.935 12.606 -6.813 1.00 90.06 367 ASP A O 1
ATOM 2493 N N . ASP A 1 368 ? 8.074 11.651 -8.838 1.00 89.31 368 ASP A N 1
ATOM 2494 C CA . ASP A 1 368 ? 7.661 10.320 -8.423 1.00 89.31 368 ASP A CA 1
ATOM 2495 C C . ASP A 1 368 ? 8.810 9.313 -8.511 1.00 89.31 368 ASP A C 1
ATOM 2497 O O . ASP A 1 368 ? 9.450 9.165 -9.556 1.00 89.31 368 ASP A O 1
ATOM 2501 N N . SER A 1 369 ? 8.988 8.514 -7.461 1.00 92.19 369 SER A N 1
ATOM 2502 C CA . SER A 1 369 ? 9.950 7.411 -7.438 1.00 92.19 369 SER A CA 1
ATOM 2503 C C . SER A 1 369 ? 9.249 6.053 -7.394 1.00 92.19 369 SER A C 1
ATOM 2505 O O . SER A 1 369 ? 8.207 5.881 -6.755 1.00 92.19 369 SER A O 1
ATOM 2507 N N . LEU A 1 370 ? 9.798 5.076 -8.108 1.00 94.56 370 LEU A N 1
ATOM 2508 C CA . LEU A 1 370 ? 9.485 3.662 -7.941 1.00 94.56 370 LEU A CA 1
ATOM 2509 C C . LEU A 1 370 ? 10.786 2.869 -7.919 1.00 94.56 370 LEU A C 1
ATOM 2511 O O . LEU A 1 370 ? 11.558 2.934 -8.872 1.00 94.56 370 LEU A O 1
ATOM 2515 N N . VAL A 1 371 ? 10.970 2.069 -6.878 1.00 96.06 371 VAL A N 1
ATOM 2516 C CA . VAL A 1 371 ? 12.026 1.062 -6.808 1.00 96.06 371 VAL A CA 1
ATOM 2517 C C . VAL A 1 371 ? 11.374 -0.299 -6.620 1.00 96.06 371 VAL A C 1
ATOM 2519 O O . VAL A 1 371 ? 10.589 -0.492 -5.694 1.00 96.06 371 VAL A O 1
ATOM 2522 N N . MET A 1 372 ? 11.685 -1.223 -7.519 1.00 96.19 372 MET A N 1
ATOM 2523 C CA . MET A 1 372 ? 11.403 -2.645 -7.373 1.00 96.19 372 MET A CA 1
ATOM 2524 C C . MET A 1 372 ? 12.738 -3.377 -7.317 1.00 96.19 372 MET A C 1
ATOM 2526 O O . MET A 1 372 ? 13.526 -3.259 -8.255 1.00 96.19 372 MET A O 1
ATOM 2530 N N . ASP A 1 373 ? 12.992 -4.079 -6.220 1.00 94.94 373 ASP A N 1
ATOM 2531 C CA . ASP A 1 373 ? 14.259 -4.755 -5.946 1.00 94.94 373 ASP A CA 1
ATOM 2532 C C . ASP A 1 373 ? 13.981 -6.153 -5.391 1.00 94.94 373 ASP A C 1
ATOM 2534 O O . ASP A 1 373 ? 13.294 -6.286 -4.383 1.00 94.94 373 ASP A O 1
ATOM 2538 N N . ASN A 1 374 ? 14.452 -7.204 -6.061 1.00 94.81 374 ASN A N 1
ATOM 2539 C CA . ASN A 1 374 ? 14.137 -8.589 -5.696 1.00 94.81 374 ASN A CA 1
ATOM 2540 C C . ASN A 1 374 ? 12.624 -8.833 -5.475 1.00 94.81 374 ASN A C 1
ATOM 2542 O O . ASN A 1 374 ? 12.200 -9.391 -4.462 1.00 94.81 374 ASN A O 1
ATOM 2546 N N . ALA A 1 375 ? 11.792 -8.332 -6.395 1.00 95.12 375 ALA A N 1
ATOM 2547 C CA . ALA A 1 375 ? 10.339 -8.428 -6.309 1.00 95.12 375 ALA A CA 1
ATOM 2548 C C . ALA A 1 375 ? 9.757 -9.184 -7.510 1.00 95.12 375 ALA A C 1
ATOM 2550 O O . ALA A 1 375 ? 9.832 -8.710 -8.647 1.00 95.12 375 ALA A O 1
ATOM 2551 N N . ASP A 1 376 ? 9.122 -10.326 -7.249 1.00 95.69 376 ASP A N 1
ATOM 2552 C CA . ASP A 1 376 ? 8.577 -11.202 -8.283 1.00 95.69 376 ASP A CA 1
ATOM 2553 C C . ASP A 1 376 ? 7.083 -10.972 -8.508 1.00 95.69 376 ASP A C 1
ATOM 2555 O O . ASP A 1 376 ? 6.267 -10.921 -7.587 1.00 95.69 376 ASP A O 1
ATOM 2559 N N . VAL A 1 377 ? 6.696 -10.857 -9.776 1.00 97.81 377 VAL A N 1
ATOM 2560 C CA . VAL A 1 377 ? 5.321 -10.592 -10.202 1.00 97.81 377 VAL A CA 1
ATOM 2561 C C . VAL A 1 377 ? 4.869 -11.681 -11.165 1.00 97.81 377 VAL A C 1
ATOM 2563 O O . VAL A 1 377 ? 5.385 -11.806 -12.271 1.00 97.81 377 VAL A O 1
ATOM 2566 N N . GLY A 1 378 ? 3.852 -12.456 -10.792 1.00 96.56 378 GLY A N 1
ATOM 2567 C CA . GLY A 1 378 ? 3.310 -13.527 -11.635 1.00 96.56 378 GLY A CA 1
ATOM 2568 C C . GLY A 1 378 ? 2.637 -13.021 -12.919 1.00 96.56 378 GLY A C 1
ATOM 2569 O O . GLY A 1 378 ? 2.569 -13.742 -13.913 1.00 96.56 378 GLY A O 1
ATOM 2570 N N . GLY A 1 379 ? 2.131 -11.784 -12.908 1.00 96.94 379 GLY A N 1
ATOM 2571 C CA . GLY A 1 379 ? 1.478 -11.125 -14.039 1.00 96.94 379 GLY A CA 1
ATOM 2572 C C . GLY A 1 379 ? 2.290 -9.980 -14.648 1.00 96.94 379 GLY A C 1
ATOM 2573 O O . GLY A 1 379 ? 3.511 -10.035 -14.760 1.00 96.94 379 GLY A O 1
ATOM 2574 N N . ASN A 1 380 ? 1.581 -8.930 -15.078 1.00 97.81 380 ASN A N 1
ATOM 2575 C CA . ASN A 1 380 ? 2.206 -7.733 -15.647 1.00 97.81 380 ASN A CA 1
ATOM 2576 C C . ASN A 1 380 ? 2.592 -6.720 -14.564 1.00 97.81 380 ASN A C 1
ATOM 2578 O O . ASN A 1 380 ? 1.874 -6.564 -13.569 1.00 97.81 380 ASN A O 1
ATOM 2582 N N . VAL A 1 381 ? 3.638 -5.945 -14.848 1.00 97.88 381 VAL A N 1
ATOM 2583 C CA . VAL A 1 381 ? 3.972 -4.708 -14.133 1.00 97.88 381 VAL A CA 1
ATOM 2584 C C . VAL A 1 381 ? 3.563 -3.531 -15.008 1.00 97.88 381 VAL A C 1
ATOM 2586 O O . VAL A 1 381 ? 3.954 -3.427 -16.168 1.00 97.88 381 VAL A O 1
ATOM 2589 N N . THR A 1 382 ? 2.725 -2.639 -14.493 1.00 96.94 382 THR A N 1
ATOM 2590 C CA . THR A 1 382 ? 2.285 -1.440 -15.214 1.00 96.94 382 THR A CA 1
ATOM 2591 C C . THR A 1 382 ? 2.421 -0.226 -14.324 1.00 96.94 382 THR A C 1
ATOM 2593 O O . THR A 1 382 ? 1.778 -0.141 -13.283 1.00 96.94 382 THR A O 1
ATOM 2596 N N . VAL A 1 383 ? 3.201 0.749 -14.774 1.00 95.06 383 VAL A N 1
ATOM 2597 C CA . VAL A 1 383 ? 3.422 2.004 -14.064 1.00 95.06 383 VAL A CA 1
ATOM 2598 C C . VAL A 1 383 ? 3.053 3.154 -14.979 1.00 95.06 383 VAL A C 1
ATOM 2600 O O . VAL A 1 383 ? 3.588 3.310 -16.079 1.00 95.06 383 VAL A O 1
ATOM 2603 N N . ARG A 1 384 ? 2.129 3.981 -14.507 1.00 91.88 384 ARG A N 1
ATOM 2604 C CA . ARG A 1 384 ? 1.738 5.223 -15.156 1.00 91.88 384 ARG A CA 1
ATOM 2605 C C . ARG A 1 384 ? 2.028 6.368 -14.200 1.00 91.88 384 ARG A C 1
ATOM 2607 O O . ARG A 1 384 ? 1.349 6.481 -13.187 1.00 91.88 384 ARG A O 1
ATOM 2614 N N . LYS A 1 385 ? 2.993 7.211 -14.538 1.00 86.38 385 LYS A N 1
ATOM 2615 C CA . LYS A 1 385 ? 3.269 8.465 -13.831 1.00 86.38 385 LYS A CA 1
ATOM 2616 C C . LYS A 1 385 ? 2.566 9.624 -14.546 1.00 86.38 385 LYS A C 1
ATOM 2618 O O . LYS A 1 385 ? 2.253 9.515 -15.741 1.00 86.38 385 LYS A O 1
ATOM 2623 N N . GLY A 1 386 ? 2.237 10.685 -13.817 1.00 85.19 386 GLY A N 1
ATOM 2624 C CA . GLY A 1 386 ? 1.752 11.936 -14.396 1.00 85.19 386 GLY A CA 1
ATOM 2625 C C . GLY A 1 386 ? 2.906 12.884 -14.704 1.00 85.19 386 GLY A C 1
ATOM 2626 O O . GLY A 1 386 ? 3.982 12.440 -15.097 1.00 85.19 386 GLY A O 1
ATOM 2627 N N . ASP A 1 387 ? 2.634 14.184 -14.612 1.00 86.94 387 ASP A N 1
ATOM 2628 C CA . ASP A 1 387 ? 3.595 15.256 -14.892 1.00 86.94 387 ASP A CA 1
ATOM 2629 C C . ASP A 1 387 ? 4.590 15.432 -13.745 1.00 86.94 387 ASP A C 1
ATOM 2631 O O . ASP A 1 387 ? 4.173 15.453 -12.599 1.00 86.94 387 ASP A O 1
ATOM 2635 N N . GLY A 1 388 ? 5.869 15.632 -14.038 1.00 86.62 388 GLY A N 1
ATOM 2636 C CA . GLY A 1 388 ? 6.945 15.720 -13.053 1.00 86.62 388 GLY A CA 1
ATOM 2637 C C . GLY A 1 388 ? 8.120 14.824 -13.430 1.00 86.62 388 GLY A C 1
ATOM 2638 O O . GLY A 1 388 ? 8.043 14.009 -14.355 1.00 86.62 388 GLY A O 1
ATOM 2639 N N . SER A 1 389 ? 9.242 14.985 -12.735 1.00 87.06 389 SER A N 1
ATOM 2640 C CA . SER A 1 389 ? 10.399 14.124 -12.958 1.00 87.06 389 SER A CA 1
ATOM 2641 C C . SER A 1 389 ? 10.142 12.751 -12.347 1.00 87.06 389 SER A C 1
ATOM 2643 O O . SER A 1 389 ? 9.710 12.637 -11.205 1.00 87.06 389 SER A O 1
ATOM 2645 N N . SER A 1 390 ? 10.397 11.685 -13.098 1.00 86.00 390 SER A N 1
ATOM 2646 C CA . SER A 1 390 ? 10.135 10.317 -12.639 1.00 86.00 390 SER A CA 1
ATOM 2647 C C . SER A 1 390 ? 11.416 9.501 -12.614 1.00 86.00 390 SER A C 1
ATOM 2649 O O . SER A 1 390 ? 12.126 9.457 -13.617 1.00 86.00 390 SER A O 1
ATOM 2651 N N . ASN A 1 391 ? 11.674 8.812 -11.504 1.00 90.69 391 ASN A N 1
ATOM 2652 C CA . ASN A 1 391 ? 12.737 7.816 -11.413 1.00 90.69 391 ASN A CA 1
ATOM 2653 C C . ASN A 1 391 ? 12.131 6.429 -11.192 1.00 90.69 391 ASN A C 1
ATOM 2655 O O . ASN A 1 391 ? 11.345 6.227 -10.266 1.00 90.69 391 ASN A O 1
ATOM 2659 N N . ILE A 1 392 ? 12.468 5.482 -12.059 1.00 93.25 392 ILE A N 1
ATOM 2660 C CA . ILE A 1 392 ? 11.963 4.114 -12.009 1.00 93.25 392 ILE A CA 1
ATOM 2661 C C . ILE A 1 392 ? 13.146 3.161 -12.074 1.00 93.25 392 ILE A C 1
ATOM 2663 O O . ILE A 1 392 ? 13.902 3.181 -13.041 1.00 93.25 392 ILE A O 1
ATOM 2667 N N . VAL A 1 393 ? 13.259 2.297 -11.072 1.00 95.19 393 VAL A N 1
ATOM 2668 C CA . VAL A 1 393 ? 14.233 1.208 -11.026 1.00 95.19 393 VAL A CA 1
ATOM 2669 C C . VAL A 1 393 ? 13.478 -0.112 -10.921 1.00 95.19 393 VAL A C 1
ATOM 2671 O O . VAL A 1 393 ? 12.668 -0.294 -10.013 1.00 95.19 393 VAL A O 1
ATOM 2674 N N . PHE A 1 394 ? 13.729 -1.019 -11.861 1.00 94.38 394 PHE A N 1
ATOM 2675 C CA . PHE A 1 394 ? 13.253 -2.400 -11.856 1.00 94.38 394 PHE A CA 1
ATOM 2676 C C . PHE A 1 394 ? 14.476 -3.320 -11.860 1.00 94.38 394 PHE A C 1
ATOM 2678 O O . PHE A 1 394 ? 15.102 -3.504 -12.904 1.00 94.38 394 PHE A O 1
ATOM 2685 N N . GLY A 1 395 ? 14.864 -3.800 -10.679 1.00 90.94 395 GLY A N 1
ATOM 2686 C CA . GLY A 1 395 ? 16.216 -4.283 -10.414 1.00 90.94 395 GLY A CA 1
ATOM 2687 C C . GLY A 1 395 ? 16.320 -5.509 -9.507 1.00 90.94 395 GLY A C 1
ATOM 2688 O O . GLY A 1 395 ? 15.321 -6.102 -9.098 1.00 90.94 395 GLY A O 1
ATOM 2689 N N . GLY A 1 396 ? 17.567 -5.891 -9.218 1.00 78.31 396 GLY A N 1
ATOM 2690 C CA . GLY A 1 396 ? 17.943 -6.881 -8.202 1.00 78.31 396 GLY A CA 1
ATOM 2691 C C . GLY A 1 396 ? 17.266 -8.234 -8.337 1.00 78.31 396 GLY A C 1
ATOM 2692 O O . GLY A 1 396 ? 16.705 -8.749 -7.380 1.00 78.31 396 GLY A O 1
ATOM 2693 N N . THR A 1 397 ? 17.312 -8.820 -9.532 1.00 81.31 397 THR A N 1
ATOM 2694 C CA . THR A 1 397 ? 16.700 -10.123 -9.850 1.00 81.31 397 THR A CA 1
ATOM 2695 C C . THR A 1 397 ? 15.172 -10.156 -9.865 1.00 81.31 397 THR A C 1
ATOM 2697 O O . THR A 1 397 ? 14.603 -11.235 -9.981 1.00 81.31 397 THR A O 1
ATOM 2700 N N . SER A 1 398 ? 14.504 -8.994 -9.861 1.00 87.50 398 SER A N 1
ATOM 2701 C CA . SER A 1 398 ? 13.045 -8.911 -10.021 1.00 87.50 398 SER A CA 1
ATOM 2702 C C . SER A 1 398 ? 12.553 -9.584 -11.311 1.00 87.50 398 SER A C 1
ATOM 2704 O O . SER A 1 398 ? 13.079 -9.343 -12.409 1.00 87.50 398 SER A O 1
ATOM 2706 N N . GLY A 1 399 ? 11.494 -10.387 -11.189 1.00 90.00 399 GLY A N 1
ATOM 2707 C CA . GLY A 1 399 ? 10.819 -11.055 -12.295 1.00 90.00 399 GLY A CA 1
ATOM 2708 C C . GLY A 1 399 ? 9.420 -10.509 -12.591 1.00 90.00 399 GLY A C 1
ATOM 2709 O O . GLY A 1 399 ? 8.646 -10.173 -11.699 1.00 90.00 399 GLY A O 1
ATOM 2710 N N . ALA A 1 400 ? 9.044 -10.484 -13.869 1.00 95.19 400 ALA A N 1
ATOM 2711 C CA . ALA A 1 400 ? 7.656 -10.350 -14.302 1.00 95.19 400 ALA A CA 1
ATOM 2712 C C . ALA A 1 400 ? 7.294 -11.512 -15.233 1.00 95.19 400 ALA A C 1
ATOM 2714 O O . ALA A 1 400 ? 7.877 -11.660 -16.306 1.00 95.19 400 ALA A O 1
ATOM 2715 N N . GLY A 1 401 ? 6.303 -12.323 -14.860 1.00 94.31 401 GLY A N 1
ATOM 2716 C CA . GLY A 1 401 ? 5.794 -13.409 -15.702 1.00 94.31 401 GLY A CA 1
ATOM 2717 C C . GLY A 1 401 ? 5.130 -12.906 -16.990 1.00 94.31 401 GLY A C 1
ATOM 2718 O O . GLY A 1 401 ? 5.085 -13.628 -17.986 1.00 94.31 401 GLY A O 1
ATOM 2719 N N . GLY A 1 402 ? 4.629 -11.667 -16.981 1.00 96.69 402 GLY A N 1
ATOM 2720 C CA . GLY A 1 402 ? 4.054 -10.979 -18.135 1.00 96.69 402 GLY A CA 1
ATOM 2721 C C . GLY A 1 402 ? 4.936 -9.858 -18.692 1.00 96.69 402 GLY A C 1
ATOM 2722 O O . GLY A 1 402 ? 6.164 -9.928 -18.689 1.00 96.69 402 GLY A O 1
ATOM 2723 N N . SER A 1 403 ? 4.280 -8.819 -19.205 1.00 97.88 403 SER A N 1
ATOM 2724 C CA . SER A 1 403 ? 4.925 -7.614 -19.727 1.00 97.88 403 SER A CA 1
ATOM 2725 C C . SER A 1 403 ? 5.202 -6.598 -18.620 1.00 97.88 403 SER A C 1
ATOM 2727 O O . SER A 1 403 ? 4.455 -6.486 -17.642 1.00 97.88 403 SER A O 1
ATOM 2729 N N . VAL A 1 404 ? 6.224 -5.778 -18.836 1.00 97.94 404 VAL A N 1
ATOM 2730 C CA . VAL A 1 404 ? 6.534 -4.600 -18.025 1.00 97.94 404 VAL A CA 1
ATOM 2731 C C . VAL A 1 404 ? 6.279 -3.354 -18.866 1.00 97.94 404 VAL A C 1
ATOM 2733 O O . VAL A 1 404 ? 6.818 -3.210 -19.962 1.00 97.94 404 VAL A O 1
ATOM 2736 N N . SER A 1 405 ? 5.438 -2.441 -18.379 1.00 96.62 405 SER A N 1
ATOM 2737 C CA . SER A 1 405 ? 5.148 -1.186 -19.070 1.00 96.62 405 SER A CA 1
ATOM 2738 C C . SER A 1 405 ? 5.323 0.025 -18.166 1.00 96.62 405 SER A C 1
ATOM 2740 O O . SER A 1 405 ? 4.668 0.141 -17.129 1.00 96.62 405 SER A O 1
ATOM 2742 N N . PHE A 1 406 ? 6.151 0.963 -18.618 1.00 94.56 406 PHE A N 1
ATOM 2743 C CA . PHE A 1 406 ? 6.408 2.243 -17.976 1.00 94.56 406 PHE A CA 1
ATOM 2744 C C . PHE A 1 406 ? 5.941 3.374 -18.890 1.00 94.56 406 PHE A C 1
ATOM 2746 O O . PHE A 1 406 ? 6.319 3.463 -20.060 1.00 94.56 406 PHE A O 1
ATOM 2753 N N . ARG A 1 407 ? 5.100 4.259 -18.359 1.00 91.19 407 ARG A N 1
ATOM 2754 C CA . ARG A 1 407 ? 4.650 5.465 -19.056 1.00 91.19 407 ARG A CA 1
ATOM 2755 C C . ARG A 1 407 ? 4.784 6.665 -18.135 1.00 91.19 407 ARG A C 1
ATOM 2757 O O . ARG A 1 407 ? 4.072 6.725 -17.134 1.00 91.19 407 ARG A O 1
ATOM 2764 N N . SER A 1 408 ? 5.622 7.625 -18.505 1.00 86.12 408 SER A N 1
ATOM 2765 C CA . SER A 1 408 ? 5.726 8.911 -17.810 1.00 86.12 408 SER A CA 1
ATOM 2766 C C . SER A 1 408 ? 4.863 9.992 -18.472 1.00 86.12 408 SER A C 1
ATOM 2768 O O . SER A 1 408 ? 4.406 9.838 -19.615 1.00 86.12 408 SER A O 1
ATOM 2770 N N . GLY A 1 409 ? 4.565 11.055 -17.721 1.00 84.12 409 GLY A N 1
ATOM 2771 C CA . GLY A 1 409 ? 3.914 12.267 -18.221 1.00 84.12 409 GLY A CA 1
ATOM 2772 C C . GLY A 1 409 ? 4.920 13.254 -18.811 1.00 84.12 409 GLY A C 1
ATOM 2773 O O . GLY A 1 409 ? 5.822 12.860 -19.551 1.00 84.12 409 GLY A O 1
ATOM 2774 N N . THR A 1 410 ? 4.722 14.546 -18.556 1.00 82.06 410 THR A N 1
ATOM 2775 C CA . THR A 1 410 ? 5.709 15.586 -18.897 1.00 82.06 410 THR A CA 1
ATOM 2776 C C . THR A 1 410 ? 6.831 15.638 -17.853 1.00 82.06 410 THR A C 1
ATOM 2778 O O . THR A 1 410 ? 6.588 15.314 -16.701 1.00 82.06 410 THR A O 1
ATOM 2781 N N . GLY A 1 411 ? 8.044 16.051 -18.226 1.00 84.12 411 GLY A N 1
ATOM 2782 C CA . GLY A 1 411 ? 9.206 16.102 -17.328 1.00 84.12 411 GLY A CA 1
ATOM 2783 C C . GLY A 1 411 ? 10.292 15.090 -17.698 1.00 84.12 411 GLY A C 1
ATOM 2784 O O . GLY A 1 411 ? 10.144 14.313 -18.640 1.00 84.12 411 GLY A O 1
ATOM 2785 N N . ASN A 1 412 ? 11.416 15.121 -16.979 1.00 84.81 412 ASN A N 1
ATOM 2786 C CA . ASN A 1 412 ? 12.511 14.193 -17.247 1.00 84.81 412 ASN A CA 1
ATOM 2787 C C . ASN A 1 412 ? 12.210 12.822 -16.634 1.00 84.81 412 ASN A C 1
ATOM 2789 O O . ASN A 1 412 ? 11.874 12.726 -15.455 1.00 84.81 412 ASN A O 1
ATOM 2793 N N . ALA A 1 413 ? 12.356 11.758 -17.418 1.00 88.69 413 ALA A N 1
ATOM 2794 C CA . ALA A 1 413 ? 12.105 10.397 -16.954 1.00 88.69 413 ALA A CA 1
ATOM 2795 C C . ALA A 1 413 ? 13.381 9.559 -17.014 1.00 88.69 413 ALA A C 1
ATOM 2797 O O . ALA A 1 413 ? 14.017 9.473 -18.062 1.00 88.69 413 ALA A O 1
ATOM 2798 N N . VAL A 1 414 ? 13.726 8.921 -15.900 1.00 92.38 414 VAL A N 1
ATOM 2799 C CA . VAL A 1 414 ? 14.801 7.934 -15.812 1.00 92.38 414 VAL A CA 1
ATOM 2800 C C . VAL A 1 414 ? 14.170 6.574 -15.551 1.00 92.38 414 VAL A C 1
ATOM 2802 O O . VAL A 1 414 ? 13.419 6.403 -14.592 1.00 92.38 414 VAL A O 1
ATOM 2805 N N . VAL A 1 415 ? 14.459 5.614 -16.425 1.00 95.06 415 VAL A N 1
ATOM 2806 C CA . VAL A 1 415 ? 14.045 4.219 -16.284 1.00 95.06 415 VAL A CA 1
ATOM 2807 C C . VAL A 1 415 ? 15.288 3.346 -16.335 1.00 95.06 415 VAL A C 1
ATOM 2809 O O . VAL A 1 415 ? 16.009 3.349 -17.332 1.00 95.06 415 VAL A O 1
ATOM 2812 N N . VAL A 1 416 ? 15.518 2.593 -15.267 1.00 96.50 416 VAL A N 1
ATOM 2813 C CA . VAL A 1 416 ? 16.579 1.594 -15.162 1.00 96.50 416 VAL A CA 1
ATOM 2814 C C . VAL A 1 416 ? 15.937 0.223 -15.010 1.00 96.50 416 VAL A C 1
ATOM 2816 O O . VAL A 1 416 ? 15.112 0.013 -14.122 1.00 96.50 416 VAL A O 1
ATOM 2819 N N . VAL A 1 417 ? 16.310 -0.700 -15.888 1.00 97.06 417 VAL A N 1
ATOM 2820 C CA . VAL A 1 417 ? 15.970 -2.121 -15.808 1.00 97.06 417 VAL A CA 1
ATOM 2821 C C . VAL A 1 417 ? 17.283 -2.879 -15.688 1.00 97.06 417 VAL A C 1
ATOM 2823 O O . VAL A 1 417 ? 18.117 -2.787 -16.582 1.00 97.06 417 VAL A O 1
ATOM 2826 N N . GLU A 1 418 ? 17.502 -3.583 -14.587 1.00 96.62 418 GLU A N 1
ATOM 2827 C CA . GLU A 1 418 ? 18.801 -4.191 -14.293 1.00 96.62 418 GLU A CA 1
ATOM 2828 C C . GLU A 1 418 ? 18.641 -5.602 -13.742 1.00 96.62 418 GLU A C 1
ATOM 2830 O O . GLU A 1 418 ? 17.868 -5.827 -12.813 1.00 96.62 418 GLU A O 1
ATOM 2835 N N . SER A 1 419 ? 19.408 -6.555 -14.280 1.00 95.62 419 SER A N 1
ATOM 2836 C CA . SER A 1 419 ? 19.394 -7.947 -13.810 1.00 95.62 419 SER A CA 1
ATOM 2837 C C . SER A 1 419 ? 17.979 -8.541 -13.735 1.00 95.62 419 SER A C 1
ATOM 2839 O O . SER A 1 419 ? 17.666 -9.288 -12.812 1.00 95.62 419 SER A O 1
ATOM 2841 N N . ALA A 1 420 ? 17.099 -8.170 -14.667 1.00 95.44 420 ALA A N 1
ATOM 2842 C CA . ALA A 1 420 ? 15.671 -8.458 -14.597 1.00 95.44 420 ALA A CA 1
ATOM 2843 C C . ALA A 1 420 ? 15.240 -9.564 -15.571 1.00 95.44 420 ALA A C 1
ATOM 2845 O O . ALA A 1 420 ? 15.781 -9.691 -16.674 1.00 95.44 420 ALA A O 1
ATOM 2846 N N . GLY A 1 421 ? 14.212 -10.327 -15.189 1.00 95.88 421 GLY A N 1
ATOM 2847 C CA . GLY A 1 421 ? 13.562 -11.321 -16.047 1.00 95.88 421 GLY A CA 1
ATOM 2848 C C . GLY A 1 421 ? 12.159 -10.882 -16.467 1.00 95.88 421 GLY A C 1
ATOM 2849 O O . GLY A 1 421 ? 11.275 -10.754 -15.625 1.00 95.88 421 GLY A O 1
ATOM 2850 N N . ILE A 1 422 ? 11.922 -10.684 -17.766 1.00 97.69 422 ILE A N 1
ATOM 2851 C CA . ILE A 1 422 ? 10.621 -10.266 -18.308 1.00 97.69 422 ILE A CA 1
ATOM 2852 C C . ILE A 1 422 ? 10.084 -11.343 -19.253 1.00 97.69 422 ILE A C 1
ATOM 2854 O O . ILE A 1 422 ? 10.655 -11.628 -20.308 1.00 97.69 422 ILE A O 1
ATOM 2858 N N . GLY A 1 423 ? 8.952 -11.936 -18.877 1.00 97.25 423 GLY A N 1
ATOM 2859 C CA . GLY A 1 423 ? 8.328 -13.058 -19.575 1.00 97.25 423 GLY A CA 1
ATOM 2860 C C . GLY A 1 423 ? 7.712 -12.703 -20.929 1.00 97.25 423 GLY A C 1
ATOM 2861 O O . GLY A 1 423 ? 7.556 -13.591 -21.768 1.00 97.25 423 GLY A O 1
ATOM 2862 N N . ALA A 1 424 ? 7.394 -11.427 -21.160 1.00 98.12 424 ALA A N 1
ATOM 2863 C CA . ALA A 1 424 ? 6.863 -10.914 -22.422 1.00 98.12 424 ALA A CA 1
ATOM 2864 C C . ALA A 1 424 ? 7.544 -9.591 -22.828 1.00 98.12 424 ALA A C 1
ATOM 2866 O O . ALA A 1 424 ? 8.766 -9.545 -22.946 1.00 98.12 424 ALA A O 1
ATOM 2867 N N . ASP A 1 425 ? 6.777 -8.532 -23.098 1.00 98.31 425 ASP A N 1
ATOM 2868 C CA . ASP A 1 425 ? 7.306 -7.279 -23.647 1.00 98.31 425 ASP A CA 1
ATOM 2869 C C . ASP A 1 425 ? 7.770 -6.304 -22.554 1.00 98.31 425 ASP A C 1
ATOM 2871 O O . ASP A 1 425 ? 7.132 -6.175 -21.507 1.00 98.31 425 ASP A O 1
ATOM 2875 N N . LEU A 1 426 ? 8.812 -5.528 -22.853 1.00 98.25 426 LEU A N 1
ATOM 2876 C CA . LEU A 1 426 ? 9.191 -4.320 -22.125 1.00 98.25 426 LEU A CA 1
ATOM 2877 C C . LEU A 1 426 ? 8.804 -3.085 -22.948 1.00 98.25 426 LEU A C 1
ATOM 2879 O O . LEU A 1 426 ? 9.305 -2.870 -24.051 1.00 98.25 426 LEU A O 1
ATOM 2883 N N . ILE A 1 427 ? 7.910 -2.255 -22.413 1.00 97.44 427 ILE A N 1
ATOM 2884 C CA . ILE A 1 427 ? 7.370 -1.081 -23.110 1.00 97.44 427 ILE A CA 1
ATOM 2885 C C . ILE A 1 427 ? 7.614 0.176 -22.282 1.00 97.44 427 ILE A C 1
ATOM 2887 O O . ILE A 1 427 ? 6.991 0.368 -21.241 1.00 97.44 427 ILE A O 1
ATOM 2891 N N . ILE A 1 428 ? 8.444 1.080 -22.789 1.00 95.19 428 ILE A N 1
ATOM 2892 C CA . ILE A 1 428 ? 8.792 2.351 -22.155 1.00 95.19 428 ILE A CA 1
ATOM 2893 C C . ILE A 1 428 ? 8.300 3.493 -23.039 1.00 95.19 428 ILE A C 1
ATOM 2895 O O . ILE A 1 428 ? 8.509 3.515 -24.251 1.00 95.19 428 ILE A O 1
ATOM 2899 N N . SER A 1 429 ? 7.574 4.437 -22.453 1.00 91.19 429 SER A N 1
ATOM 2900 C CA . SER A 1 429 ? 7.049 5.607 -23.157 1.00 91.19 429 SER A CA 1
ATOM 2901 C C . SER A 1 429 ? 7.263 6.862 -22.326 1.00 91.19 429 SER A C 1
ATOM 2903 O O . SER A 1 429 ? 6.445 7.182 -21.460 1.00 91.19 429 SER A O 1
ATOM 2905 N N . ASN A 1 430 ? 8.339 7.575 -22.646 1.00 85.69 430 ASN A N 1
ATOM 2906 C CA . ASN A 1 430 ? 8.673 8.875 -22.091 1.00 85.69 430 ASN A CA 1
ATOM 2907 C C . ASN A 1 430 ? 8.032 9.952 -22.968 1.00 85.69 430 ASN A C 1
ATOM 2909 O O . ASN A 1 430 ? 8.360 10.055 -24.148 1.00 85.69 430 ASN A O 1
ATOM 2913 N N . ARG A 1 431 ? 7.031 10.680 -22.453 1.00 78.94 431 ARG A N 1
ATOM 2914 C CA . ARG A 1 431 ? 6.183 11.530 -23.309 1.00 78.94 431 ARG A CA 1
ATOM 2915 C C . ARG A 1 431 ? 6.840 12.843 -23.720 1.00 78.94 431 ARG A C 1
ATOM 2917 O O . ARG A 1 431 ? 7.037 13.039 -24.909 1.00 78.94 431 ARG A O 1
ATOM 2924 N N . ALA A 1 432 ? 7.081 13.769 -22.795 1.00 75.50 432 ALA A N 1
ATOM 2925 C CA . ALA A 1 432 ? 7.617 15.098 -23.109 1.00 75.50 432 ALA A CA 1
ATOM 2926 C C . ALA A 1 432 ? 8.682 15.487 -22.084 1.00 75.50 432 ALA A C 1
ATOM 2928 O O . ALA A 1 432 ? 8.466 15.265 -20.901 1.00 75.50 432 ALA A O 1
ATOM 2929 N N . GLY A 1 433 ? 9.783 16.092 -22.528 1.00 77.12 433 GLY A N 1
ATOM 2930 C CA . GLY A 1 433 ? 11.012 16.230 -21.735 1.00 77.12 433 GLY A CA 1
ATOM 2931 C C . GLY A 1 433 ? 12.108 15.287 -22.239 1.00 77.12 433 GLY A C 1
ATOM 2932 O O . GLY A 1 433 ? 11.900 14.581 -23.230 1.00 77.12 433 GLY A O 1
ATOM 2933 N N . GLY A 1 434 ? 13.277 15.311 -21.595 1.00 77.94 434 GLY A N 1
ATOM 2934 C CA . GLY A 1 434 ? 14.351 14.356 -21.874 1.00 77.94 434 GLY A CA 1
ATOM 2935 C C . GLY A 1 434 ? 14.103 13.017 -21.177 1.00 77.94 434 GLY A C 1
ATOM 2936 O O . GLY A 1 434 ? 13.488 12.966 -20.112 1.00 77.94 434 GLY A O 1
ATOM 2937 N N . GLY A 1 435 ? 14.563 11.917 -21.766 1.00 86.88 435 GLY A N 1
ATOM 2938 C CA . GLY A 1 435 ? 14.362 10.578 -21.214 1.00 86.88 435 GLY A CA 1
ATOM 2939 C C . GLY A 1 435 ? 15.650 9.774 -21.197 1.00 86.88 435 GLY A C 1
ATOM 2940 O O . GLY A 1 435 ? 16.304 9.666 -22.226 1.00 86.88 435 GLY A O 1
ATOM 2941 N N . ALA A 1 436 ? 15.986 9.162 -20.064 1.00 92.19 436 ALA A N 1
ATOM 2942 C CA . ALA A 1 436 ? 17.062 8.184 -19.969 1.00 92.19 436 ALA A CA 1
ATOM 2943 C C . ALA A 1 436 ? 16.470 6.795 -19.737 1.00 92.19 436 ALA A C 1
ATOM 2945 O O . ALA A 1 436 ? 15.749 6.570 -18.769 1.00 92.19 436 ALA A O 1
ATOM 2946 N N . THR A 1 437 ? 16.746 5.865 -20.645 1.00 95.50 437 THR A N 1
ATOM 2947 C CA . THR A 1 437 ? 16.351 4.461 -20.520 1.00 95.50 437 THR A CA 1
ATOM 2948 C C . THR A 1 437 ? 17.589 3.592 -20.550 1.00 95.50 437 THR A C 1
ATOM 2950 O O . THR A 1 437 ? 18.293 3.559 -21.551 1.00 95.50 437 THR A O 1
ATOM 2953 N N . ASN A 1 438 ? 17.837 2.871 -19.469 1.00 96.94 438 ASN A N 1
ATOM 2954 C CA . ASN A 1 438 ? 18.993 2.006 -19.350 1.00 96.94 438 ASN A CA 1
ATOM 2955 C C . ASN A 1 438 ? 18.537 0.590 -19.011 1.00 96.94 438 ASN A C 1
ATOM 2957 O O . ASN A 1 438 ? 17.807 0.390 -18.043 1.00 96.94 438 ASN A O 1
ATOM 2961 N N . ILE A 1 439 ? 18.947 -0.376 -19.827 1.00 97.75 439 ILE A N 1
ATOM 2962 C CA . ILE A 1 439 ? 18.640 -1.792 -19.655 1.00 97.75 439 ILE A CA 1
ATOM 2963 C C . ILE A 1 439 ? 19.968 -2.542 -19.571 1.00 97.75 439 ILE A C 1
ATOM 2965 O O . ILE A 1 439 ? 20.734 -2.534 -20.535 1.00 97.75 439 ILE A O 1
ATOM 2969 N N . TYR A 1 440 ? 20.228 -3.171 -18.428 1.00 97.50 440 TYR A N 1
ATOM 2970 C CA . TYR A 1 440 ? 21.479 -3.860 -18.120 1.00 97.50 440 TYR A CA 1
ATOM 2971 C C . TYR A 1 440 ? 21.223 -5.311 -17.731 1.00 97.50 440 TYR A C 1
ATOM 2973 O O . TYR A 1 440 ? 20.315 -5.590 -16.944 1.00 97.50 440 TYR A O 1
ATOM 2981 N N . ASP A 1 441 ? 22.028 -6.227 -18.270 1.00 96.69 441 ASP A N 1
ATOM 2982 C CA . ASP A 1 441 ? 22.110 -7.633 -17.852 1.00 96.69 441 ASP A CA 1
ATOM 2983 C C . ASP A 1 441 ? 20.742 -8.324 -17.697 1.00 96.69 441 ASP A C 1
ATOM 2985 O O . ASP A 1 441 ? 20.512 -9.115 -16.783 1.00 96.69 441 ASP A O 1
ATOM 2989 N N . SER A 1 442 ? 19.792 -7.987 -18.574 1.00 97.44 442 SER A N 1
ATOM 2990 C CA . SER A 1 442 ? 18.388 -8.384 -18.441 1.00 97.44 442 SER A CA 1
ATOM 2991 C C . SER A 1 442 ? 17.951 -9.336 -19.551 1.00 97.44 442 SER A C 1
ATOM 2993 O O . SER A 1 442 ? 18.388 -9.238 -20.701 1.00 97.44 442 SER A O 1
ATOM 2995 N N . GLY A 1 443 ? 17.048 -10.256 -19.208 1.00 97.19 443 GLY A N 1
ATOM 2996 C CA . GLY A 1 443 ? 16.418 -11.186 -20.141 1.00 97.19 443 GLY A CA 1
ATOM 2997 C C . GLY A 1 443 ? 14.975 -10.785 -20.430 1.00 97.19 443 GLY A C 1
ATOM 2998 O O . GLY A 1 443 ? 14.132 -10.813 -19.536 1.00 97.19 443 GLY A O 1
ATOM 2999 N N . ILE A 1 444 ? 14.674 -10.448 -21.683 1.00 98.19 444 ILE A N 1
ATOM 3000 C CA . ILE A 1 444 ? 13.333 -10.091 -22.154 1.00 98.19 444 ILE A CA 1
ATOM 3001 C C . ILE A 1 444 ? 12.910 -11.103 -23.218 1.00 98.19 444 ILE A C 1
ATOM 3003 O O . ILE A 1 444 ? 13.475 -11.143 -24.306 1.00 98.19 444 ILE A O 1
ATOM 3007 N N . ASN A 1 445 ? 11.900 -11.924 -22.936 1.00 98.06 445 ASN A N 1
ATOM 3008 C CA . ASN A 1 445 ? 11.450 -12.952 -23.885 1.00 98.06 445 ASN A CA 1
ATOM 3009 C C . ASN A 1 445 ? 10.694 -12.364 -25.089 1.00 98.06 445 ASN A C 1
ATOM 3011 O O . ASN A 1 445 ? 10.721 -12.941 -26.175 1.00 98.06 445 ASN A O 1
ATOM 3015 N N . GLY A 1 446 ? 9.995 -11.244 -24.891 1.00 97.94 446 GLY A N 1
ATOM 3016 C CA . GLY A 1 446 ? 9.252 -10.529 -25.924 1.00 97.94 446 GLY A CA 1
ATOM 3017 C C . GLY A 1 446 ? 10.051 -9.386 -26.542 1.00 97.94 446 GLY A C 1
ATOM 3018 O O . GLY A 1 446 ? 11.259 -9.481 -26.750 1.00 97.94 446 GLY A O 1
ATOM 3019 N N . ASN A 1 447 ? 9.354 -8.304 -26.875 1.00 98.50 447 ASN A N 1
ATOM 3020 C CA . ASN A 1 447 ? 9.923 -7.136 -27.539 1.00 98.50 447 ASN A CA 1
ATOM 3021 C C . ASN A 1 447 ? 10.342 -6.062 -26.535 1.00 98.50 447 ASN A C 1
ATOM 3023 O O . ASN A 1 447 ? 9.700 -5.882 -25.501 1.00 98.50 447 ASN A O 1
ATOM 3027 N N . VAL A 1 448 ? 11.342 -5.265 -26.905 1.00 98.62 448 VAL A N 1
ATOM 3028 C CA . VAL A 1 448 ? 11.652 -3.999 -26.236 1.00 98.62 448 VAL A CA 1
ATOM 3029 C C . VAL A 1 448 ? 11.158 -2.857 -27.114 1.00 98.62 448 VAL A C 1
ATOM 3031 O O . VAL A 1 448 ? 11.570 -2.713 -28.264 1.00 98.62 448 VAL A O 1
ATOM 3034 N N . LYS A 1 449 ? 10.274 -2.019 -26.576 1.00 98.06 449 LYS A N 1
ATOM 3035 C CA . LYS A 1 449 ? 9.793 -0.812 -27.248 1.00 98.06 449 LYS A CA 1
ATOM 3036 C C . LYS A 1 449 ? 10.050 0.408 -26.383 1.00 98.06 449 LYS A C 1
ATOM 3038 O O . LYS A 1 449 ? 9.458 0.531 -25.316 1.00 98.06 449 LYS A O 1
ATOM 3043 N N . VAL A 1 450 ? 10.852 1.338 -26.883 1.00 95.94 450 VAL A N 1
ATOM 3044 C CA . VAL A 1 450 ? 11.161 2.608 -26.226 1.00 95.94 450 VAL A CA 1
ATOM 3045 C C . VAL A 1 450 ? 10.673 3.754 -27.100 1.00 95.94 450 VAL A C 1
ATOM 3047 O O . VAL A 1 450 ? 11.015 3.852 -28.276 1.00 95.94 450 VAL A O 1
ATOM 3050 N N . ALA A 1 451 ? 9.857 4.627 -26.519 1.00 92.06 451 ALA A N 1
ATOM 3051 C CA . ALA A 1 451 ? 9.449 5.882 -27.128 1.00 92.06 451 ALA A CA 1
ATOM 3052 C C . ALA A 1 451 ? 9.863 7.061 -26.243 1.00 92.06 451 ALA A C 1
ATOM 3054 O O . ALA A 1 451 ? 9.716 6.984 -25.022 1.00 92.06 451 ALA A O 1
ATOM 3055 N N . GLY A 1 452 ? 10.357 8.131 -26.862 1.00 85.12 452 GLY A N 1
ATOM 3056 C CA . GLY A 1 452 ? 10.874 9.334 -26.198 1.00 85.12 452 GLY A CA 1
ATOM 3057 C C . GLY A 1 452 ? 10.203 10.620 -26.682 1.00 85.12 452 GLY A C 1
ATOM 3058 O O . GLY A 1 452 ? 9.556 10.639 -27.735 1.00 85.12 452 GLY A O 1
ATOM 3059 N N . GLY A 1 453 ? 10.341 11.674 -25.875 1.00 81.75 453 GLY A N 1
ATOM 3060 C CA . GLY A 1 453 ? 9.750 12.993 -26.096 1.00 81.75 453 GLY A CA 1
ATOM 3061 C C . GLY A 1 453 ? 10.684 13.974 -26.797 1.00 81.75 453 GLY A C 1
ATOM 3062 O O . GLY A 1 453 ? 11.718 13.580 -27.314 1.00 81.75 453 GLY A O 1
ATOM 3063 N N . GLU A 1 454 ? 10.310 15.257 -26.789 1.00 78.81 454 GLU A N 1
ATOM 3064 C CA . GLU A 1 454 ? 10.960 16.361 -27.524 1.00 78.81 454 GLU A CA 1
ATOM 3065 C C . GLU A 1 454 ? 12.359 16.792 -26.998 1.00 78.81 454 GLU A C 1
ATOM 3067 O O . GLU A 1 454 ? 12.987 17.659 -27.599 1.00 78.81 454 GLU A O 1
ATOM 3072 N N . GLY A 1 455 ? 12.852 16.234 -25.881 1.00 84.25 455 GLY A N 1
ATOM 3073 C CA . GLY A 1 455 ? 14.144 16.596 -25.266 1.00 84.25 455 GLY A CA 1
ATOM 3074 C C . GLY A 1 455 ? 15.329 15.712 -25.683 1.00 84.25 455 GLY A C 1
ATOM 3075 O O . GLY A 1 455 ? 15.217 14.915 -26.603 1.00 84.25 455 GLY A O 1
ATOM 3076 N N . VAL A 1 456 ? 16.461 15.835 -24.973 1.00 88.12 456 VAL A N 1
ATOM 3077 C CA . VAL A 1 456 ? 17.613 14.919 -25.118 1.00 88.12 456 VAL A CA 1
ATOM 3078 C C . VAL A 1 456 ? 17.225 13.534 -24.613 1.00 88.12 456 VAL A C 1
ATOM 3080 O O . VAL A 1 456 ? 16.750 13.400 -23.480 1.00 88.12 456 VAL A O 1
ATOM 3083 N N . ASN A 1 457 ? 17.437 12.508 -25.433 1.00 91.06 457 ASN A N 1
ATOM 3084 C CA . ASN A 1 457 ? 17.075 11.133 -25.101 1.00 91.06 457 ASN A CA 1
ATOM 3085 C C . ASN A 1 457 ? 18.311 10.231 -25.070 1.00 91.06 457 ASN A C 1
ATOM 3087 O O . ASN A 1 457 ? 19.154 10.285 -25.959 1.00 91.06 457 ASN A O 1
ATOM 3091 N N . THR A 1 458 ? 18.406 9.362 -24.068 1.00 93.75 458 THR A N 1
ATOM 3092 C CA . THR A 1 458 ? 19.427 8.316 -24.019 1.00 93.75 458 THR A CA 1
ATOM 3093 C C . THR A 1 458 ? 18.781 6.943 -23.929 1.00 93.75 458 THR A C 1
ATOM 3095 O O . THR A 1 458 ? 17.861 6.730 -23.131 1.00 93.75 458 THR A O 1
ATOM 3098 N N . PHE A 1 459 ? 19.290 5.992 -24.708 1.00 96.62 459 PHE A N 1
ATOM 3099 C CA . PHE A 1 459 ? 18.941 4.583 -24.584 1.00 96.62 459 PHE A CA 1
ATOM 3100 C C . PHE A 1 459 ? 20.181 3.710 -24.578 1.00 96.62 459 PHE A C 1
ATOM 3102 O O . PHE A 1 459 ? 20.940 3.700 -25.541 1.00 96.62 459 PHE A O 1
ATOM 3109 N N . SER A 1 460 ? 20.338 2.956 -23.496 1.00 98.19 460 SER A N 1
ATOM 3110 C CA . SER A 1 460 ? 21.366 1.933 -23.366 1.00 98.19 460 SER A CA 1
ATOM 3111 C C . SER A 1 460 ? 20.699 0.569 -23.249 1.00 98.19 460 SER A C 1
ATOM 3113 O O . SER A 1 460 ? 19.826 0.388 -22.398 1.00 98.19 460 SER A O 1
ATOM 3115 N N . LEU A 1 461 ? 21.122 -0.388 -24.067 1.00 98.19 461 LEU A N 1
ATOM 3116 C CA . LEU A 1 461 ? 20.768 -1.800 -23.935 1.00 98.19 461 LEU A CA 1
ATOM 3117 C C . LEU A 1 461 ? 22.062 -2.604 -23.930 1.00 98.19 461 LEU A C 1
ATOM 3119 O O . LEU A 1 461 ? 22.737 -2.715 -24.950 1.00 98.19 461 LEU A O 1
ATOM 3123 N N . VAL A 1 462 ? 22.436 -3.085 -22.750 1.00 98.06 462 VAL A N 1
ATOM 3124 C CA . VAL A 1 462 ? 23.785 -3.575 -22.482 1.00 98.06 462 VAL A CA 1
ATOM 3125 C C . VAL A 1 462 ? 23.739 -4.907 -21.750 1.00 98.06 462 VAL A C 1
ATOM 3127 O O . VAL A 1 462 ? 22.906 -5.108 -20.866 1.00 98.06 462 VAL A O 1
ATOM 3130 N N . GLY A 1 463 ? 24.588 -5.851 -22.160 1.00 96.69 463 GLY A N 1
ATOM 3131 C CA . GLY A 1 463 ? 24.665 -7.198 -21.574 1.00 96.69 463 GLY A CA 1
ATOM 3132 C C . GLY A 1 463 ? 23.359 -8.004 -21.631 1.00 96.69 463 GLY A C 1
ATOM 3133 O O . GLY A 1 463 ? 23.197 -8.978 -20.901 1.00 96.69 463 GLY A O 1
ATOM 3134 N N . SER A 1 464 ? 22.399 -7.598 -22.465 1.00 97.19 464 SER A N 1
ATOM 3135 C CA . SER A 1 464 ? 21.006 -8.051 -22.379 1.00 97.19 464 SER A CA 1
ATOM 3136 C C . SER A 1 464 ? 20.600 -8.967 -23.539 1.00 97.19 464 SER A C 1
ATOM 3138 O O . SER A 1 464 ? 21.179 -8.940 -24.629 1.00 97.19 464 SER A O 1
ATOM 3140 N N . GLY A 1 465 ? 19.574 -9.789 -23.312 1.00 97.44 465 GLY A N 1
ATOM 3141 C CA . GLY A 1 465 ? 18.981 -10.671 -24.319 1.00 97.44 465 GLY A CA 1
ATOM 3142 C C . GLY A 1 465 ? 17.519 -10.324 -24.579 1.00 97.44 465 GLY A C 1
ATOM 3143 O O . GLY A 1 465 ? 16.718 -10.288 -23.648 1.00 97.44 465 GLY A O 1
ATOM 3144 N N . VAL A 1 466 ? 17.163 -10.108 -25.845 1.00 98.50 466 VAL A N 1
ATOM 3145 C CA . VAL A 1 466 ? 15.796 -9.826 -26.299 1.00 98.50 466 VAL A CA 1
ATOM 3146 C C . VAL A 1 466 ? 15.362 -10.917 -27.274 1.00 98.50 466 VAL A C 1
ATOM 3148 O O . VAL A 1 466 ? 15.900 -11.026 -28.374 1.00 98.50 466 VAL A O 1
ATOM 3151 N N . GLY A 1 467 ? 14.390 -11.741 -26.885 1.00 97.62 467 GLY A N 1
ATOM 3152 C CA . GLY A 1 467 ? 13.863 -12.820 -27.726 1.00 97.62 467 GLY A CA 1
ATOM 3153 C C . GLY A 1 467 ? 13.079 -12.308 -28.939 1.00 97.62 467 GLY A C 1
ATOM 3154 O O . GLY A 1 467 ? 13.113 -12.926 -30.003 1.00 97.62 467 GLY A O 1
ATOM 3155 N N . GLY A 1 468 ? 12.396 -11.171 -28.788 1.00 98.12 468 GLY A N 1
ATOM 3156 C CA . GLY A 1 468 ? 11.689 -10.466 -29.854 1.00 98.12 468 GLY A CA 1
ATOM 3157 C C . GLY A 1 468 ? 12.531 -9.386 -30.539 1.00 98.12 468 GLY A C 1
ATOM 3158 O O . GLY A 1 468 ? 13.743 -9.516 -30.710 1.00 98.12 468 GLY A O 1
ATOM 3159 N N . GLY A 1 469 ? 11.857 -8.322 -30.979 1.00 98.25 469 GLY A N 1
ATOM 3160 C CA . GLY A 1 469 ? 12.479 -7.168 -31.626 1.00 98.25 469 GLY A CA 1
ATOM 3161 C C . GLY A 1 469 ? 12.737 -6.005 -30.670 1.00 98.25 469 GLY A C 1
ATOM 3162 O O . GLY A 1 469 ? 12.119 -5.897 -29.608 1.00 98.25 469 GLY A O 1
ATOM 3163 N N . VAL A 1 470 ? 13.616 -5.097 -31.087 1.00 98.75 470 VAL A N 1
ATOM 3164 C CA . VAL A 1 470 ? 13.897 -3.832 -30.398 1.00 98.75 470 VAL A CA 1
ATOM 3165 C C . VAL A 1 470 ? 13.447 -2.674 -31.283 1.00 98.75 470 VAL A C 1
ATOM 3167 O O . VAL A 1 470 ? 13.851 -2.563 -32.438 1.00 98.75 470 VAL A O 1
ATOM 3170 N N . SER A 1 471 ? 12.608 -1.791 -30.744 1.00 98.19 471 SER A N 1
ATOM 3171 C CA . SER A 1 471 ? 12.153 -0.576 -31.421 1.00 98.19 471 SER A CA 1
ATOM 3172 C C . SER A 1 471 ? 12.386 0.645 -30.541 1.00 98.19 471 SER A C 1
ATOM 3174 O O . SER A 1 471 ? 11.812 0.747 -29.458 1.00 98.19 471 SER A O 1
ATOM 3176 N N . VAL A 1 472 ? 13.189 1.582 -31.035 1.00 96.94 472 VAL A N 1
ATOM 3177 C CA . VAL A 1 472 ? 13.458 2.880 -30.415 1.00 96.94 472 VAL A CA 1
ATOM 3178 C C . VAL A 1 472 ? 12.935 3.963 -31.346 1.00 96.94 472 VAL A C 1
ATOM 3180 O O . VAL A 1 472 ? 13.309 4.007 -32.517 1.00 96.94 472 VAL A O 1
ATOM 3183 N N . ALA A 1 473 ? 12.031 4.802 -30.849 1.00 93.50 473 ALA A N 1
ATOM 3184 C CA . ALA A 1 473 ? 11.429 5.876 -31.630 1.00 93.50 473 ALA A CA 1
ATOM 3185 C C . ALA A 1 473 ? 11.326 7.164 -30.809 1.00 93.50 473 ALA A C 1
ATOM 3187 O O . ALA A 1 473 ? 10.520 7.263 -29.878 1.00 93.50 473 ALA A O 1
ATOM 3188 N N . TYR A 1 474 ? 12.108 8.165 -31.182 1.00 91.38 474 TYR A N 1
ATOM 3189 C CA . TYR A 1 474 ? 12.092 9.493 -30.583 1.00 91.38 474 TYR A CA 1
ATOM 3190 C C . TYR A 1 474 ? 11.428 10.500 -31.517 1.00 91.38 474 TYR A C 1
ATOM 3192 O O . TYR A 1 474 ? 11.303 10.281 -32.722 1.00 91.38 474 TYR A O 1
ATOM 3200 N N . LYS A 1 475 ? 10.889 11.568 -30.925 1.00 75.56 475 LYS A N 1
ATOM 3201 C CA . LYS A 1 475 ? 10.164 12.626 -31.641 1.00 75.56 475 LYS A CA 1
ATOM 3202 C C . LYS A 1 475 ? 10.913 13.969 -31.639 1.00 75.56 475 LYS A C 1
ATOM 3204 O O . LYS A 1 475 ? 10.311 14.959 -32.025 1.00 75.56 475 LYS A O 1
ATOM 3209 N N . SER A 1 476 ? 12.160 14.023 -31.164 1.00 69.56 476 SER A N 1
ATOM 3210 C CA . SER A 1 476 ? 12.807 15.259 -30.696 1.00 69.56 476 SER A CA 1
ATOM 3211 C C . SER A 1 476 ? 13.494 16.118 -31.753 1.00 69.56 476 SER A C 1
ATOM 3213 O O . SER A 1 476 ? 13.777 15.656 -32.853 1.00 69.56 476 SER A O 1
ATOM 3215 N N . ALA A 1 477 ? 13.754 17.371 -31.344 1.00 66.38 477 ALA A N 1
ATOM 3216 C CA . ALA A 1 477 ? 14.681 18.357 -31.920 1.00 66.38 477 ALA A CA 1
ATOM 3217 C C . ALA A 1 477 ? 15.984 18.516 -31.104 1.00 66.38 477 ALA A C 1
ATOM 3219 O O . ALA A 1 477 ? 16.724 19.484 -31.280 1.00 66.38 477 ALA A O 1
ATOM 3220 N N . GLY A 1 478 ? 16.230 17.615 -30.149 1.00 84.44 478 GLY A N 1
ATOM 3221 C CA . GLY A 1 478 ? 17.425 17.577 -29.310 1.00 84.44 478 GLY A CA 1
ATOM 3222 C C . GLY A 1 478 ? 18.226 16.301 -29.555 1.00 84.44 478 GLY A C 1
ATOM 3223 O O . GLY A 1 478 ? 17.648 15.281 -29.916 1.00 84.44 478 GLY A O 1
ATOM 3224 N N . ALA A 1 479 ? 19.535 16.377 -29.303 1.00 90.75 479 ALA A N 1
ATOM 3225 C CA . ALA A 1 479 ? 20.481 15.277 -29.477 1.00 90.75 479 ALA A CA 1
ATOM 3226 C C . ALA A 1 479 ? 20.063 14.004 -28.726 1.00 90.75 479 ALA A C 1
ATOM 3228 O O . ALA A 1 479 ? 19.688 14.062 -27.549 1.00 90.75 479 ALA A O 1
ATOM 3229 N N . SER A 1 480 ? 20.198 12.856 -29.380 1.00 93.44 480 SER A N 1
ATOM 3230 C CA . SER A 1 480 ? 19.928 11.535 -28.819 1.00 93.44 480 SER A CA 1
ATOM 3231 C C . SER A 1 480 ? 21.185 10.675 -28.798 1.00 93.44 480 SER A C 1
ATOM 3233 O O . SER A 1 480 ? 21.998 10.715 -29.713 1.00 93.44 480 SER A O 1
ATOM 3235 N N . ASN A 1 481 ? 21.341 9.852 -27.764 1.00 95.38 481 ASN A N 1
ATOM 3236 C CA . ASN A 1 481 ? 22.436 8.889 -27.682 1.00 95.38 481 ASN A CA 1
ATOM 3237 C C . ASN A 1 481 ? 21.896 7.474 -27.484 1.00 95.38 481 ASN A C 1
ATOM 3239 O O . ASN A 1 481 ? 21.248 7.181 -26.477 1.00 95.38 481 ASN A O 1
ATOM 3243 N N . ILE A 1 482 ? 22.177 6.597 -28.438 1.00 97.56 482 ILE A N 1
ATOM 3244 C CA . ILE A 1 482 ? 21.759 5.202 -28.438 1.00 97.56 482 ILE A CA 1
ATOM 3245 C C . ILE A 1 482 ? 22.999 4.316 -28.404 1.00 97.56 482 ILE A C 1
ATOM 3247 O O . ILE A 1 482 ? 23.844 4.396 -29.292 1.00 97.56 482 ILE A O 1
ATOM 3251 N N . VAL A 1 483 ? 23.077 3.442 -27.402 1.00 98.06 483 VAL A N 1
ATOM 3252 C CA . VAL A 1 483 ? 24.173 2.485 -27.218 1.00 98.06 483 VAL A CA 1
ATOM 3253 C C . VAL A 1 483 ? 23.599 1.088 -27.018 1.00 98.06 483 VAL A C 1
ATOM 3255 O O . VAL A 1 483 ? 22.856 0.835 -26.070 1.00 98.06 483 VAL A O 1
ATOM 3258 N N . LEU A 1 484 ? 23.946 0.167 -27.911 1.00 98.06 484 LEU A N 1
ATOM 3259 C CA . LEU A 1 484 ? 23.630 -1.254 -27.784 1.00 98.06 484 LEU A CA 1
ATOM 3260 C C . LEU A 1 484 ? 24.962 -2.022 -27.723 1.00 98.06 484 LEU A C 1
ATOM 3262 O O . LEU A 1 484 ? 25.705 -1.980 -28.704 1.00 98.06 484 LEU A O 1
ATOM 3266 N N . ASP A 1 485 ? 25.272 -2.680 -26.596 1.00 95.69 485 ASP A N 1
ATOM 3267 C CA . ASP A 1 485 ? 26.602 -3.286 -26.356 1.00 95.69 485 ASP A CA 1
ATOM 3268 C C . ASP A 1 485 ? 26.675 -4.244 -25.151 1.00 95.69 485 ASP A C 1
ATOM 3270 O O . ASP A 1 485 ? 26.352 -3.846 -24.042 1.00 95.69 485 ASP A O 1
ATOM 3274 N N . PRO A 1 486 ? 27.223 -5.460 -25.271 1.00 94.06 486 PRO A N 1
ATOM 3275 C CA . PRO A 1 486 ? 26.819 -6.483 -26.226 1.00 94.06 486 PRO A CA 1
ATOM 3276 C C . PRO A 1 486 ? 25.349 -6.863 -25.999 1.00 94.06 486 PRO A C 1
ATOM 3278 O O . PRO A 1 486 ? 24.855 -6.849 -24.871 1.00 94.06 486 PRO A O 1
ATOM 3281 N N . THR A 1 487 ? 24.610 -7.217 -27.052 1.00 94.12 487 THR A N 1
ATOM 3282 C CA . THR A 1 487 ? 23.187 -7.593 -26.932 1.00 94.12 487 THR A CA 1
ATOM 3283 C C . THR A 1 487 ? 22.752 -8.553 -28.039 1.00 94.12 487 THR A C 1
ATOM 3285 O O . THR A 1 487 ? 23.104 -8.388 -29.208 1.00 94.12 487 THR A O 1
ATOM 3288 N N . GLY A 1 488 ? 21.940 -9.549 -27.672 1.00 96.94 488 GLY A N 1
ATOM 3289 C CA . GLY A 1 488 ? 21.259 -10.436 -28.619 1.00 96.94 488 GLY A CA 1
ATOM 3290 C C . GLY A 1 488 ? 19.812 -10.003 -28.862 1.00 96.94 488 GLY A C 1
ATOM 3291 O O . GLY A 1 488 ? 19.057 -9.846 -27.908 1.00 96.94 488 GLY A O 1
ATOM 3292 N N . ILE A 1 489 ? 19.418 -9.843 -30.126 1.00 98.44 489 ILE A N 1
ATOM 3293 C CA . ILE A 1 489 ? 18.068 -9.479 -30.574 1.00 98.44 489 ILE A CA 1
ATOM 3294 C C . ILE A 1 489 ? 17.567 -10.572 -31.524 1.00 98.44 489 ILE A C 1
ATOM 3296 O O . ILE A 1 489 ? 18.109 -10.766 -32.612 1.00 98.44 489 ILE A O 1
ATOM 3300 N N . GLY A 1 490 ? 16.532 -11.304 -31.117 1.00 97.75 490 GLY A N 1
ATOM 3301 C CA . GLY A 1 490 ? 16.018 -12.452 -31.866 1.00 97.75 490 GLY A CA 1
ATOM 3302 C C . GLY A 1 490 ? 15.292 -12.083 -33.163 1.00 97.75 490 GLY A C 1
ATOM 3303 O O . GLY A 1 490 ? 15.298 -12.874 -34.106 1.00 97.75 490 GLY A O 1
ATOM 3304 N N . ALA A 1 491 ? 14.695 -10.889 -33.232 1.00 98.19 491 ALA A N 1
ATOM 3305 C CA . ALA A 1 491 ? 13.959 -10.397 -34.399 1.00 98.19 491 ALA A CA 1
ATOM 3306 C C . ALA A 1 491 ? 14.536 -9.069 -34.933 1.00 98.19 491 ALA A C 1
ATOM 3308 O O . ALA A 1 491 ? 15.749 -8.931 -35.070 1.00 98.19 491 ALA A O 1
ATOM 3309 N N . ASP A 1 492 ? 13.671 -8.120 -35.299 1.00 98.56 492 ASP A N 1
ATOM 3310 C CA . ASP A 1 492 ? 14.058 -6.865 -35.947 1.00 98.56 492 ASP A CA 1
ATOM 3311 C C . ASP A 1 492 ? 14.611 -5.830 -34.953 1.00 98.56 492 ASP A C 1
ATOM 3313 O O . ASP A 1 492 ? 14.119 -5.701 -33.829 1.00 98.56 492 ASP A O 1
ATOM 3317 N N . LEU A 1 493 ? 15.569 -5.023 -35.414 1.00 98.69 493 LEU A N 1
ATOM 3318 C CA . LEU A 1 493 ? 16.038 -3.803 -34.757 1.00 98.69 493 LEU A CA 1
ATOM 3319 C C . LEU A 1 493 ? 15.572 -2.584 -35.566 1.00 98.69 493 LEU A C 1
ATOM 3321 O O . LEU A 1 493 ? 15.868 -2.456 -36.751 1.00 98.69 493 LEU A O 1
ATOM 3325 N N . THR A 1 494 ? 14.835 -1.668 -34.943 1.00 98.56 494 THR A N 1
ATOM 3326 C CA . THR A 1 494 ? 14.419 -0.400 -35.560 1.00 98.56 494 THR A CA 1
ATOM 3327 C C . THR A 1 494 ? 14.772 0.772 -34.657 1.00 98.56 494 THR A C 1
ATOM 3329 O O . THR A 1 494 ? 14.313 0.827 -33.519 1.00 98.56 494 THR A O 1
ATOM 3332 N N . ILE A 1 495 ? 15.535 1.726 -35.183 1.00 98.12 495 ILE A N 1
ATOM 3333 C CA . ILE A 1 495 ? 15.942 2.960 -34.511 1.00 98.12 495 ILE A CA 1
ATOM 3334 C C . ILE A 1 495 ? 15.494 4.153 -35.362 1.00 98.12 495 ILE A C 1
ATOM 3336 O O . ILE A 1 495 ? 15.760 4.190 -36.563 1.00 98.12 495 ILE A O 1
ATOM 3340 N N . ALA A 1 496 ? 14.810 5.106 -34.733 1.00 95.81 496 ALA A N 1
ATOM 3341 C CA . ALA A 1 496 ? 14.461 6.405 -35.298 1.00 95.81 496 ALA A CA 1
ATOM 3342 C C . ALA A 1 496 ? 14.681 7.500 -34.239 1.00 95.81 496 ALA A C 1
ATOM 3344 O O . ALA A 1 496 ? 13.965 7.490 -33.233 1.00 95.81 496 ALA A O 1
ATOM 3345 N N . THR A 1 497 ? 15.648 8.405 -34.428 1.00 93.62 497 THR A N 1
ATOM 3346 C CA . THR A 1 497 ? 16.024 9.414 -33.410 1.00 93.62 497 THR A CA 1
ATOM 3347 C C . THR A 1 497 ? 15.406 10.797 -33.638 1.00 93.62 497 THR A C 1
ATOM 3349 O O . THR A 1 497 ? 15.035 11.450 -32.664 1.00 93.62 497 THR A O 1
ATOM 3352 N N . GLY A 1 498 ? 15.112 11.178 -34.883 1.00 91.94 498 GLY A N 1
ATOM 3353 C CA . GLY A 1 498 ? 14.289 12.352 -35.174 1.00 91.94 498 GLY A CA 1
ATOM 3354 C C . GLY A 1 498 ? 15.099 13.499 -35.759 1.00 91.94 498 GLY A C 1
ATOM 3355 O O . GLY A 1 498 ? 15.478 13.440 -36.917 1.00 91.94 498 GLY A O 1
ATOM 3356 N N . THR A 1 499 ? 15.236 14.591 -35.019 1.00 91.12 499 THR A N 1
ATOM 3357 C CA . THR A 1 499 ? 16.070 15.733 -35.400 1.00 91.12 499 THR A CA 1
ATOM 3358 C C . THR A 1 499 ? 16.987 16.115 -34.235 1.00 91.12 499 THR A C 1
ATOM 3360 O O . THR A 1 499 ? 16.623 15.930 -33.072 1.00 91.12 499 THR A O 1
ATOM 3363 N N . GLY A 1 500 ? 18.138 16.711 -34.528 1.00 92.88 500 GLY A N 1
ATOM 3364 C CA . GLY A 1 500 ? 19.215 16.965 -33.572 1.00 92.88 500 GLY A CA 1
ATOM 3365 C C . GLY A 1 500 ? 20.457 16.147 -33.920 1.00 92.88 500 GLY A C 1
ATOM 3366 O O . GLY A 1 500 ? 20.380 15.244 -34.728 1.00 92.88 500 GLY A O 1
ATOM 3367 N N . ALA A 1 501 ? 21.602 16.488 -33.324 1.00 94.81 501 ALA A N 1
ATOM 3368 C CA . ALA A 1 501 ? 22.839 15.734 -33.529 1.00 94.81 501 ALA A CA 1
ATOM 3369 C C . ALA A 1 501 ? 22.789 14.417 -32.743 1.00 94.81 501 ALA A C 1
ATOM 3371 O O . ALA A 1 501 ? 22.955 14.420 -31.516 1.00 94.81 501 ALA A O 1
ATOM 3372 N N . ASP A 1 502 ? 22.522 13.313 -33.428 1.00 96.12 502 ASP A N 1
ATOM 3373 C CA . ASP A 1 502 ? 22.293 12.010 -32.825 1.00 96.12 502 ASP A CA 1
ATOM 3374 C C . ASP A 1 502 ? 23.527 11.098 -32.918 1.00 96.12 502 ASP A C 1
ATOM 3376 O O . ASP A 1 502 ? 24.305 11.124 -33.865 1.00 96.12 502 ASP A O 1
ATOM 3380 N N . SER A 1 503 ? 23.714 10.245 -31.912 1.00 97.56 503 SER A N 1
ATOM 3381 C CA . SER A 1 503 ? 24.779 9.240 -31.862 1.00 97.56 503 SER A CA 1
ATOM 3382 C C . SER A 1 503 ? 24.168 7.852 -31.703 1.00 97.56 503 SER A C 1
ATOM 3384 O O . SER A 1 503 ? 23.465 7.587 -30.726 1.00 97.56 503 SER A O 1
ATOM 3386 N N . VAL A 1 504 ? 24.457 6.948 -32.640 1.00 98.25 504 VAL A N 1
ATOM 3387 C CA . VAL A 1 504 ? 24.018 5.547 -32.619 1.00 98.25 504 VAL A CA 1
ATOM 3388 C C . VAL A 1 504 ? 25.233 4.626 -32.648 1.00 98.25 504 VAL A C 1
ATOM 3390 O O . VAL A 1 504 ? 25.966 4.568 -33.633 1.00 98.25 504 VAL A O 1
ATOM 3393 N N . GLN A 1 505 ? 25.425 3.867 -31.573 1.00 98.25 505 GLN A N 1
ATOM 3394 C CA . GLN A 1 505 ? 26.522 2.919 -31.401 1.00 98.25 505 GLN A CA 1
ATOM 3395 C C . GLN A 1 505 ? 25.978 1.494 -31.291 1.00 98.25 505 GLN A C 1
ATOM 3397 O O . GLN A 1 505 ? 25.213 1.174 -30.378 1.00 98.25 505 GLN A O 1
ATOM 3402 N N . LEU A 1 506 ? 26.371 0.642 -32.237 1.00 98.00 506 LEU A N 1
ATOM 3403 C CA . LEU A 1 506 ? 25.951 -0.752 -32.348 1.00 98.00 506 LEU A CA 1
ATOM 3404 C C . LEU A 1 506 ? 27.177 -1.664 -32.221 1.00 98.00 506 LEU A C 1
ATOM 3406 O O . LEU A 1 506 ? 27.876 -1.900 -33.212 1.00 98.00 506 LEU A O 1
ATOM 3410 N N . PHE A 1 507 ? 27.449 -2.166 -31.014 1.00 96.69 507 PHE A N 1
ATOM 3411 C CA . PHE A 1 507 ? 28.652 -2.946 -30.708 1.00 96.69 507 PHE A CA 1
ATOM 3412 C C . PHE A 1 507 ? 28.337 -4.359 -30.231 1.00 96.69 507 PHE A C 1
ATOM 3414 O O . PHE A 1 507 ? 27.412 -4.575 -29.454 1.00 96.69 507 PHE A O 1
ATOM 3421 N N . ALA A 1 508 ? 29.117 -5.333 -30.714 1.00 95.56 508 ALA A N 1
ATOM 3422 C CA . ALA A 1 508 ? 29.004 -6.739 -30.324 1.00 95.56 508 ALA A CA 1
ATOM 3423 C C . ALA A 1 508 ? 27.549 -7.256 -30.318 1.00 95.56 508 ALA A C 1
ATOM 3425 O O . ALA A 1 508 ? 27.102 -7.938 -29.390 1.00 95.56 508 ALA A O 1
ATOM 3426 N N . LEU A 1 509 ? 26.795 -6.901 -31.365 1.00 96.88 509 LEU A N 1
ATOM 3427 C CA . LEU A 1 509 ? 25.379 -7.232 -31.494 1.00 96.88 509 LEU A CA 1
ATOM 3428 C C . LEU A 1 509 ? 25.155 -8.491 -32.309 1.00 96.88 509 LEU A C 1
ATOM 3430 O O . LEU A 1 509 ? 25.853 -8.758 -33.279 1.00 96.88 509 LEU A O 1
ATOM 3434 N N . THR A 1 510 ? 24.109 -9.233 -31.969 1.00 97.75 510 THR A N 1
ATOM 3435 C CA . THR A 1 510 ? 23.529 -10.237 -32.866 1.00 97.75 510 THR A CA 1
ATOM 3436 C C . THR A 1 510 ? 22.075 -9.874 -33.110 1.00 97.75 510 THR A C 1
ATOM 3438 O O . THR A 1 510 ? 21.293 -9.870 -32.166 1.00 97.75 510 THR A O 1
ATOM 3441 N N . VAL A 1 511 ? 21.705 -9.580 -34.356 1.00 98.44 511 VAL A N 1
ATOM 3442 C CA . VAL A 1 511 ? 20.318 -9.298 -34.753 1.00 98.44 511 VAL A CA 1
ATOM 3443 C C . VAL A 1 511 ? 19.861 -10.364 -35.738 1.00 98.44 511 VAL A C 1
ATOM 3445 O O . VAL A 1 511 ? 20.430 -10.493 -36.821 1.00 98.44 511 VAL A O 1
ATOM 3448 N N . GLY A 1 512 ? 18.843 -11.143 -35.372 1.00 97.69 512 GLY A N 1
ATOM 3449 C CA . GLY A 1 512 ? 18.323 -12.219 -36.221 1.00 97.69 512 GLY A CA 1
ATOM 3450 C C . GLY A 1 512 ? 17.518 -11.717 -37.423 1.00 97.69 512 GLY A C 1
ATOM 3451 O O . GLY A 1 512 ? 17.543 -12.339 -38.485 1.00 97.69 512 GLY A O 1
ATOM 3452 N N . GLY A 1 513 ? 16.805 -10.600 -37.256 1.00 97.81 513 GLY A N 1
ATOM 3453 C CA . GLY A 1 513 ? 15.929 -10.006 -38.263 1.00 97.81 513 GLY A CA 1
ATOM 3454 C C . GLY A 1 513 ? 16.542 -8.825 -39.014 1.00 97.81 513 GLY A C 1
ATOM 3455 O O . GLY A 1 513 ? 17.756 -8.712 -39.182 1.00 97.81 513 GLY A O 1
ATOM 3456 N N . ARG A 1 514 ? 15.667 -7.942 -39.503 1.00 98.38 514 ARG A N 1
ATOM 3457 C CA . ARG A 1 514 ? 16.039 -6.718 -40.221 1.00 98.38 514 ARG A CA 1
ATOM 3458 C C . ARG A 1 514 ? 16.520 -5.645 -39.247 1.00 98.38 514 ARG A C 1
ATOM 3460 O O . ARG A 1 514 ? 15.857 -5.388 -38.244 1.00 98.38 514 ARG A O 1
ATOM 3467 N N . THR A 1 515 ? 17.575 -4.930 -39.618 1.00 98.69 515 THR A N 1
ATOM 3468 C CA . THR A 1 515 ? 18.016 -3.706 -38.941 1.00 98.69 515 THR A CA 1
ATOM 3469 C C . THR A 1 515 ? 17.655 -2.479 -39.772 1.00 98.69 515 THR A C 1
ATOM 3471 O O . THR A 1 515 ? 17.933 -2.425 -40.967 1.00 98.69 515 THR A O 1
ATOM 3474 N N . SER A 1 516 ? 17.027 -1.484 -39.149 1.00 98.56 516 SER A N 1
ATOM 3475 C CA . SER A 1 516 ? 16.723 -0.186 -39.753 1.00 98.56 516 SER A CA 1
ATOM 3476 C C . SER A 1 516 ? 17.128 0.925 -38.794 1.00 98.56 516 SER A C 1
ATOM 3478 O O . SER A 1 516 ? 16.557 1.022 -37.712 1.00 98.56 516 SER A O 1
ATOM 3480 N N . VAL A 1 517 ? 18.051 1.785 -39.209 1.00 98.44 517 VAL A N 1
ATOM 3481 C CA . VAL A 1 517 ? 18.487 2.969 -38.461 1.00 98.44 517 VAL A CA 1
ATOM 3482 C C . VAL A 1 517 ? 18.151 4.209 -39.278 1.00 98.44 517 VAL A C 1
ATOM 3484 O O . VAL A 1 517 ? 18.461 4.268 -40.467 1.00 98.44 517 VAL A O 1
ATOM 3487 N N . LYS A 1 518 ? 17.469 5.165 -38.648 1.00 97.44 518 LYS A N 1
ATOM 3488 C CA . LYS A 1 518 ? 17.145 6.471 -39.221 1.00 97.44 518 LYS A CA 1
ATOM 3489 C C . LYS A 1 518 ? 17.490 7.556 -38.216 1.00 97.44 518 LYS A C 1
ATOM 3491 O O . LYS A 1 518 ? 16.855 7.572 -37.160 1.00 97.44 518 LYS A O 1
ATOM 3496 N N . THR A 1 519 ? 18.458 8.414 -38.513 1.00 95.75 519 THR A N 1
ATOM 3497 C CA . THR A 1 519 ? 18.856 9.450 -37.550 1.00 95.75 519 THR A CA 1
ATOM 3498 C C . THR A 1 519 ? 18.069 10.739 -37.766 1.00 95.75 519 THR A C 1
ATOM 3500 O O . THR A 1 519 ? 17.300 11.123 -36.890 1.00 95.75 519 THR A O 1
ATOM 3503 N N . GLY A 1 520 ? 17.978 11.200 -39.012 1.00 94.38 520 GLY A N 1
ATOM 3504 C CA . GLY A 1 520 ? 16.908 12.061 -39.495 1.00 94.38 520 GLY A CA 1
ATOM 3505 C C . GLY A 1 520 ? 17.396 13.428 -39.944 1.00 94.38 520 GLY A C 1
ATOM 3506 O O . GLY A 1 520 ? 17.461 13.646 -41.144 1.00 94.38 520 GLY A O 1
ATOM 3507 N N . GLY A 1 521 ? 17.641 14.383 -39.057 1.00 92.62 521 GLY A N 1
ATOM 3508 C CA . GLY A 1 521 ? 18.231 15.651 -39.484 1.00 92.62 521 GLY A CA 1
ATOM 3509 C C . GLY A 1 521 ? 19.017 16.311 -38.372 1.00 92.62 521 GLY A C 1
ATOM 3510 O O . GLY A 1 521 ? 18.496 16.449 -37.270 1.00 92.62 521 GLY A O 1
ATOM 3511 N N . GLY A 1 522 ? 20.222 16.769 -38.674 1.00 95.12 522 GLY A N 1
ATOM 3512 C CA . GLY A 1 522 ? 21.224 17.120 -37.676 1.00 95.12 522 GLY A CA 1
ATOM 3513 C C . GLY A 1 522 ? 22.537 16.429 -38.028 1.00 95.12 522 GLY A C 1
ATOM 3514 O O . GLY A 1 522 ? 22.540 15.506 -38.822 1.00 95.12 522 GLY A O 1
ATOM 3515 N N . ILE A 1 523 ? 23.649 16.883 -37.454 1.00 97.06 523 ILE A N 1
ATOM 3516 C CA . ILE A 1 523 ? 24.958 16.234 -37.636 1.00 97.06 523 ILE A CA 1
ATOM 3517 C C . ILE A 1 523 ? 24.963 14.913 -36.863 1.00 97.06 523 ILE A C 1
ATOM 3519 O O . ILE A 1 523 ? 25.177 14.914 -35.642 1.00 97.06 523 ILE A O 1
ATOM 3523 N N . ASP A 1 524 ? 24.743 13.803 -37.560 1.00 97.75 524 ASP A N 1
ATOM 3524 C CA . ASP A 1 524 ? 24.584 12.497 -36.941 1.00 97.75 524 ASP A CA 1
ATOM 3525 C C . ASP A 1 524 ? 25.858 11.647 -37.004 1.00 97.75 524 ASP A C 1
ATOM 3527 O O . ASP A 1 524 ? 26.747 11.802 -37.841 1.00 97.75 524 ASP A O 1
ATOM 3531 N N . THR A 1 525 ? 25.980 10.715 -36.062 1.00 98.38 525 THR A N 1
ATOM 3532 C CA . THR A 1 525 ? 27.071 9.743 -36.000 1.00 98.38 525 THR A CA 1
ATOM 3533 C C . THR A 1 525 ? 26.520 8.338 -35.834 1.00 98.38 525 THR A C 1
ATOM 3535 O O . THR A 1 525 ? 25.872 8.027 -34.833 1.00 98.38 525 THR A O 1
ATOM 3538 N N . VAL A 1 526 ? 26.839 7.447 -36.775 1.00 98.31 526 VAL A N 1
ATOM 3539 C CA . VAL A 1 526 ? 26.453 6.033 -36.711 1.00 98.31 526 VAL A CA 1
ATOM 3540 C C . VAL A 1 526 ? 27.676 5.134 -36.777 1.00 98.31 526 VAL A C 1
ATOM 3542 O O . VAL A 1 526 ? 28.391 5.084 -37.774 1.00 98.31 526 VAL A O 1
ATOM 3545 N N . VAL A 1 527 ? 27.893 4.362 -35.717 1.00 97.81 527 VAL A N 1
ATOM 3546 C CA . VAL A 1 527 ? 29.041 3.467 -35.589 1.00 97.81 527 VAL A CA 1
ATOM 3547 C C . VAL A 1 527 ? 28.554 2.037 -35.397 1.00 97.81 527 VAL A C 1
ATOM 3549 O O . VAL A 1 527 ? 27.850 1.729 -34.436 1.00 97.81 527 VAL A O 1
ATOM 3552 N N . VAL A 1 528 ? 28.962 1.146 -36.297 1.00 96.75 528 VAL A N 1
ATOM 3553 C CA . VAL A 1 528 ? 28.621 -0.279 -36.261 1.00 96.75 528 VAL A CA 1
ATOM 3554 C C . VAL A 1 528 ? 29.897 -1.097 -36.189 1.00 96.75 528 VAL A C 1
ATOM 3556 O O . VAL A 1 528 ? 30.717 -1.047 -37.109 1.00 96.75 528 VAL A O 1
ATOM 3559 N N . GLY A 1 529 ? 30.065 -1.893 -35.130 1.00 89.50 529 GLY A N 1
ATOM 3560 C CA . GLY A 1 529 ? 31.219 -2.776 -35.095 1.00 89.50 529 GLY A CA 1
ATOM 3561 C C . GLY A 1 529 ? 31.401 -3.710 -33.915 1.00 89.50 529 GLY A C 1
ATOM 3562 O O . GLY A 1 529 ? 30.445 -4.151 -33.284 1.00 89.50 529 GLY A O 1
ATOM 3563 N N . VAL A 1 530 ? 32.663 -4.078 -33.681 1.00 84.81 530 VAL A N 1
ATOM 3564 C CA . VAL A 1 530 ? 33.107 -4.996 -32.616 1.00 84.81 530 VAL A CA 1
ATOM 3565 C C . VAL A 1 530 ? 32.454 -6.386 -32.712 1.00 84.81 530 VAL A C 1
ATOM 3567 O O . VAL A 1 530 ? 31.798 -6.845 -31.789 1.00 84.81 530 VAL A O 1
ATOM 3570 N N . SER A 1 531 ? 32.660 -7.102 -33.822 1.00 89.44 531 SER A N 1
ATOM 3571 C CA . SER A 1 531 ? 32.122 -8.463 -34.041 1.00 89.44 531 SER A CA 1
ATOM 3572 C C . SER A 1 531 ? 30.590 -8.539 -34.060 1.00 89.44 531 SER A C 1
ATOM 3574 O O . SER A 1 531 ? 30.009 -9.510 -33.575 1.00 89.44 531 SER A O 1
ATOM 3576 N N . SER A 1 532 ? 29.930 -7.529 -34.632 1.00 96.44 532 SER A N 1
ATOM 3577 C CA . SER A 1 532 ? 28.472 -7.528 -34.787 1.00 96.44 532 SER A CA 1
ATOM 3578 C C . SER A 1 532 ? 28.014 -8.402 -35.965 1.00 96.44 532 SER A C 1
ATOM 3580 O O . SER A 1 532 ? 28.682 -8.480 -36.997 1.00 96.44 532 SER A O 1
ATOM 3582 N N . SER A 1 533 ? 26.856 -9.049 -35.835 1.00 97.00 533 SER A N 1
ATOM 3583 C CA . SER A 1 533 ? 26.227 -9.897 -36.850 1.00 97.00 533 SER A CA 1
ATOM 3584 C C . SER A 1 533 ? 24.771 -9.492 -37.077 1.00 97.00 533 SER A C 1
ATOM 3586 O O . SER A 1 533 ? 23.964 -9.458 -36.147 1.00 97.00 533 SER A O 1
ATOM 3588 N N . PHE A 1 534 ? 24.431 -9.210 -38.333 1.00 98.12 534 PHE A N 1
ATOM 3589 C CA . PHE A 1 534 ? 23.094 -8.824 -38.776 1.00 98.12 534 PHE A CA 1
ATOM 3590 C C . PHE A 1 534 ? 22.582 -9.855 -39.782 1.00 98.12 534 PHE A C 1
ATOM 3592 O O . PHE A 1 534 ? 23.073 -9.926 -40.908 1.00 98.12 534 PHE A O 1
ATOM 3599 N N . GLY A 1 535 ? 21.624 -10.686 -39.367 1.00 96.88 535 GLY A N 1
ATOM 3600 C CA . GLY A 1 535 ? 21.114 -11.802 -40.165 1.00 96.88 535 GLY A CA 1
ATOM 3601 C C . GLY A 1 535 ? 20.203 -11.377 -41.318 1.00 96.88 535 GLY A C 1
ATOM 3602 O O . GLY A 1 535 ? 20.237 -11.992 -42.383 1.00 96.88 535 GLY A O 1
ATOM 3603 N N . GLY A 1 536 ? 19.397 -10.330 -41.124 1.00 97.25 536 GLY A N 1
ATOM 3604 C CA . GLY A 1 536 ? 18.516 -9.771 -42.150 1.00 97.25 536 GLY A CA 1
ATOM 3605 C C . GLY A 1 536 ? 19.129 -8.605 -42.927 1.00 97.25 536 GLY A C 1
ATOM 3606 O O . GLY A 1 536 ? 20.332 -8.353 -42.891 1.00 97.25 536 GLY A O 1
ATOM 3607 N N . ASP A 1 537 ? 18.272 -7.880 -43.650 1.00 98.31 537 ASP A N 1
ATOM 3608 C CA . ASP A 1 537 ? 18.671 -6.644 -44.328 1.00 98.31 537 ASP A CA 1
ATOM 3609 C C . ASP A 1 537 ? 19.082 -5.576 -43.300 1.00 98.31 537 ASP A C 1
ATOM 3611 O O . ASP A 1 537 ? 18.418 -5.401 -42.276 1.00 98.31 537 ASP A O 1
ATOM 3615 N N . PHE A 1 538 ? 20.136 -4.826 -43.609 1.00 98.56 538 PHE A N 1
ATOM 3616 C CA . PHE A 1 538 ? 20.607 -3.676 -42.847 1.00 98.56 538 PHE A CA 1
ATOM 3617 C C . PHE A 1 538 ? 20.365 -2.398 -43.650 1.00 98.56 538 PHE A C 1
ATOM 3619 O O . PHE A 1 538 ? 20.895 -2.238 -44.750 1.00 98.56 538 PHE A O 1
ATOM 3626 N N . LEU A 1 539 ? 19.532 -1.506 -43.117 1.00 98.56 539 LEU A N 1
ATOM 3627 C CA . LEU A 1 539 ? 19.157 -0.237 -43.734 1.00 98.56 539 LEU A CA 1
ATOM 3628 C C . LEU A 1 539 ? 19.602 0.915 -42.833 1.00 98.56 539 LEU A C 1
ATOM 3630 O O . LEU A 1 539 ? 19.194 0.968 -41.672 1.00 98.56 539 LEU A O 1
ATOM 3634 N N . LEU A 1 540 ? 20.366 1.848 -43.388 1.00 98.50 540 LEU A N 1
ATOM 3635 C CA . LEU A 1 540 ? 20.783 3.086 -42.738 1.00 98.50 540 LEU A CA 1
ATOM 3636 C C . LEU A 1 540 ? 20.410 4.289 -43.612 1.00 98.50 540 LEU A C 1
ATOM 3638 O O . LEU A 1 540 ? 20.597 4.245 -44.825 1.00 98.50 540 LEU A O 1
ATOM 3642 N N . ASP A 1 541 ? 19.852 5.318 -42.982 1.00 98.31 541 ASP A N 1
ATOM 3643 C CA . ASP A 1 541 ? 19.419 6.588 -43.576 1.00 98.31 541 ASP A CA 1
ATOM 3644 C C . ASP A 1 541 ? 19.770 7.696 -42.569 1.00 98.31 541 ASP A C 1
ATOM 3646 O O . ASP A 1 541 ? 19.107 7.769 -41.527 1.00 98.31 541 ASP A O 1
ATOM 3650 N N . THR A 1 542 ? 20.841 8.466 -42.797 1.00 97.31 542 THR A N 1
ATOM 3651 C CA . THR A 1 542 ? 21.279 9.483 -41.818 1.00 97.31 542 THR A CA 1
ATOM 3652 C C . THR A 1 542 ? 20.517 10.801 -41.977 1.00 97.31 542 THR A C 1
ATOM 3654 O O . THR A 1 542 ? 20.031 11.356 -40.999 1.00 97.31 542 THR A O 1
ATOM 3657 N N . GLY A 1 543 ? 20.138 11.137 -43.210 1.00 96.31 543 GLY A N 1
ATOM 3658 C CA . GLY A 1 543 ? 19.039 12.047 -43.504 1.00 96.31 543 GLY A CA 1
ATOM 3659 C C . GLY A 1 543 ? 19.478 13.401 -44.050 1.00 96.31 543 GLY A C 1
ATOM 3660 O O . GLY A 1 543 ? 19.509 13.553 -45.272 1.00 96.31 543 GLY A O 1
ATOM 3661 N N . THR A 1 544 ? 19.695 14.415 -43.211 1.00 95.88 544 THR A N 1
ATOM 3662 C CA . THR A 1 544 ? 20.129 15.753 -43.662 1.00 95.88 544 THR A CA 1
ATOM 3663 C C . THR A 1 544 ? 21.149 16.372 -42.716 1.00 95.88 544 THR A C 1
ATOM 3665 O O . THR A 1 544 ? 20.972 16.226 -41.514 1.00 95.88 544 THR A O 1
ATOM 3668 N N . GLU A 1 545 ? 21.987 17.266 -43.248 1.00 97.38 545 GLU A N 1
ATOM 3669 C CA . GLU A 1 545 ? 23.204 17.825 -42.634 1.00 97.38 545 GLU A CA 1
ATOM 3670 C C . GLU A 1 545 ? 24.404 16.879 -42.775 1.00 97.38 545 GLU A C 1
ATOM 3672 O O . GLU A 1 545 ? 24.299 15.871 -43.457 1.00 97.38 545 GLU A O 1
ATOM 3677 N N . ASP A 1 546 ? 25.566 17.290 -42.263 1.00 98.19 546 ASP A N 1
ATOM 3678 C CA . ASP A 1 546 ? 26.835 16.596 -42.491 1.00 98.19 546 ASP A CA 1
ATOM 3679 C C . ASP A 1 546 ? 26.950 15.400 -41.535 1.00 98.19 546 ASP A C 1
ATOM 3681 O O . ASP A 1 546 ? 27.208 15.575 -40.340 1.00 98.19 546 ASP A O 1
ATOM 3685 N N . ASP A 1 547 ? 26.786 14.187 -42.053 1.00 98.44 547 ASP A N 1
ATOM 3686 C CA . ASP A 1 547 ? 26.725 12.967 -41.256 1.00 98.44 547 ASP A CA 1
ATOM 3687 C C . ASP A 1 547 ? 28.019 12.148 -41.313 1.00 98.44 547 ASP A C 1
ATOM 3689 O O . ASP A 1 547 ? 28.744 12.108 -42.314 1.00 98.44 547 ASP A O 1
ATOM 3693 N N . TRP A 1 548 ? 28.301 11.413 -40.234 1.00 98.31 548 TRP A N 1
ATOM 3694 C CA . TRP A 1 548 ? 29.415 10.467 -40.179 1.00 98.31 548 TRP A CA 1
ATOM 3695 C C . TRP A 1 548 ? 28.957 9.040 -39.891 1.00 98.31 548 TRP A C 1
ATOM 3697 O O . TRP A 1 548 ? 28.238 8.757 -38.930 1.00 98.31 548 TRP A O 1
ATOM 3707 N N . MET A 1 549 ? 29.440 8.100 -40.699 1.00 97.62 549 MET A N 1
ATOM 3708 C CA . MET A 1 549 ? 29.170 6.678 -40.545 1.00 97.62 549 MET A CA 1
ATOM 3709 C C . MET A 1 549 ? 30.466 5.867 -40.567 1.00 97.62 549 MET A C 1
ATOM 3711 O O . MET A 1 549 ? 31.327 6.084 -41.417 1.00 97.62 549 MET A O 1
ATOM 3715 N N . ALA A 1 550 ? 30.574 4.879 -39.673 1.00 96.56 550 ALA A N 1
ATOM 3716 C CA . ALA A 1 550 ? 31.654 3.896 -39.686 1.00 96.56 550 ALA A CA 1
ATOM 3717 C C . ALA A 1 550 ? 31.133 2.457 -39.523 1.00 96.56 550 ALA A C 1
ATOM 3719 O O . ALA A 1 550 ? 30.467 2.135 -38.534 1.00 96.56 550 ALA A O 1
ATOM 3720 N N . LEU A 1 551 ? 31.497 1.565 -40.454 1.00 95.38 551 LEU A N 1
ATOM 3721 C CA . LEU A 1 551 ? 31.280 0.115 -40.357 1.00 95.38 551 LEU A CA 1
ATOM 3722 C C . LEU A 1 551 ? 32.617 -0.603 -40.184 1.00 95.38 551 LEU A C 1
ATOM 3724 O O . LEU A 1 551 ? 33.485 -0.509 -41.048 1.00 95.38 551 LEU A O 1
ATOM 3728 N N . TYR A 1 552 ? 32.780 -1.402 -39.136 1.00 92.38 552 TYR A N 1
ATOM 3729 C CA . TYR A 1 552 ? 33.981 -2.225 -38.962 1.00 92.38 552 TYR A CA 1
ATOM 3730 C C . TYR A 1 552 ? 33.672 -3.575 -38.322 1.00 92.38 552 TYR A C 1
ATOM 3732 O O . TYR A 1 552 ? 32.686 -3.731 -37.610 1.00 92.38 552 TYR A O 1
ATOM 3740 N N . ALA A 1 553 ? 34.525 -4.570 -38.580 1.00 92.88 553 ALA A N 1
ATOM 3741 C CA . ALA A 1 553 ? 34.522 -5.886 -37.930 1.00 92.88 553 ALA A CA 1
ATOM 3742 C C . ALA A 1 553 ? 33.114 -6.500 -37.762 1.00 92.88 553 ALA A C 1
ATOM 3744 O O . ALA A 1 553 ? 32.749 -6.906 -36.659 1.00 92.88 553 ALA A O 1
ATOM 3745 N N . SER A 1 554 ? 32.306 -6.510 -38.827 1.00 95.44 554 SER A N 1
ATOM 3746 C CA . SER A 1 554 ? 30.888 -6.905 -38.778 1.00 95.44 554 SER A CA 1
ATOM 3747 C C . SER A 1 554 ? 30.488 -7.810 -39.942 1.00 95.44 554 SER A C 1
ATOM 3749 O O . SER A 1 554 ? 31.079 -7.756 -41.023 1.00 95.44 554 SER A O 1
ATOM 3751 N N . ALA A 1 555 ? 29.464 -8.634 -39.729 1.00 96.44 555 ALA A N 1
ATOM 3752 C CA . ALA A 1 555 ? 28.888 -9.522 -40.732 1.00 96.44 555 ALA A CA 1
ATOM 3753 C C . ALA A 1 555 ? 27.440 -9.137 -41.055 1.00 96.44 555 ALA A C 1
ATOM 3755 O O . ALA A 1 555 ? 26.607 -9.015 -40.157 1.00 96.44 555 ALA A O 1
ATOM 3756 N N . PHE A 1 556 ? 27.142 -8.995 -42.342 1.00 97.62 556 PHE A N 1
ATOM 3757 C CA . PHE A 1 556 ? 25.828 -8.664 -42.881 1.00 97.62 556 PHE A CA 1
ATOM 3758 C C . PHE A 1 556 ? 25.355 -9.821 -43.771 1.00 97.62 556 PHE A C 1
ATOM 3760 O O . PHE A 1 556 ? 25.844 -9.999 -44.887 1.00 97.62 556 PHE A O 1
ATOM 3767 N N . GLY A 1 557 ? 24.423 -10.629 -43.264 1.00 96.62 557 GLY A N 1
ATOM 3768 C CA . GLY A 1 557 ? 23.863 -11.782 -43.978 1.00 96.62 557 GLY A CA 1
ATOM 3769 C C . GLY A 1 557 ? 22.866 -11.383 -45.072 1.00 96.62 557 GLY A C 1
ATOM 3770 O O . GLY A 1 557 ? 22.800 -12.012 -46.127 1.00 96.62 557 GLY A O 1
ATOM 3771 N N . GLY A 1 558 ? 22.100 -10.311 -44.845 1.00 96.31 558 GLY A N 1
ATOM 3772 C CA . GLY A 1 558 ? 21.171 -9.746 -45.822 1.00 96.31 558 GLY A CA 1
ATOM 3773 C C . GLY A 1 558 ? 21.785 -8.656 -46.700 1.00 96.31 558 GLY A C 1
ATOM 3774 O O . GLY A 1 558 ? 23.001 -8.552 -46.875 1.00 96.31 558 GLY A O 1
ATOM 3775 N N . ARG A 1 559 ? 20.921 -7.821 -47.285 1.00 97.69 559 ARG A N 1
ATOM 3776 C CA . ARG A 1 559 ? 21.357 -6.652 -48.058 1.00 97.69 559 ARG A CA 1
ATOM 3777 C C . ARG A 1 559 ? 21.851 -5.556 -47.124 1.00 97.69 559 ARG A C 1
ATOM 3779 O O . ARG A 1 559 ? 21.160 -5.224 -46.167 1.00 97.69 559 ARG A O 1
ATOM 3786 N N . LEU A 1 560 ? 22.983 -4.948 -47.458 1.00 98.19 560 LEU A N 1
ATOM 3787 C CA . LEU A 1 560 ? 23.472 -3.725 -46.829 1.00 98.19 560 LEU A CA 1
ATOM 3788 C C . LEU A 1 560 ? 23.056 -2.533 -47.697 1.00 98.19 560 LEU A C 1
ATOM 3790 O O . LEU A 1 560 ? 23.452 -2.455 -48.856 1.00 98.19 560 LEU A O 1
ATOM 3794 N N . ASN A 1 561 ? 22.244 -1.626 -47.163 1.00 98.31 561 ASN A N 1
ATOM 3795 C CA . ASN A 1 561 ? 21.829 -0.409 -47.851 1.00 98.31 561 ASN A CA 1
ATOM 3796 C C . ASN A 1 561 ? 22.081 0.800 -46.951 1.00 98.31 561 ASN A C 1
ATOM 3798 O O . ASN A 1 561 ? 21.411 0.953 -45.928 1.00 98.31 561 ASN A O 1
ATOM 3802 N N . VAL A 1 562 ? 23.040 1.632 -47.340 1.00 98.31 562 VAL A N 1
ATOM 3803 C CA . VAL A 1 562 ? 23.374 2.878 -46.656 1.00 98.31 562 VAL A CA 1
ATOM 3804 C C . VAL A 1 562 ? 23.039 4.037 -47.572 1.00 98.31 562 VAL A C 1
ATOM 3806 O O . VAL A 1 562 ? 23.516 4.097 -48.705 1.00 98.31 562 VAL A O 1
ATOM 3809 N N . ARG A 1 563 ? 22.256 4.965 -47.042 1.00 98.38 563 ARG A N 1
ATOM 3810 C CA . ARG A 1 563 ? 22.037 6.285 -47.601 1.00 98.38 563 ARG A CA 1
ATOM 3811 C C . ARG A 1 563 ? 22.518 7.299 -46.573 1.00 98.38 563 ARG A C 1
ATOM 3813 O O . ARG A 1 563 ? 22.042 7.243 -45.442 1.00 98.38 563 ARG A O 1
ATOM 3820 N N . MET A 1 564 ? 23.449 8.160 -46.964 1.00 97.94 564 MET A N 1
ATOM 3821 C CA . MET A 1 564 ? 23.928 9.226 -46.091 1.00 97.94 564 MET A CA 1
ATOM 3822 C C . MET A 1 564 ? 22.858 10.321 -46.061 1.00 97.94 564 MET A C 1
ATOM 3824 O O . MET A 1 564 ? 21.946 10.231 -45.248 1.00 97.94 564 MET A O 1
ATOM 3828 N N . GLY A 1 565 ? 22.740 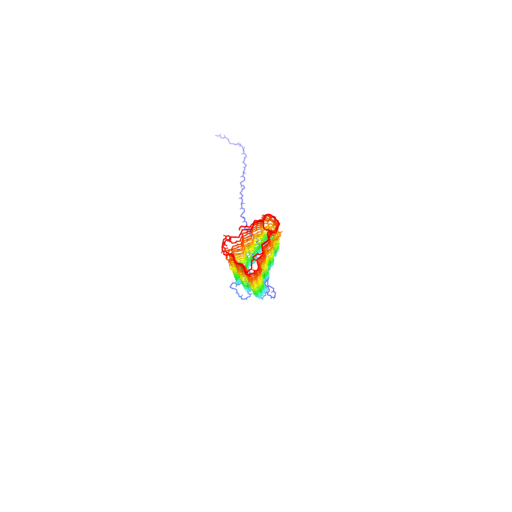11.187 -47.061 1.00 97.06 565 GLY A N 1
ATOM 3829 C CA . GLY A 1 565 ? 21.622 12.122 -47.011 1.00 97.06 565 GLY A CA 1
ATOM 3830 C C . GLY A 1 565 ? 21.756 13.305 -47.934 1.00 97.06 565 GLY A C 1
ATOM 3831 O O . GLY A 1 565 ? 22.103 13.176 -49.101 1.00 97.06 565 GLY A O 1
ATOM 3832 N N . ALA A 1 566 ? 21.343 14.466 -47.450 1.00 96.81 566 ALA A N 1
ATOM 3833 C CA . ALA A 1 566 ? 21.733 15.728 -48.051 1.00 96.81 566 ALA A CA 1
ATOM 3834 C C . ALA A 1 566 ? 22.649 16.461 -47.073 1.00 96.81 566 ALA A C 1
ATOM 3836 O O . ALA A 1 566 ? 22.190 16.774 -45.982 1.00 96.81 566 ALA A O 1
ATOM 3837 N N . GLY A 1 567 ? 23.860 16.811 -47.478 1.00 97.50 567 GLY A N 1
ATOM 3838 C CA . GLY A 1 567 ? 24.916 17.290 -46.584 1.00 97.50 567 GLY A CA 1
ATOM 3839 C C . GLY A 1 567 ? 26.274 16.861 -47.120 1.00 97.50 567 GLY A C 1
ATOM 3840 O O . GLY A 1 567 ? 26.320 16.138 -48.106 1.00 97.50 567 GLY A O 1
ATOM 3841 N N . ASP A 1 568 ? 27.363 17.351 -46.535 1.00 98.31 568 ASP A N 1
ATOM 3842 C CA . ASP A 1 568 ? 28.712 16.916 -46.907 1.00 98.31 568 ASP A CA 1
ATOM 3843 C C . ASP A 1 568 ? 29.117 15.726 -46.015 1.00 98.31 568 ASP A C 1
ATOM 3845 O O . ASP A 1 568 ? 29.679 15.902 -44.928 1.00 98.31 568 ASP A O 1
ATOM 3849 N N . ASP A 1 569 ? 28.816 14.504 -46.464 1.00 98.56 569 ASP A N 1
ATOM 3850 C CA . ASP A 1 569 ? 28.849 13.305 -45.626 1.00 98.56 569 ASP A CA 1
ATOM 3851 C C . ASP A 1 569 ? 30.198 12.559 -45.646 1.00 98.56 569 ASP A C 1
ATOM 3853 O O . ASP A 1 569 ? 30.981 12.585 -46.608 1.00 98.56 569 ASP A O 1
ATOM 3857 N N . ARG A 1 570 ? 30.475 11.806 -44.571 1.00 98.12 570 ARG A N 1
ATOM 3858 C CA . ARG A 1 570 ? 31.647 10.921 -44.471 1.00 98.12 570 ARG A CA 1
ATOM 3859 C C . ARG A 1 570 ? 31.267 9.494 -44.091 1.00 98.12 570 ARG A C 1
ATOM 3861 O O . ARG A 1 570 ? 30.743 9.237 -43.010 1.00 98.12 570 ARG A O 1
ATOM 3868 N N . ALA A 1 571 ? 31.641 8.542 -44.939 1.00 97.25 571 ALA A N 1
ATOM 3869 C CA . ALA A 1 571 ? 31.464 7.113 -44.713 1.00 97.25 571 ALA A CA 1
ATOM 3870 C C . ALA A 1 571 ? 32.815 6.382 -44.636 1.00 97.25 571 ALA A C 1
ATOM 3872 O O . ALA A 1 571 ? 33.656 6.519 -45.522 1.00 97.25 571 ALA A O 1
ATOM 3873 N N . GLU A 1 572 ? 33.000 5.549 -43.613 1.00 96.19 572 GLU A N 1
ATOM 3874 C CA . GLU A 1 572 ? 34.177 4.693 -43.430 1.00 96.19 572 GLU A CA 1
ATOM 3875 C C . GLU A 1 572 ? 33.773 3.211 -43.397 1.00 96.19 572 GLU A C 1
ATOM 3877 O O . GLU A 1 572 ? 32.899 2.795 -42.631 1.00 96.19 572 GLU A O 1
ATOM 3882 N N . VAL A 1 573 ? 34.433 2.378 -44.203 1.00 93.25 573 VAL A N 1
ATOM 3883 C CA . VAL A 1 573 ? 34.170 0.935 -44.281 1.00 93.25 573 VAL A CA 1
ATOM 3884 C C . VAL A 1 573 ? 35.456 0.147 -44.065 1.00 93.25 573 VAL A C 1
ATOM 3886 O O . VAL A 1 573 ? 36.360 0.164 -44.891 1.00 93.25 573 VAL A O 1
ATOM 3889 N N . GLY A 1 574 ? 35.504 -0.608 -42.971 1.00 86.69 574 GLY A N 1
ATOM 3890 C CA . GLY A 1 574 ? 36.638 -1.435 -42.568 1.00 86.69 574 GLY A CA 1
ATOM 3891 C C . GLY A 1 574 ? 37.814 -0.767 -41.821 1.00 86.69 574 GLY A C 1
ATOM 3892 O O . GLY A 1 574 ? 38.839 -1.447 -41.704 1.00 86.69 574 GLY A O 1
ATOM 3893 N N . PRO A 1 575 ? 37.730 0.462 -41.250 1.00 77.69 575 PRO A N 1
ATOM 3894 C CA . PRO A 1 575 ? 38.896 1.146 -40.657 1.00 77.69 575 PRO A CA 1
ATOM 3895 C C . PRO A 1 575 ? 39.495 0.408 -39.449 1.00 77.69 575 PRO A C 1
ATOM 3897 O O . PRO A 1 575 ? 40.698 0.435 -39.197 1.00 77.69 575 PRO A O 1
ATOM 3900 N N . ALA A 1 576 ? 38.662 -0.330 -38.710 1.00 79.38 576 ALA A N 1
ATOM 3901 C CA . ALA A 1 576 ? 39.052 -1.077 -37.512 1.00 79.38 576 ALA A CA 1
ATOM 3902 C C . ALA A 1 576 ? 38.740 -2.583 -37.617 1.00 79.38 576 ALA A C 1
ATOM 3904 O O . ALA A 1 576 ? 38.429 -3.240 -36.622 1.00 79.38 576 ALA A O 1
ATOM 3905 N N . GLY A 1 577 ? 38.815 -3.140 -38.830 1.00 83.56 577 GLY A N 1
ATOM 3906 C CA . GLY A 1 577 ? 38.621 -4.566 -39.102 1.00 83.56 577 GLY A CA 1
ATOM 3907 C C . GLY A 1 577 ? 37.628 -4.825 -40.230 1.00 83.56 577 GLY A C 1
ATOM 3908 O O . GLY A 1 577 ? 36.675 -4.075 -40.419 1.00 83.56 577 GLY A O 1
ATOM 3909 N N . ALA A 1 578 ? 37.849 -5.916 -40.962 1.00 88.75 578 ALA A N 1
ATOM 3910 C CA . ALA A 1 578 ? 37.097 -6.239 -42.169 1.00 88.75 578 ALA A CA 1
ATOM 3911 C C . ALA A 1 578 ? 35.599 -6.462 -41.922 1.00 88.75 578 ALA A C 1
ATOM 3913 O O . ALA A 1 578 ? 35.212 -7.090 -40.934 1.00 88.75 578 ALA A O 1
ATOM 3914 N N . ILE A 1 579 ? 34.775 -6.025 -42.873 1.00 94.44 579 ILE A N 1
ATOM 3915 C CA . ILE A 1 579 ? 33.359 -6.391 -42.939 1.00 94.44 579 ILE A CA 1
ATOM 3916 C C . ILE A 1 579 ? 33.117 -7.541 -43.923 1.00 94.44 579 ILE A C 1
ATOM 3918 O O . ILE A 1 579 ? 33.869 -7.742 -44.879 1.00 94.44 579 ILE A O 1
ATOM 3922 N N . THR A 1 580 ? 32.033 -8.282 -43.711 1.00 95.38 580 THR A N 1
ATOM 3923 C CA . THR A 1 580 ? 31.545 -9.296 -44.655 1.00 95.38 580 THR A CA 1
ATOM 3924 C C . THR A 1 580 ? 30.096 -9.008 -45.017 1.00 95.38 580 THR A C 1
ATOM 3926 O O . THR A 1 580 ? 29.279 -8.762 -44.134 1.00 95.38 580 THR A O 1
ATOM 3929 N N . VAL A 1 581 ? 29.774 -9.016 -46.309 1.00 96.50 581 VAL A N 1
ATOM 3930 C CA . VAL A 1 581 ? 28.410 -8.841 -46.818 1.00 96.50 581 VAL A CA 1
ATOM 3931 C C . VAL A 1 581 ? 28.077 -10.017 -47.728 1.00 96.50 581 VAL A C 1
ATOM 3933 O O . VAL A 1 581 ? 28.654 -10.161 -48.808 1.00 96.50 581 VAL A O 1
ATOM 3936 N N . GLU A 1 582 ? 27.157 -10.870 -47.284 1.00 96.56 582 GLU A N 1
ATOM 3937 C CA . GLU A 1 582 ? 26.695 -12.036 -48.048 1.00 96.56 582 GLU A CA 1
ATOM 3938 C C . GLU A 1 582 ? 25.618 -11.662 -49.077 1.00 96.56 582 GLU A C 1
ATOM 3940 O O . GLU A 1 582 ? 25.523 -12.283 -50.137 1.00 96.56 582 GLU A O 1
ATOM 3945 N N . GLY A 1 583 ? 24.819 -10.630 -48.787 1.00 94.25 583 GLY A N 1
ATOM 3946 C CA . GLY A 1 583 ? 23.870 -10.045 -49.728 1.00 94.25 583 GLY A CA 1
ATOM 3947 C C . GLY A 1 583 ? 24.496 -9.013 -50.673 1.00 94.25 583 GLY A C 1
ATOM 3948 O O . GLY A 1 583 ? 25.709 -8.922 -50.855 1.00 94.25 583 GLY A O 1
ATOM 3949 N N . SER A 1 584 ? 23.642 -8.202 -51.300 1.00 96.44 584 SER A N 1
ATOM 3950 C CA . SER A 1 584 ? 24.086 -7.033 -52.068 1.00 96.44 584 SER A CA 1
ATOM 3951 C C . SER A 1 584 ? 24.400 -5.860 -51.141 1.00 96.44 584 SER A C 1
ATOM 3953 O O . SER A 1 584 ? 23.636 -5.617 -50.207 1.00 96.44 584 SER A O 1
ATOM 3955 N N . ALA A 1 585 ? 25.434 -5.085 -51.461 1.00 97.38 585 ALA A N 1
ATOM 3956 C CA . ALA A 1 585 ? 25.730 -3.813 -50.808 1.00 97.38 585 ALA A CA 1
ATOM 3957 C C . ALA A 1 585 ? 25.417 -2.626 -51.737 1.00 97.38 585 ALA A C 1
ATOM 3959 O O . ALA A 1 585 ? 25.783 -2.649 -52.914 1.00 97.38 585 ALA A O 1
ATOM 3960 N N . ALA A 1 586 ? 24.761 -1.600 -51.202 1.00 97.94 586 ALA A N 1
ATOM 3961 C CA . ALA A 1 586 ? 24.556 -0.302 -51.834 1.00 97.94 586 ALA A CA 1
ATOM 3962 C C . ALA A 1 586 ? 24.942 0.805 -50.842 1.00 97.94 586 ALA A C 1
ATOM 3964 O O . ALA A 1 586 ? 24.467 0.793 -49.707 1.00 97.94 586 ALA A O 1
ATOM 3965 N N . LEU A 1 587 ? 25.814 1.715 -51.273 1.00 98.00 587 LEU A N 1
ATOM 3966 C CA . LEU A 1 587 ? 26.264 2.885 -50.523 1.00 98.00 587 LEU A CA 1
ATOM 3967 C C . LEU A 1 587 ? 25.979 4.124 -51.380 1.00 98.00 587 LEU A C 1
ATOM 3969 O O . LEU A 1 587 ? 26.491 4.221 -52.497 1.00 98.00 587 LEU A O 1
ATOM 3973 N N . ASP A 1 588 ? 25.164 5.039 -50.871 1.00 98.31 588 ASP A N 1
ATOM 3974 C CA . ASP A 1 588 ? 24.746 6.256 -51.567 1.00 98.31 588 ASP A CA 1
ATOM 3975 C C . ASP A 1 588 ? 25.024 7.486 -50.694 1.00 98.31 588 ASP A C 1
ATOM 3977 O O . ASP A 1 588 ? 24.373 7.644 -49.660 1.00 98.31 588 ASP A O 1
ATOM 3981 N N . GLY A 1 589 ? 25.977 8.337 -51.092 1.00 96.62 589 GLY A N 1
ATOM 3982 C CA . GLY A 1 589 ? 26.221 9.625 -50.417 1.00 96.62 589 GLY A CA 1
ATOM 3983 C C . GLY A 1 589 ? 25.086 10.630 -50.653 1.00 96.62 589 GLY A C 1
ATOM 3984 O O . GLY A 1 589 ? 24.741 11.412 -49.782 1.00 96.62 589 GLY A O 1
ATOM 3985 N N . ALA A 1 590 ? 24.348 10.449 -51.755 1.00 96.94 590 ALA A N 1
ATOM 3986 C CA . ALA A 1 590 ? 23.226 11.274 -52.174 1.00 96.94 590 ALA A CA 1
ATOM 3987 C C . ALA A 1 590 ? 23.609 12.719 -52.562 1.00 96.94 590 ALA A C 1
ATOM 3989 O O . ALA A 1 590 ? 24.084 12.891 -53.685 1.00 96.94 590 ALA A O 1
ATOM 3990 N N . ALA A 1 591 ? 23.248 13.758 -51.801 1.00 95.81 591 ALA A N 1
ATOM 3991 C CA . ALA A 1 591 ? 23.370 15.146 -52.264 1.00 95.81 591 ALA A CA 1
ATOM 3992 C C . ALA A 1 591 ? 24.297 15.996 -51.388 1.00 95.81 591 ALA A C 1
ATOM 3994 O O . ALA A 1 591 ? 23.829 16.597 -50.427 1.00 95.81 591 ALA A O 1
ATOM 3995 N N . GLY A 1 592 ? 25.531 16.201 -51.838 1.00 96.69 592 GLY A N 1
ATOM 3996 C CA . GLY A 1 592 ? 26.485 17.135 -51.243 1.00 96.69 592 GLY A CA 1
ATOM 3997 C C . GLY A 1 592 ? 27.890 16.887 -51.772 1.00 96.69 592 GLY A C 1
ATOM 3998 O O . GLY A 1 592 ? 28.038 16.517 -52.938 1.00 96.69 592 GLY A O 1
ATOM 3999 N N . LEU A 1 593 ? 28.911 17.186 -50.969 1.00 97.69 593 LEU A N 1
ATOM 4000 C CA . LEU A 1 593 ? 30.295 16.783 -51.216 1.00 97.69 593 LEU A CA 1
ATOM 4001 C C . LEU A 1 593 ? 30.666 15.619 -50.298 1.00 97.69 593 LEU A C 1
ATOM 4003 O O . LEU A 1 593 ? 31.206 15.817 -49.209 1.00 97.69 593 LEU A O 1
ATOM 4007 N N . ASP A 1 594 ? 30.450 14.406 -50.789 1.00 98.31 594 ASP A N 1
ATOM 4008 C CA . ASP A 1 594 ? 30.502 13.201 -49.976 1.00 98.31 594 ASP A CA 1
ATOM 4009 C C . ASP A 1 594 ? 31.838 12.460 -50.131 1.00 98.31 594 ASP A C 1
ATOM 4011 O O . ASP A 1 594 ? 32.455 12.389 -51.208 1.00 98.31 594 ASP A O 1
ATOM 4015 N N . SER A 1 595 ? 32.295 11.863 -49.030 1.00 98.12 595 SER A N 1
ATOM 4016 C CA . SER A 1 595 ? 33.538 11.092 -48.964 1.00 98.12 595 SER A CA 1
ATOM 4017 C C . SER A 1 595 ? 33.313 9.660 -48.478 1.00 98.12 595 SER A C 1
ATOM 4019 O O . SER A 1 595 ? 32.634 9.419 -47.482 1.00 98.12 595 SER A O 1
ATOM 4021 N N . LEU A 1 596 ? 33.912 8.697 -49.184 1.00 97.06 596 LEU A N 1
ATOM 4022 C CA . LEU A 1 596 ? 33.908 7.279 -48.833 1.00 97.06 596 LEU A CA 1
ATOM 4023 C C . LEU A 1 596 ? 35.338 6.759 -48.703 1.00 97.06 596 LEU A C 1
ATOM 4025 O O . LEU A 1 596 ? 36.102 6.753 -49.666 1.00 97.06 596 LEU A O 1
ATOM 4029 N N . GLU A 1 597 ? 35.669 6.250 -47.526 1.00 95.56 597 GLU A N 1
ATOM 4030 C CA . GLU A 1 597 ? 36.949 5.619 -47.231 1.00 95.56 597 GLU A CA 1
ATOM 4031 C C . GLU A 1 597 ? 36.740 4.107 -47.069 1.00 95.56 597 GLU A C 1
ATOM 4033 O O . GLU A 1 597 ? 35.994 3.662 -46.192 1.00 95.56 597 GLU A O 1
ATOM 4038 N N . ILE A 1 598 ? 37.353 3.298 -47.942 1.00 89.81 598 ILE A N 1
ATOM 4039 C CA . ILE A 1 598 ? 37.284 1.830 -47.853 1.00 89.81 598 ILE A CA 1
ATOM 4040 C C . ILE A 1 598 ? 38.640 1.309 -47.394 1.00 89.81 598 ILE A C 1
ATOM 4042 O O . ILE A 1 598 ? 39.553 1.061 -48.182 1.00 89.81 598 ILE A O 1
ATOM 4046 N N . GLU A 1 599 ? 38.750 1.082 -46.093 1.00 82.69 599 GLU A N 1
ATOM 4047 C CA . GLU A 1 599 ? 39.978 0.638 -45.457 1.00 82.69 599 GLU A CA 1
ATOM 4048 C C . GLU A 1 599 ? 40.030 -0.884 -45.269 1.00 82.69 599 GLU A C 1
ATOM 4050 O O . GLU A 1 599 ? 39.031 -1.563 -45.021 1.00 82.69 599 GLU A O 1
ATOM 4055 N N . GLY A 1 600 ? 41.249 -1.426 -45.330 1.00 65.12 600 GLY A N 1
ATOM 4056 C CA . GLY A 1 600 ? 41.551 -2.811 -44.974 1.00 65.12 600 GLY A CA 1
ATOM 4057 C C . GLY A 1 600 ? 41.445 -3.820 -46.129 1.00 65.12 600 GLY A C 1
ATOM 4058 O O . GLY A 1 600 ? 40.436 -3.944 -46.816 1.00 65.12 600 GLY A O 1
ATOM 4059 N N . ASN A 1 601 ? 42.481 -4.654 -46.289 1.00 66.06 601 ASN A N 1
ATOM 4060 C CA . ASN A 1 601 ? 42.586 -5.690 -47.337 1.00 66.06 601 ASN A CA 1
ATOM 4061 C C . ASN A 1 601 ? 41.673 -6.923 -47.125 1.00 66.06 601 ASN A C 1
ATOM 4063 O O . ASN A 1 601 ? 41.970 -8.001 -47.639 1.00 66.06 601 ASN A O 1
ATOM 4067 N N . GLY A 1 602 ? 40.610 -6.809 -46.324 1.00 81.44 602 GLY A N 1
ATOM 4068 C CA . GLY A 1 602 ? 39.812 -7.953 -45.869 1.00 81.44 602 GLY A CA 1
ATOM 4069 C C . GLY A 1 602 ? 38.306 -7.834 -46.069 1.00 81.44 602 GLY A C 1
ATOM 4070 O O . GLY A 1 602 ? 37.612 -8.815 -45.810 1.00 81.44 602 GLY A O 1
ATOM 4071 N N . ASN A 1 603 ? 37.795 -6.681 -46.517 1.00 90.00 603 ASN A N 1
ATOM 4072 C CA . ASN A 1 603 ? 36.364 -6.516 -46.765 1.00 90.00 603 ASN A CA 1
ATOM 4073 C C . ASN A 1 603 ? 35.908 -7.493 -47.859 1.00 90.00 603 ASN A C 1
ATOM 4075 O O . ASN A 1 603 ? 36.470 -7.509 -48.957 1.00 90.00 603 ASN A O 1
ATOM 4079 N N . ALA A 1 604 ? 34.901 -8.313 -47.564 1.00 92.56 604 ALA A N 1
ATOM 4080 C CA . ALA A 1 604 ? 34.398 -9.328 -48.483 1.00 92.56 604 ALA A CA 1
ATOM 4081 C C . ALA A 1 604 ? 32.939 -9.053 -48.843 1.00 92.56 604 ALA A C 1
ATOM 4083 O O . ALA A 1 604 ? 32.065 -9.055 -47.979 1.00 92.56 604 ALA A O 1
ATOM 4084 N N . PHE A 1 605 ? 32.676 -8.871 -50.134 1.00 93.50 605 PHE A N 1
ATOM 4085 C CA . PHE A 1 605 ? 31.334 -8.691 -50.674 1.00 93.50 605 PHE A CA 1
ATOM 4086 C C . PHE A 1 605 ? 31.023 -9.840 -51.630 1.00 93.50 605 PHE A C 1
ATOM 4088 O O . PHE A 1 605 ? 31.781 -10.083 -52.572 1.00 93.50 605 PHE A O 1
ATOM 4095 N N . ALA A 1 606 ? 29.911 -10.544 -51.411 1.00 94.19 606 ALA A N 1
ATOM 4096 C CA . ALA A 1 606 ? 29.480 -11.625 -52.301 1.00 94.19 606 ALA A CA 1
ATOM 4097 C C . ALA A 1 606 ? 29.148 -11.116 -53.714 1.00 94.19 606 ALA A C 1
ATOM 4099 O O . ALA A 1 606 ? 29.376 -11.806 -54.709 1.00 94.19 606 ALA A O 1
ATOM 4100 N N . VAL A 1 607 ? 28.637 -9.886 -53.796 1.00 94.25 607 VAL A N 1
ATOM 4101 C CA . VAL A 1 607 ? 28.422 -9.129 -55.031 1.00 94.25 607 VAL A CA 1
ATOM 4102 C C . VAL A 1 607 ? 29.129 -7.782 -54.879 1.00 94.25 607 VAL A C 1
ATOM 4104 O O . VAL A 1 607 ? 28.985 -7.177 -53.817 1.00 94.25 607 VAL A O 1
ATOM 4107 N N . PRO A 1 608 ? 29.864 -7.284 -55.896 1.00 93.25 608 PRO A N 1
ATOM 4108 C CA . PRO A 1 608 ? 30.496 -5.968 -55.822 1.00 93.25 608 PRO A CA 1
ATOM 4109 C C . PRO A 1 608 ? 29.508 -4.879 -55.365 1.00 93.25 608 PRO A C 1
ATOM 4111 O O . PRO A 1 608 ? 28.384 -4.851 -55.880 1.00 93.25 608 PRO A O 1
ATOM 4114 N N . PRO A 1 609 ? 29.892 -4.003 -54.417 1.00 95.94 609 PRO A N 1
ATOM 4115 C CA . PRO A 1 609 ? 29.005 -2.964 -53.912 1.00 95.94 609 PRO A CA 1
ATOM 4116 C C . PRO A 1 609 ? 28.652 -1.961 -55.014 1.00 95.94 609 PRO A C 1
ATOM 4118 O O . PRO A 1 609 ? 29.491 -1.602 -55.843 1.00 95.94 609 PRO A O 1
ATOM 4121 N N . VAL A 1 610 ? 27.407 -1.488 -55.008 1.00 97.50 610 VAL A N 1
ATOM 4122 C CA . VAL A 1 610 ? 26.989 -0.332 -55.806 1.00 97.50 610 VAL A CA 1
ATOM 4123 C C . VAL A 1 610 ? 27.298 0.921 -54.997 1.00 97.50 610 VAL A C 1
ATOM 4125 O O . VAL A 1 610 ? 26.764 1.081 -53.905 1.00 97.50 610 VAL A O 1
ATOM 4128 N N . ILE A 1 611 ? 28.161 1.785 -55.527 1.00 97.62 611 ILE A N 1
ATOM 4129 C CA . ILE A 1 611 ? 28.574 3.035 -54.881 1.00 97.62 611 ILE A CA 1
ATOM 4130 C C . ILE A 1 611 ? 28.108 4.197 -55.760 1.00 97.62 611 ILE A C 1
ATOM 4132 O O . ILE A 1 611 ? 28.457 4.247 -56.944 1.00 97.62 611 ILE A O 1
ATOM 4136 N N . THR A 1 612 ? 27.308 5.103 -55.203 1.00 97.75 612 THR A N 1
ATOM 4137 C CA . THR A 1 612 ? 26.782 6.294 -55.888 1.00 97.75 612 THR A CA 1
ATOM 4138 C C . THR A 1 612 ? 26.879 7.529 -55.002 1.00 97.75 612 THR A C 1
ATOM 4140 O O . THR A 1 612 ? 26.981 7.408 -53.788 1.00 97.75 612 THR A O 1
ATOM 4143 N N . GLY A 1 613 ? 26.876 8.713 -55.621 1.00 96.88 613 GLY A N 1
ATOM 4144 C CA . GLY A 1 613 ? 26.833 9.981 -54.888 1.00 96.88 613 GLY A CA 1
ATOM 4145 C C . GLY A 1 613 ? 28.019 10.217 -53.953 1.00 96.88 613 GLY A C 1
ATOM 4146 O O . GLY A 1 613 ? 27.814 10.806 -52.919 1.00 96.88 613 GLY A O 1
ATOM 4147 N N . PHE A 1 614 ? 29.217 9.705 -54.264 1.00 97.62 614 PHE A N 1
ATOM 4148 C CA . PHE A 1 614 ? 30.449 10.045 -53.542 1.00 97.62 614 PHE A CA 1
ATOM 4149 C C . PHE A 1 614 ? 31.427 10.730 -54.497 1.00 97.62 614 PHE A C 1
ATOM 4151 O O . PHE A 1 614 ? 31.820 10.147 -55.515 1.00 97.62 614 PHE A O 1
ATOM 4158 N N . GLU A 1 615 ? 31.842 11.950 -54.169 1.00 97.88 615 GLU A N 1
ATOM 4159 C CA . GLU A 1 615 ? 32.786 12.750 -54.955 1.00 97.88 615 GLU A CA 1
ATOM 4160 C C . GLU A 1 615 ? 34.235 12.338 -54.688 1.00 97.88 615 GLU A C 1
ATOM 4162 O O . GLU A 1 615 ? 35.083 12.436 -55.582 1.00 97.88 615 GLU A O 1
ATOM 4167 N N . THR A 1 616 ? 34.519 11.859 -53.472 1.00 95.44 616 THR A N 1
ATOM 4168 C CA . THR A 1 616 ? 35.847 11.389 -53.062 1.00 95.44 616 THR A CA 1
ATOM 4169 C C . THR A 1 616 ? 35.775 9.949 -52.568 1.00 95.44 616 THR A C 1
ATOM 4171 O O . THR A 1 616 ? 35.059 9.655 -51.620 1.00 95.44 616 THR A O 1
ATOM 4174 N N . ILE A 1 617 ? 36.546 9.051 -53.190 1.00 93.38 617 ILE A N 1
ATOM 4175 C CA . ILE A 1 617 ? 36.671 7.651 -52.763 1.00 93.38 617 ILE A CA 1
ATOM 4176 C C . ILE A 1 617 ? 38.155 7.335 -52.574 1.00 93.38 617 ILE A C 1
ATOM 4178 O O . ILE A 1 617 ? 38.931 7.502 -53.524 1.00 93.38 617 ILE A O 1
ATOM 4182 N N . THR A 1 618 ? 38.539 6.900 -51.373 1.00 89.00 618 THR A N 1
ATOM 4183 C CA . THR A 1 618 ? 39.930 6.569 -51.011 1.00 89.00 618 THR A CA 1
ATOM 4184 C C . THR A 1 618 ? 40.100 5.148 -50.516 1.00 89.00 618 THR A C 1
ATOM 4186 O O . THR A 1 618 ? 39.229 4.676 -49.747 1.00 89.00 618 THR A O 1
#